Protein AF-A0A7W0ZXK4-F1 (afdb_monomer)

Solvent-accessible surface area (backbone atoms only — not comparable to full-atom values): 32955 Å² total; per-residue (Å²): 135,71,72,69,47,69,53,82,60,32,36,34,62,41,82,73,48,76,55,99,72,28,43,31,26,36,22,38,37,63,50,78,98,76,43,72,44,76,28,26,38,40,32,45,42,81,92,44,60,79,38,68,66,59,49,50,28,50,51,46,20,49,61,52,31,61,73,53,85,52,89,25,39,54,41,44,76,47,75,49,74,47,96,84,34,47,32,41,32,27,62,55,69,66,58,49,30,46,35,58,55,27,38,52,24,38,76,70,71,48,67,64,54,68,65,62,51,51,54,56,51,42,41,49,26,53,37,46,37,49,44,47,63,38,56,43,85,92,74,40,70,48,38,37,33,53,53,44,54,41,40,75,30,31,36,42,24,48,88,47,48,49,26,42,46,75,44,54,70,37,43,39,43,79,56,66,43,57,88,90,57,83,76,54,58,34,68,37,35,45,50,59,51,78,75,45,52,59,59,49,66,43,44,42,44,22,7,47,21,47,41,52,47,27,50,60,52,30,56,47,71,76,79,72,60,83,86,47,69,70,75,33,33,48,53,85,76,80,58,54,71,80,62,36,66,85,59,54,65,54,50,53,52,48,34,51,31,26,53,35,78,53,72,89,63,28,56,79,50,34,65,60,53,38,52,50,46,41,70,48,52,65,86,56,98,54,50,67,60,53,44,17,52,50,44,45,53,52,57,66,34,67,73,46,24,72,72,78,44,74,80,77,53,75,59,80,74,40,90,82,69,70,81,79,86,71,80,81,74,89,78,78,91,71,95,80,83,91,77,98,83,78,82,66,45,28,38,33,36,46,40,91,69,42,70,69,53,37,49,56,44,35,48,52,50,22,56,60,44,28,76,74,69,79,45,60,46,43,57,42,78,35,88,36,60,66,57,40,30,50,32,27,40,73,54,75,16,51,30,33,60,33,50,53,59,49,42,51,63,21,38,79,57,51,30,44,70,38,26,32,27,14,42,65,83,30,55,41,33,26,23,29,35,34,26,35,59,86,47,86,65,74,49,78,71,58,45,55,67,30,32,35,24,27,12,38,88,84,28,55,43,21,28,47,51,52,46,40,47,40,37,73,77,68,33,53,54,84,77,29,33,68,39,82,42,72,52,74,31,42,45,51,11,47,50,33,21,73,71,63,78,25,62,27,18,26,23,41,38,32,46,39,91,87,67,48,82,75,47,33,38,44,64,77,60,42,97,64,32,86,50,45,37,79,58,47,72,49,75,78,38,54,38,40,28,39,33,29,19,49,92,59,60,62,74,58,48,53,50,50,36,46,63,53,44,68,56,49,94,86,35,59,69,50,48,49,44,32,41,76,64,64,68,17,73,44,35,42,81,61,61,73,70,67,48,44,67,54,51,52,42,54,57,53,60,73,76,106

Secondary structure (DSSP, 8-state):
--TT-EETTEEEEEEEEE-SSEEEEEEEEE-GGG-EEEEEEEEE-TTTTT-HHHHHHHHHHHHHHTT---TTBPPEEEEEEETTEEEEEEE---EEEHHHHHHHHHHTT-PPPHHHHHHHHHHHHHHHHHHHH-B-GGG-B--EE-S---GGGEEEETTS-EEE---TT-EETTS---TT---S-GGGS-GGGGGTPPP-HHHHHHHHHHHHHHHHHT--GGG--TT-TTTTTTPPPPPHHHH-TTS-HHHHHHHHHHT-SSGGGS-S-HHHHHHHHHHHS---TTHHHHHHHHHHHHHHSHHHHHHH-----HHHHSTT------PPP-------------PPEEEEE--TT-HHHHHHHHHHHHHHHHHHHSS-EEEEE-SSHHHHHHHHHHTSSSEEEE-HHHHHHHHTTT-EEEEEEEBTTBSEEEEEEEEETT-S--SGGGGTT-EEEES-TT-IIIIIHHHHHHHHHT--HHHH-SEEEE-SSHHHHHHHHHHTSSSEEEEEEEE-TTS-EEEETTTSS-TTGGGEEEEEE-SPEEPPEEEE-TT--HHHHHHHHHHHH---TT-HHHHHHHHHTS--SEEE---GGGGHHHHHHHHHHTT-

Structure (mmCIF, N/CA/C/O backbone):
data_AF-A0A7W0ZXK4-F1
#
_entry.id   AF-A0A7W0ZXK4-F1
#
loop_
_atom_site.group_PDB
_atom_site.id
_atom_site.type_symbol
_atom_site.label_atom_id
_atom_site.label_alt_id
_atom_site.label_comp_id
_atom_site.label_asym_id
_atom_site.label_entity_id
_atom_site.label_seq_id
_atom_site.pdbx_PDB_ins_code
_atom_site.Cartn_x
_atom_site.Cartn_y
_atom_site.Cartn_z
_atom_site.occupancy
_atom_site.B_iso_or_equiv
_atom_site.auth_seq_id
_atom_site.auth_comp_id
_atom_site.auth_asym_id
_atom_site.auth_atom_id
_atom_site.pdbx_PDB_model_num
ATOM 1 N N . MET A 1 1 ? 25.376 8.447 13.706 1.00 52.78 1 MET A N 1
ATOM 2 C CA . MET A 1 1 ? 24.953 7.607 14.850 1.00 52.78 1 MET A CA 1
ATOM 3 C C . MET A 1 1 ? 25.502 6.196 14.643 1.00 52.78 1 MET A C 1
ATOM 5 O O . MET A 1 1 ? 25.618 5.796 13.490 1.00 52.78 1 MET A O 1
ATOM 9 N N . GLU A 1 2 ? 25.900 5.492 15.708 1.00 50.94 2 GLU A N 1
ATOM 10 C CA . GLU A 1 2 ? 26.623 4.204 15.638 1.00 50.94 2 GLU A CA 1
ATOM 11 C C . GLU A 1 2 ? 25.704 3.003 15.326 1.00 50.94 2 GLU A C 1
ATOM 13 O O . GLU A 1 2 ? 24.579 2.910 15.824 1.00 50.94 2 GLU A O 1
ATOM 18 N N . THR A 1 3 ? 26.191 2.086 14.483 1.00 56.41 3 THR A N 1
ATOM 19 C CA . THR A 1 3 ? 25.624 0.750 14.219 1.00 56.41 3 THR A CA 1
ATOM 20 C C . THR A 1 3 ? 25.528 -0.065 15.512 1.00 56.41 3 THR A C 1
ATOM 22 O O . THR A 1 3 ? 26.452 -0.040 16.317 1.00 56.41 3 THR A O 1
ATOM 25 N N . GLY A 1 4 ? 24.413 -0.774 15.726 1.00 60.84 4 GLY A N 1
ATOM 26 C CA . GLY A 1 4 ? 24.116 -1.514 16.961 1.00 60.84 4 GLY A CA 1
ATOM 27 C C . GLY A 1 4 ? 23.118 -0.828 17.905 1.00 60.84 4 GLY A C 1
ATOM 28 O O . GLY A 1 4 ? 22.619 -1.475 18.825 1.00 60.84 4 GLY A O 1
ATOM 29 N N . ARG A 1 5 ? 22.766 0.447 17.670 1.00 77.38 5 ARG A N 1
ATOM 30 C CA . ARG A 1 5 ? 21.722 1.152 18.438 1.00 77.38 5 ARG A CA 1
ATOM 31 C C . ARG A 1 5 ? 20.340 0.535 18.195 1.00 77.38 5 ARG A C 1
ATOM 33 O O . ARG A 1 5 ? 19.988 0.182 17.069 1.00 77.38 5 ARG A O 1
ATOM 40 N N . GLN A 1 6 ? 19.539 0.470 19.252 1.00 81.81 6 GLN A N 1
ATOM 41 C CA . GLN A 1 6 ? 18.159 0.004 19.210 1.00 81.81 6 GLN A CA 1
ATOM 42 C C . GLN A 1 6 ? 17.181 1.187 19.129 1.00 81.81 6 GLN A C 1
ATOM 44 O O . GLN A 1 6 ? 17.334 2.177 19.840 1.00 81.81 6 GLN A O 1
ATOM 49 N N . LEU A 1 7 ? 16.188 1.090 18.244 1.00 83.38 7 LEU A N 1
ATOM 50 C CA . LEU A 1 7 ? 15.051 2.005 18.130 1.00 83.38 7 LEU A CA 1
ATOM 51 C C . LEU A 1 7 ? 13.770 1.206 18.360 1.00 83.38 7 LEU A C 1
ATOM 53 O O . LEU A 1 7 ? 13.289 0.511 17.464 1.00 83.38 7 LEU A O 1
ATOM 57 N N . GLY A 1 8 ? 13.240 1.246 19.584 1.00 83.25 8 GLY A N 1
ATOM 58 C CA . GLY A 1 8 ? 12.137 0.367 19.979 1.00 83.25 8 GLY A CA 1
ATOM 59 C C . GLY A 1 8 ? 12.487 -1.112 19.755 1.00 83.25 8 GLY A C 1
ATOM 60 O O . GLY A 1 8 ? 13.434 -1.631 20.345 1.00 83.25 8 GLY A O 1
ATOM 61 N N . ARG A 1 9 ? 11.750 -1.802 18.875 1.00 83.88 9 ARG A N 1
ATOM 62 C CA . ARG A 1 9 ? 12.006 -3.215 18.516 1.00 83.88 9 ARG A CA 1
ATOM 63 C C . ARG A 1 9 ? 12.995 -3.422 17.360 1.00 83.88 9 ARG A C 1
ATOM 65 O O . ARG A 1 9 ? 13.211 -4.561 16.948 1.00 83.88 9 ARG A O 1
ATOM 72 N N . TYR A 1 10 ? 13.536 -2.344 16.797 1.00 88.12 10 TYR A N 1
ATOM 73 C CA . TYR A 1 10 ? 14.381 -2.387 15.607 1.00 88.12 10 TYR A CA 1
ATOM 74 C C . TYR A 1 10 ? 15.846 -2.188 15.990 1.00 88.12 10 TYR A C 1
ATOM 76 O O . TYR A 1 10 ? 16.220 -1.151 16.537 1.00 88.12 10 TYR A O 1
ATOM 84 N N . GLN A 1 11 ? 16.685 -3.176 15.701 1.00 87.38 11 GLN A N 1
ATOM 85 C CA . GLN A 1 11 ? 18.127 -3.090 15.902 1.00 87.38 11 GLN A CA 1
ATOM 86 C C . GLN A 1 11 ? 18.784 -2.592 14.616 1.00 87.38 11 GLN A C 1
ATOM 88 O O . GLN A 1 11 ? 18.704 -3.264 13.590 1.00 87.38 11 GLN A O 1
ATOM 93 N N . LEU A 1 12 ? 19.428 -1.423 14.656 1.00 87.50 12 LEU A N 1
ATOM 94 C CA . LEU A 1 12 ? 20.098 -0.853 13.487 1.00 87.50 12 LEU A CA 1
ATOM 95 C C . LEU A 1 12 ? 21.381 -1.632 13.190 1.00 87.50 12 LEU A C 1
ATOM 97 O O . LEU A 1 12 ? 22.310 -1.638 13.998 1.00 87.50 12 LEU A O 1
ATOM 101 N N . LEU A 1 13 ? 21.438 -2.262 12.021 1.00 82.00 13 LEU A N 1
ATOM 102 C CA . LEU A 1 13 ? 22.538 -3.135 11.615 1.00 82.00 13 LEU A CA 1
ATOM 103 C C . LEU A 1 13 ? 23.588 -2.379 10.805 1.00 82.00 13 LEU A C 1
ATOM 105 O O . LEU A 1 13 ? 24.777 -2.456 11.099 1.00 82.00 13 LEU A O 1
ATOM 109 N N . ARG A 1 14 ? 23.154 -1.633 9.783 1.00 79.81 14 ARG A N 1
ATOM 110 C CA . ARG A 1 14 ? 24.056 -0.974 8.827 1.00 79.81 14 ARG A CA 1
ATOM 111 C C . ARG A 1 14 ? 23.423 0.288 8.261 1.00 79.81 14 ARG A C 1
ATOM 113 O O . ARG A 1 14 ? 22.251 0.280 7.908 1.00 79.81 14 ARG A O 1
ATOM 120 N N . LEU A 1 15 ? 24.195 1.362 8.130 1.00 81.50 15 LEU A N 1
ATOM 121 C CA . LEU A 1 15 ? 23.765 2.535 7.368 1.00 81.50 15 LEU A CA 1
ATOM 122 C C . LEU A 1 15 ? 23.767 2.190 5.869 1.00 81.50 15 LEU A C 1
ATOM 124 O O . LEU A 1 15 ? 24.796 1.774 5.338 1.00 81.50 15 LEU A O 1
ATOM 128 N N . LEU A 1 16 ? 22.623 2.348 5.206 1.00 76.25 16 LEU A N 1
ATOM 129 C CA . LEU A 1 16 ? 22.460 2.136 3.763 1.00 76.25 16 LEU A CA 1
ATOM 130 C C . LEU A 1 16 ? 22.717 3.420 2.972 1.00 76.25 16 LEU A C 1
ATOM 132 O O . LEU A 1 16 ? 23.235 3.362 1.864 1.00 76.25 16 LEU A O 1
ATOM 136 N N . GLY A 1 17 ? 22.392 4.582 3.540 1.00 71.25 17 GLY A N 1
ATOM 137 C CA . GLY A 1 17 ? 22.647 5.856 2.882 1.00 71.25 17 GLY A CA 1
ATOM 138 C C . GLY A 1 17 ? 22.052 7.057 3.602 1.00 71.25 17 GLY A C 1
ATOM 139 O O . GLY A 1 17 ? 21.478 6.957 4.689 1.00 71.25 17 GLY A O 1
ATOM 140 N N . PHE A 1 18 ? 22.191 8.213 2.962 1.00 68.38 18 PHE A N 1
ATOM 141 C CA . PHE A 1 18 ? 21.632 9.483 3.410 1.00 68.38 18 PHE A CA 1
ATOM 142 C C . PHE A 1 18 ? 20.594 9.959 2.390 1.00 68.38 18 PHE A C 1
ATOM 144 O O . PHE A 1 18 ? 20.914 10.097 1.213 1.00 68.38 18 PHE A O 1
ATOM 151 N N . GLY A 1 19 ? 19.365 10.212 2.840 1.00 61.16 19 GLY A N 1
ATOM 152 C CA . GLY A 1 19 ? 18.312 10.843 2.042 1.00 61.16 19 GLY A CA 1
ATOM 153 C C . GLY A 1 19 ? 18.163 12.332 2.370 1.00 61.16 19 GLY A C 1
ATOM 154 O O . GLY A 1 19 ? 18.746 12.832 3.334 1.00 61.16 19 GLY A O 1
ATOM 155 N N . GLY A 1 20 ? 17.328 13.050 1.609 1.00 56.97 20 GLY A N 1
ATOM 156 C CA . GLY A 1 20 ? 17.096 14.492 1.807 1.00 56.97 20 GLY A CA 1
ATOM 157 C C . GLY A 1 20 ? 16.525 14.864 3.186 1.00 56.97 20 GLY A C 1
ATOM 158 O O . GLY A 1 20 ? 16.762 15.967 3.680 1.00 56.97 20 GLY A O 1
ATOM 159 N N . MET A 1 21 ? 15.815 13.934 3.834 1.00 59.75 21 MET A N 1
ATOM 160 C CA . MET A 1 21 ? 15.169 14.143 5.137 1.00 59.75 21 MET A CA 1
ATOM 161 C C . MET A 1 21 ? 15.902 13.464 6.307 1.00 59.75 21 MET A C 1
ATOM 163 O O . MET A 1 21 ? 15.631 13.791 7.464 1.00 59.75 21 MET A O 1
ATOM 167 N N . GLY A 1 22 ? 16.847 12.550 6.055 1.00 70.81 22 GLY A N 1
ATOM 168 C CA . GLY A 1 22 ? 17.358 11.697 7.127 1.00 70.81 22 GLY A CA 1
ATOM 169 C C . GLY A 1 22 ? 18.364 10.618 6.734 1.00 70.81 22 GLY A C 1
ATOM 170 O O . GLY A 1 22 ? 18.900 10.595 5.630 1.00 70.81 22 GLY A O 1
ATOM 171 N N . GLU A 1 23 ? 18.636 9.727 7.680 1.00 81.69 23 GLU A N 1
ATOM 172 C CA . GLU A 1 23 ? 19.537 8.580 7.526 1.00 81.69 23 GLU A CA 1
ATOM 173 C C . GLU A 1 23 ? 18.716 7.317 7.266 1.00 81.69 23 GLU A C 1
ATOM 175 O O . GLU A 1 23 ? 17.686 7.115 7.905 1.00 81.69 23 GLU A O 1
ATOM 180 N N . VAL A 1 24 ? 19.156 6.466 6.341 1.00 84.31 24 VAL A N 1
ATOM 181 C CA . VAL A 1 24 ? 18.472 5.213 6.005 1.00 84.31 24 VAL A CA 1
ATOM 182 C C . VAL A 1 24 ? 19.340 4.050 6.453 1.00 84.31 24 VAL A C 1
ATOM 184 O O . VAL A 1 24 ? 20.485 3.921 6.025 1.00 84.31 24 VAL A O 1
ATOM 187 N N . TYR A 1 25 ? 18.794 3.197 7.310 1.00 86.25 25 TYR A N 1
ATOM 188 C CA . TYR A 1 25 ? 19.478 2.053 7.897 1.00 86.25 25 TYR A CA 1
ATOM 189 C C . TYR A 1 25 ? 18.819 0.741 7.479 1.00 86.25 25 TYR A C 1
ATOM 191 O O . TYR A 1 25 ? 17.603 0.649 7.374 1.00 86.25 25 TYR A O 1
ATOM 199 N N . LEU A 1 26 ? 19.623 -0.298 7.306 1.00 85.44 26 LEU A N 1
ATOM 200 C CA . LEU A 1 26 ? 19.194 -1.679 7.437 1.00 85.44 26 LEU A CA 1
ATOM 201 C C . LEU A 1 26 ? 19.043 -1.978 8.928 1.00 85.44 26 LEU A C 1
ATOM 203 O O . LEU A 1 26 ? 19.944 -1.673 9.714 1.00 85.44 26 LEU A O 1
ATOM 207 N N . ALA A 1 27 ? 17.936 -2.597 9.309 1.00 88.12 27 ALA A N 1
ATOM 208 C CA . ALA A 1 27 ? 17.664 -3.004 10.676 1.00 88.12 27 ALA A CA 1
ATOM 209 C C . ALA A 1 27 ? 17.078 -4.418 10.729 1.00 88.12 27 ALA A C 1
ATOM 211 O O . ALA A 1 27 ? 16.426 -4.858 9.785 1.00 88.12 27 ALA A O 1
ATOM 212 N N . SER A 1 28 ? 17.271 -5.108 11.851 1.00 83.69 28 SER A N 1
ATOM 213 C CA . SER A 1 28 ? 16.508 -6.313 12.193 1.00 83.69 28 SER A CA 1
ATOM 214 C C . SER A 1 28 ? 15.330 -5.919 13.083 1.00 83.69 28 SER A C 1
ATOM 216 O O . SER A 1 28 ? 15.491 -5.168 14.048 1.00 83.69 28 SER A O 1
ATOM 218 N N . SER A 1 29 ? 14.132 -6.393 12.753 1.00 81.12 29 SER A N 1
ATOM 219 C CA . SER A 1 29 ? 12.952 -6.314 13.611 1.00 81.12 29 SER A CA 1
ATOM 220 C C . SER A 1 29 ? 12.827 -7.606 14.406 1.00 81.12 29 SER A C 1
ATOM 222 O O . SER A 1 29 ? 12.690 -8.671 13.805 1.00 81.12 29 SER A O 1
ATOM 224 N N . LYS A 1 30 ? 12.840 -7.507 15.740 1.00 68.75 30 LYS A N 1
ATOM 225 C CA . LYS A 1 30 ? 12.622 -8.651 16.635 1.00 68.75 30 LYS A CA 1
ATOM 226 C C . LYS A 1 30 ? 11.134 -8.790 16.960 1.00 68.75 30 LYS A C 1
ATOM 228 O O . LYS A 1 30 ? 10.513 -7.860 17.480 1.00 68.75 30 LYS A O 1
ATOM 233 N N . GLY A 1 31 ? 10.563 -9.940 16.615 1.00 57.22 31 GLY A N 1
ATOM 234 C CA . GLY A 1 31 ? 9.177 -10.323 16.874 1.00 57.22 31 GLY A CA 1
ATOM 235 C C . GLY A 1 31 ? 9.033 -11.329 18.020 1.00 57.22 31 GLY A C 1
ATOM 236 O O . GLY A 1 31 ? 10.002 -11.697 18.685 1.00 57.22 31 GLY A O 1
ATOM 237 N N . ALA A 1 32 ? 7.802 -11.789 18.251 1.00 37.56 32 ALA A N 1
ATOM 238 C CA . ALA A 1 32 ? 7.526 -12.860 19.208 1.00 37.56 32 ALA A CA 1
ATOM 239 C C . ALA A 1 32 ? 8.263 -14.161 18.822 1.00 37.56 32 ALA A C 1
ATOM 241 O O . ALA A 1 32 ? 8.526 -14.405 17.645 1.00 37.56 32 ALA A O 1
ATOM 242 N N . ALA A 1 33 ? 8.598 -14.988 19.820 1.00 39.91 33 ALA A N 1
ATOM 243 C CA . ALA A 1 33 ? 9.291 -16.274 19.653 1.00 39.91 33 ALA A CA 1
ATOM 244 C C . ALA A 1 33 ? 10.662 -16.214 18.935 1.00 39.91 33 ALA A C 1
ATOM 246 O O . ALA A 1 33 ? 11.117 -17.217 18.396 1.00 39.91 33 ALA A O 1
ATOM 247 N N . GLY A 1 34 ? 11.336 -15.056 18.934 1.00 50.72 34 GLY A N 1
ATOM 248 C CA . GLY A 1 34 ? 12.671 -14.912 18.339 1.00 50.72 34 GLY A CA 1
ATOM 249 C C . GLY A 1 34 ? 12.679 -14.743 16.817 1.00 50.72 34 GLY A C 1
ATOM 250 O O . GLY A 1 34 ? 13.736 -14.846 16.207 1.00 50.72 34 GLY A O 1
ATOM 251 N N . PHE A 1 35 ? 11.525 -14.472 16.194 1.00 48.59 35 PHE A N 1
ATOM 252 C CA . PHE A 1 35 ? 11.464 -14.169 14.764 1.00 48.59 35 PHE A CA 1
ATOM 253 C C . PHE A 1 35 ? 12.210 -12.867 14.448 1.00 48.59 35 PHE A C 1
ATOM 255 O O . PHE A 1 35 ? 11.905 -11.821 15.026 1.00 48.59 35 PHE A O 1
ATOM 262 N N . GLU A 1 36 ? 13.139 -12.921 13.495 1.00 64.38 36 GLU A N 1
ATOM 263 C CA . GLU A 1 36 ? 13.882 -11.762 13.006 1.00 64.38 36 GLU A CA 1
ATOM 264 C C . GLU A 1 36 ? 13.576 -11.498 11.531 1.00 64.38 36 GLU A C 1
ATOM 266 O O . GLU A 1 36 ? 13.582 -12.406 10.698 1.00 64.38 36 GLU A O 1
ATOM 271 N N . LYS A 1 37 ? 13.305 -10.234 11.194 1.00 76.62 37 LYS A N 1
ATOM 272 C CA . LYS A 1 37 ? 13.082 -9.794 9.812 1.00 76.62 37 LYS A CA 1
ATOM 273 C C . LYS A 1 37 ? 13.917 -8.565 9.502 1.00 76.62 37 LYS A C 1
ATOM 275 O O . LYS A 1 37 ? 13.844 -7.571 10.222 1.00 76.62 37 LYS A O 1
ATOM 280 N N . LEU A 1 38 ? 14.625 -8.599 8.376 1.00 81.75 38 LEU A N 1
ATOM 281 C CA . LEU A 1 38 ? 15.316 -7.428 7.848 1.00 81.75 38 LEU A CA 1
ATOM 282 C C . LEU A 1 38 ? 14.320 -6.400 7.300 1.00 81.75 38 LEU A C 1
ATOM 284 O O . LEU A 1 38 ? 13.420 -6.719 6.517 1.00 81.75 38 LEU A O 1
ATOM 288 N N . VAL A 1 39 ? 14.501 -5.155 7.718 1.00 88.06 39 VAL A N 1
ATOM 289 C CA . VAL A 1 39 ? 13.701 -3.996 7.323 1.00 88.06 39 VAL A CA 1
ATOM 290 C C . VAL A 1 39 ? 14.616 -2.809 7.051 1.00 88.06 39 VAL A C 1
ATOM 292 O O . VAL A 1 39 ? 15.749 -2.753 7.530 1.00 88.06 39 VAL A O 1
ATOM 295 N N . THR A 1 40 ? 14.117 -1.837 6.300 1.00 89.62 40 THR A N 1
ATOM 296 C CA . THR A 1 40 ? 14.777 -0.542 6.151 1.00 89.62 40 THR A CA 1
ATOM 297 C C . THR A 1 40 ? 14.132 0.462 7.102 1.00 89.62 40 THR A C 1
ATOM 299 O O . THR A 1 40 ? 12.913 0.508 7.222 1.00 89.62 40 THR A O 1
ATOM 302 N N . VAL A 1 41 ? 14.940 1.263 7.796 1.00 89.12 41 VAL A N 1
ATOM 303 C CA . VAL A 1 41 ? 14.499 2.283 8.753 1.00 89.12 41 VAL A CA 1
ATOM 304 C C . VAL A 1 41 ? 15.053 3.639 8.326 1.00 89.12 41 VAL A C 1
ATOM 306 O O . VAL A 1 41 ? 16.263 3.857 8.364 1.00 89.12 41 VAL A O 1
ATOM 309 N N . LYS A 1 42 ? 14.174 4.556 7.920 1.00 87.31 42 LYS A N 1
ATOM 310 C CA . LYS A 1 42 ? 14.505 5.953 7.596 1.00 87.31 42 LYS A CA 1
ATOM 311 C C . LYS A 1 42 ? 14.271 6.811 8.833 1.00 87.31 42 LYS A C 1
ATOM 313 O O . LYS A 1 42 ? 13.158 6.869 9.340 1.00 87.31 42 LYS A O 1
ATOM 318 N N . ILE A 1 43 ? 15.317 7.457 9.332 1.00 84.81 43 ILE A N 1
ATOM 319 C CA . ILE A 1 43 ? 15.329 8.201 10.595 1.00 84.81 43 ILE A CA 1
ATOM 320 C C . ILE A 1 43 ? 15.477 9.693 10.301 1.00 84.81 43 ILE A C 1
ATOM 322 O O . ILE A 1 43 ? 16.439 10.096 9.640 1.00 84.81 43 ILE A O 1
ATOM 326 N N . LEU A 1 44 ? 14.591 10.534 10.843 1.00 75.75 44 LEU A N 1
ATOM 327 C CA . LEU A 1 44 ? 14.778 11.989 10.807 1.00 75.75 44 LEU A CA 1
ATOM 328 C C . LEU A 1 44 ? 15.914 12.403 11.754 1.00 75.75 44 LEU A C 1
ATOM 330 O O . LEU A 1 44 ? 15.941 12.024 12.925 1.00 75.75 44 LEU A O 1
ATOM 334 N N . ARG A 1 45 ? 16.862 13.221 11.279 1.00 65.44 45 ARG A N 1
ATOM 335 C CA . ARG A 1 45 ? 17.969 13.699 12.132 1.00 65.44 45 ARG A CA 1
ATOM 336 C C . ARG A 1 45 ? 17.442 14.575 13.280 1.00 65.44 45 ARG A C 1
ATOM 338 O O . ARG A 1 45 ? 16.567 15.408 13.073 1.00 65.44 45 ARG A O 1
ATOM 345 N N . LYS A 1 46 ? 18.060 14.492 14.467 1.00 57.38 46 LYS A N 1
ATOM 346 C CA . LYS A 1 46 ? 17.683 15.286 15.664 1.00 57.38 46 LYS A CA 1
ATOM 347 C C . LYS A 1 46 ? 17.710 16.814 15.466 1.00 57.38 46 LYS A C 1
ATOM 349 O O . LYS A 1 46 ? 16.965 17.541 16.101 1.00 57.38 46 LYS A O 1
ATOM 354 N N . GLN A 1 47 ? 18.546 17.325 14.562 1.00 49.25 47 GLN A N 1
ATOM 355 C CA . GLN A 1 47 ? 18.588 18.761 14.221 1.00 49.25 47 GLN A CA 1
ATOM 356 C C . GLN A 1 47 ? 17.363 19.214 13.401 1.00 49.25 47 GLN A C 1
ATOM 358 O O . GLN A 1 47 ? 17.131 20.405 13.224 1.00 49.25 47 GLN A O 1
ATOM 363 N N . ILE A 1 48 ? 16.600 18.252 12.880 1.00 53.34 48 ILE A N 1
ATOM 364 C CA . ILE A 1 48 ? 15.451 18.419 11.991 1.00 53.34 48 ILE A CA 1
ATOM 365 C C . ILE A 1 48 ? 14.141 18.040 12.702 1.00 53.34 48 ILE A C 1
ATOM 367 O O . ILE A 1 48 ? 13.088 18.527 12.307 1.00 53.34 48 ILE A O 1
ATOM 371 N N . SER A 1 49 ? 14.184 17.236 13.770 1.00 52.19 49 SER A N 1
ATOM 372 C CA . SER A 1 49 ? 12.996 16.798 14.521 1.00 52.19 49 SER A CA 1
ATOM 373 C C . SER A 1 49 ? 12.245 17.937 15.225 1.00 52.19 49 SER A C 1
ATOM 375 O O . SER A 1 49 ? 11.086 17.765 15.585 1.00 52.19 49 SER A O 1
ATOM 377 N N . HIS A 1 50 ? 12.868 19.110 15.384 1.00 51.53 50 HIS A N 1
ATOM 378 C CA . HIS A 1 50 ? 12.213 20.335 15.865 1.00 51.53 50 HIS A CA 1
ATOM 379 C C . HIS A 1 50 ? 11.607 21.194 14.740 1.00 51.53 50 HIS A C 1
ATOM 381 O O . HIS A 1 50 ? 10.917 22.171 15.022 1.00 51.53 50 HIS A O 1
ATOM 387 N N . ASN A 1 51 ? 11.856 20.851 13.471 1.00 57.25 51 ASN A N 1
ATOM 388 C CA . ASN A 1 51 ? 11.229 21.496 12.324 1.00 57.25 51 ASN A CA 1
ATOM 389 C C . ASN A 1 51 ? 9.918 20.765 11.993 1.00 57.25 51 ASN A C 1
ATOM 391 O O . ASN A 1 51 ? 9.920 19.686 11.394 1.00 57.25 51 ASN A O 1
ATOM 395 N N . THR A 1 52 ? 8.802 21.378 12.384 1.00 59.41 52 THR A N 1
ATOM 396 C CA . THR A 1 52 ? 7.438 20.859 12.201 1.00 59.41 52 THR A CA 1
ATOM 397 C C . THR A 1 52 ? 7.105 20.521 10.749 1.00 59.41 52 THR A C 1
ATOM 399 O O . THR A 1 52 ? 6.324 19.604 10.509 1.00 59.41 52 THR A O 1
ATOM 402 N N . GLU A 1 53 ? 7.724 21.188 9.772 1.00 60.25 53 GLU A N 1
ATOM 403 C CA . GLU A 1 53 ? 7.479 20.930 8.349 1.00 60.25 53 GLU A CA 1
ATOM 404 C C . GLU A 1 53 ? 8.043 19.579 7.909 1.00 60.25 53 GLU A C 1
ATOM 406 O O . GLU A 1 53 ? 7.345 18.793 7.280 1.00 60.25 53 GLU A O 1
ATOM 411 N N . ARG A 1 54 ? 9.274 19.254 8.316 1.00 61.22 54 ARG A N 1
ATOM 412 C CA . ARG A 1 54 ? 9.928 17.991 7.933 1.00 61.22 54 ARG A CA 1
ATOM 413 C C . ARG A 1 54 ? 9.360 16.783 8.672 1.00 61.22 54 ARG A C 1
ATOM 415 O O . ARG A 1 54 ? 9.323 15.689 8.117 1.00 61.22 54 ARG A O 1
ATOM 422 N N . VAL A 1 55 ? 8.884 16.983 9.902 1.00 65.94 55 VAL A N 1
ATOM 423 C CA . VAL A 1 55 ? 8.080 15.970 10.600 1.00 65.94 55 VAL A CA 1
ATOM 424 C C . VAL A 1 55 ? 6.765 15.754 9.851 1.00 65.94 55 VAL A C 1
ATOM 426 O O . VAL A 1 55 ? 6.405 14.612 9.593 1.00 65.94 55 VAL A O 1
ATOM 429 N N . SER A 1 56 ? 6.085 16.826 9.427 1.00 65.88 56 SER A N 1
ATOM 430 C CA . SER A 1 56 ? 4.854 16.711 8.638 1.00 65.88 56 SER A CA 1
ATOM 431 C C . SER A 1 56 ? 5.061 15.987 7.305 1.00 65.88 56 SER A C 1
ATOM 433 O O . SER A 1 56 ? 4.159 15.264 6.888 1.00 65.88 56 SER A O 1
ATOM 435 N N . ASP A 1 57 ? 6.205 16.165 6.644 1.00 65.12 57 ASP A N 1
ATOM 436 C CA . ASP A 1 57 ? 6.525 15.466 5.396 1.00 65.12 57 ASP A CA 1
ATOM 437 C C . ASP A 1 57 ? 6.763 13.967 5.628 1.00 65.12 57 ASP A C 1
ATOM 439 O O . ASP A 1 57 ? 6.189 13.149 4.913 1.00 65.12 57 ASP A O 1
ATOM 443 N N . LEU A 1 58 ? 7.495 13.583 6.684 1.00 66.44 58 LEU A N 1
ATOM 444 C CA . LEU A 1 58 ? 7.640 12.168 7.059 1.00 66.44 58 LEU A CA 1
ATOM 445 C C . LEU A 1 58 ? 6.290 11.540 7.442 1.00 66.44 58 LEU A C 1
ATOM 447 O O . LEU A 1 58 ? 5.993 10.417 7.043 1.00 66.44 58 LEU A O 1
ATOM 451 N N . MET A 1 59 ? 5.453 12.258 8.197 1.00 68.94 59 MET A N 1
ATOM 452 C CA . MET A 1 59 ? 4.107 11.785 8.537 1.00 68.94 59 MET A CA 1
ATOM 453 C C . MET A 1 59 ? 3.247 11.600 7.283 1.00 68.94 59 MET A C 1
ATOM 455 O O . MET A 1 59 ? 2.503 10.624 7.187 1.00 68.94 59 MET A O 1
ATOM 459 N N . ARG A 1 60 ? 3.361 12.508 6.304 1.00 67.62 60 ARG A N 1
ATOM 460 C CA . ARG A 1 60 ? 2.671 12.392 5.014 1.00 67.62 60 ARG A CA 1
ATOM 461 C C . ARG A 1 60 ? 3.177 11.186 4.224 1.00 67.62 60 ARG A C 1
ATOM 463 O O . ARG A 1 60 ? 2.355 10.425 3.724 1.00 67.62 60 ARG A O 1
ATOM 470 N N . GLU A 1 61 ? 4.492 10.975 4.171 1.00 73.12 61 GLU A N 1
ATOM 471 C CA . GLU A 1 61 ? 5.119 9.801 3.549 1.00 73.12 61 GLU A CA 1
ATOM 472 C C . GLU A 1 61 ? 4.589 8.503 4.156 1.00 73.12 61 GLU A C 1
ATOM 474 O O . GLU A 1 61 ? 4.182 7.601 3.428 1.00 73.12 61 GLU A O 1
ATOM 479 N N . ALA A 1 62 ? 4.530 8.431 5.488 1.00 69.19 62 ALA A N 1
ATOM 480 C CA . ALA A 1 62 ? 3.991 7.283 6.204 1.00 69.19 62 ALA A CA 1
ATOM 481 C C . ALA A 1 62 ? 2.508 7.059 5.880 1.00 69.19 62 ALA A C 1
ATOM 483 O O . ALA A 1 62 ? 2.095 5.952 5.547 1.00 69.19 62 ALA A O 1
ATOM 484 N N . PHE A 1 63 ? 1.704 8.121 5.933 1.00 68.69 63 PHE A N 1
ATOM 485 C CA . PHE A 1 63 ? 0.266 8.064 5.686 1.00 68.69 63 PHE A CA 1
ATOM 486 C C . PHE A 1 63 ? -0.068 7.637 4.251 1.00 68.69 63 PHE A C 1
ATOM 488 O O . PHE A 1 63 ? -1.006 6.863 4.040 1.00 68.69 63 PHE A O 1
ATOM 495 N N . ILE A 1 64 ? 0.684 8.136 3.269 1.00 68.81 64 ILE A N 1
ATOM 496 C CA . ILE A 1 64 ? 0.555 7.725 1.871 1.00 68.81 64 ILE A CA 1
ATOM 497 C C . ILE A 1 64 ? 1.039 6.282 1.725 1.00 68.81 64 ILE A C 1
ATOM 499 O O . ILE A 1 64 ? 0.274 5.432 1.283 1.00 68.81 64 ILE A O 1
ATOM 503 N N . GLY A 1 65 ? 2.262 5.981 2.160 1.00 66.56 65 GLY A N 1
ATOM 504 C CA . GLY A 1 65 ? 2.901 4.684 1.950 1.00 66.56 65 GLY A CA 1
ATOM 505 C C . GLY A 1 65 ? 2.199 3.503 2.626 1.00 66.56 65 GLY A C 1
ATOM 506 O O . GLY A 1 65 ? 2.234 2.405 2.087 1.00 66.56 65 GLY A O 1
ATOM 507 N N . VAL A 1 66 ? 1.513 3.706 3.758 1.00 67.75 66 VAL A N 1
ATOM 508 C CA . VAL A 1 66 ? 0.701 2.654 4.409 1.00 67.75 66 VAL A CA 1
ATOM 509 C C . VAL A 1 66 ? -0.528 2.267 3.574 1.00 67.75 66 VAL A C 1
ATOM 511 O O . VAL A 1 66 ? -1.021 1.150 3.698 1.00 67.75 66 VAL A O 1
ATOM 514 N N . ARG A 1 67 ? -1.033 3.168 2.722 1.00 68.75 67 ARG A N 1
ATOM 515 C CA . ARG A 1 67 ? -2.211 2.928 1.867 1.00 68.75 67 ARG A CA 1
ATOM 516 C C . ARG A 1 67 ? -1.877 2.370 0.493 1.00 68.75 67 ARG A C 1
ATOM 518 O O . ARG A 1 67 ? -2.792 1.996 -0.235 1.00 68.75 67 ARG A O 1
ATOM 525 N N . LEU A 1 68 ? -0.606 2.391 0.112 1.00 74.25 68 LEU A N 1
ATOM 526 C CA . LEU A 1 68 ? -0.163 1.865 -1.167 1.00 74.25 68 LEU A CA 1
ATOM 527 C C . LEU A 1 68 ? 0.211 0.398 -0.976 1.00 74.25 68 LEU A C 1
ATOM 529 O O . LEU A 1 68 ? 1.025 0.071 -0.116 1.00 74.25 68 LEU A O 1
ATOM 533 N N . ASP A 1 69 ? -0.379 -0.457 -1.800 1.00 77.94 69 ASP A N 1
ATOM 534 C CA . ASP A 1 69 ? -0.032 -1.868 -1.929 1.00 77.94 69 ASP A CA 1
ATOM 535 C C . ASP A 1 69 ? 0.088 -2.184 -3.420 1.00 77.94 69 ASP A C 1
ATOM 537 O O . ASP A 1 69 ? -0.900 -2.264 -4.153 1.00 77.94 69 ASP A O 1
ATOM 541 N N . HIS A 1 70 ? 1.330 -2.252 -3.890 1.00 85.38 70 HIS A N 1
ATOM 542 C CA . HIS A 1 70 ? 1.650 -2.524 -5.282 1.00 85.38 70 HIS A CA 1
ATOM 543 C C . HIS A 1 70 ? 3.015 -3.204 -5.376 1.00 85.38 70 HIS A C 1
ATOM 545 O O . HIS A 1 70 ? 3.965 -2.830 -4.682 1.00 85.38 70 HIS A O 1
ATOM 551 N N . GLU A 1 71 ? 3.155 -4.172 -6.283 1.00 87.81 71 GLU A N 1
ATOM 552 C CA . GLU A 1 71 ? 4.386 -4.959 -6.420 1.00 87.81 71 GLU A CA 1
ATOM 553 C C . GLU A 1 71 ? 5.622 -4.097 -6.728 1.00 87.81 71 GLU A C 1
ATOM 555 O O . GLU A 1 71 ? 6.721 -4.403 -6.263 1.00 87.81 71 GLU A O 1
ATOM 560 N N . ASN A 1 72 ? 5.426 -2.980 -7.440 1.00 94.88 72 ASN A N 1
ATOM 561 C CA . ASN A 1 72 ? 6.473 -2.027 -7.812 1.00 94.88 72 ASN A CA 1
ATOM 562 C C . ASN A 1 72 ? 6.548 -0.777 -6.924 1.00 94.88 72 ASN A C 1
ATOM 564 O O . ASN A 1 72 ? 7.165 0.209 -7.319 1.00 94.88 72 ASN A O 1
ATOM 568 N N . ILE A 1 73 ? 5.950 -0.796 -5.731 1.00 91.81 73 ILE A N 1
ATOM 569 C CA . ILE A 1 73 ? 6.088 0.262 -4.721 1.00 91.81 73 ILE A CA 1
ATOM 570 C C . ILE A 1 73 ? 6.702 -0.342 -3.451 1.00 91.81 73 ILE A C 1
ATOM 572 O O . ILE A 1 73 ? 6.401 -1.479 -3.076 1.00 91.81 73 ILE A O 1
ATOM 576 N N . VAL A 1 74 ? 7.626 0.383 -2.814 1.00 90.06 74 VAL A N 1
ATOM 577 C CA . VAL A 1 74 ? 8.198 -0.015 -1.520 1.00 90.06 74 VAL A CA 1
ATOM 578 C C . VAL A 1 74 ? 7.116 0.047 -0.450 1.00 90.06 74 VAL A C 1
ATOM 580 O O . VAL A 1 74 ? 6.534 1.103 -0.210 1.00 90.06 74 VAL A O 1
ATOM 583 N N . GLN A 1 75 ? 6.883 -1.081 0.222 1.00 83.19 75 GLN A N 1
ATOM 584 C CA . GLN A 1 75 ? 5.881 -1.151 1.277 1.00 83.19 75 GLN A CA 1
ATOM 585 C C . GLN A 1 75 ? 6.365 -0.429 2.536 1.00 83.19 75 GLN A C 1
ATOM 587 O O . GLN A 1 75 ? 7.444 -0.729 3.054 1.00 83.19 75 GLN A O 1
ATOM 592 N N . VAL A 1 76 ? 5.533 0.454 3.084 1.00 80.94 76 VAL A N 1
ATOM 593 C CA . VAL A 1 76 ? 5.711 0.984 4.441 1.00 80.94 76 VAL A CA 1
ATOM 594 C C . VAL A 1 76 ? 5.054 0.025 5.433 1.00 80.94 76 VAL A C 1
ATOM 596 O O . VAL A 1 76 ? 3.906 -0.378 5.249 1.00 80.94 76 VAL A O 1
ATOM 599 N N . PHE A 1 77 ? 5.791 -0.364 6.473 1.00 77.06 77 PHE A N 1
ATOM 600 C CA . PHE A 1 77 ? 5.323 -1.288 7.508 1.00 77.06 77 PHE A CA 1
ATOM 601 C C . PHE A 1 77 ? 4.868 -0.583 8.781 1.00 77.06 7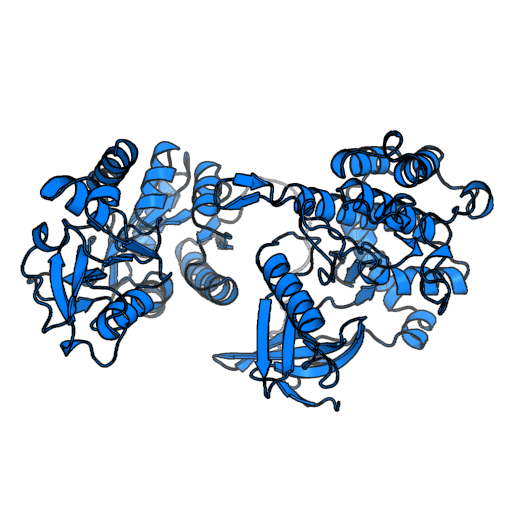7 PHE A C 1
ATOM 603 O O . PHE A 1 77 ? 3.921 -1.042 9.412 1.00 77.06 77 PHE A O 1
ATOM 610 N N . ASP A 1 78 ? 5.584 0.458 9.205 1.00 76.94 78 ASP A N 1
ATOM 611 C CA . ASP A 1 78 ? 5.390 1.067 10.520 1.00 76.94 78 ASP A CA 1
ATOM 612 C C . ASP A 1 78 ? 5.963 2.488 10.557 1.00 76.94 78 ASP A C 1
ATOM 614 O O . ASP A 1 78 ? 6.925 2.801 9.853 1.00 76.94 78 ASP A O 1
ATOM 618 N N . LEU A 1 79 ? 5.399 3.326 11.415 1.00 80.25 79 LEU A N 1
ATOM 619 C CA . LEU A 1 79 ? 5.898 4.653 11.752 1.00 80.25 79 LEU A CA 1
ATOM 620 C C . LEU A 1 79 ? 6.057 4.689 13.268 1.00 80.25 79 LEU A C 1
ATOM 622 O O . LEU A 1 79 ? 5.082 4.562 14.004 1.00 80.25 79 LEU A O 1
ATOM 626 N N . GLY A 1 80 ? 7.287 4.885 13.724 1.00 80.62 80 GLY A N 1
ATOM 627 C CA . GLY A 1 80 ? 7.604 4.886 15.141 1.00 80.62 80 GLY A CA 1
ATOM 628 C C . GLY A 1 80 ? 8.201 6.199 15.618 1.00 80.62 80 GLY A C 1
ATOM 629 O O . GLY A 1 80 ? 8.750 6.993 14.851 1.00 80.62 80 GLY A O 1
ATOM 630 N N . GLU A 1 81 ? 8.136 6.385 16.929 1.00 83.69 81 GLU A N 1
ATOM 631 C CA . GLU A 1 81 ? 8.875 7.405 17.657 1.00 83.69 81 GLU A CA 1
ATOM 632 C C . GLU A 1 81 ? 9.673 6.719 18.769 1.00 83.69 81 GLU A C 1
ATOM 634 O O . GLU A 1 81 ? 9.153 5.878 19.504 1.00 83.69 81 GLU A O 1
ATOM 639 N N . HIS A 1 82 ? 10.953 7.058 18.894 1.00 82.12 82 HIS A N 1
ATOM 640 C CA . HIS A 1 82 ? 11.774 6.615 20.013 1.00 82.12 82 HIS A CA 1
ATOM 641 C C . HIS A 1 82 ? 12.682 7.752 20.476 1.00 82.12 82 HIS A C 1
ATOM 643 O O . HIS A 1 82 ? 13.457 8.292 19.685 1.00 82.12 82 HIS A O 1
ATOM 649 N N . GLU A 1 83 ? 12.572 8.131 21.753 1.00 80.81 83 GLU A N 1
ATOM 650 C CA . GLU A 1 83 ? 13.340 9.232 22.359 1.00 80.81 83 GLU A CA 1
ATOM 651 C C . GLU A 1 83 ? 13.251 10.544 21.547 1.00 80.81 83 GLU A C 1
ATOM 653 O O . GLU A 1 83 ? 14.270 11.175 21.241 1.00 80.81 83 GLU A O 1
ATOM 658 N N . GLY A 1 84 ? 12.041 10.926 21.115 1.00 73.38 84 GLY A N 1
ATOM 659 C CA . GLY A 1 84 ? 11.810 12.133 20.310 1.00 73.38 84 GLY A CA 1
ATOM 660 C C . GLY A 1 84 ? 12.356 12.064 18.879 1.00 73.38 84 GLY A C 1
ATOM 661 O O . GLY A 1 84 ? 12.443 13.085 18.196 1.00 73.38 84 GLY A O 1
ATOM 662 N N . THR A 1 85 ? 12.771 10.880 18.421 1.00 76.44 85 THR A N 1
ATOM 663 C CA . THR A 1 85 ? 13.236 10.642 17.052 1.00 76.44 85 THR A CA 1
ATOM 664 C C . THR A 1 85 ? 12.188 9.832 16.299 1.00 76.44 85 THR A C 1
ATOM 666 O O . THR A 1 85 ? 11.959 8.665 16.616 1.00 76.44 85 THR A O 1
ATOM 669 N N . TYR A 1 86 ? 11.575 10.445 15.288 1.00 80.25 86 TYR A N 1
ATOM 670 C CA . TYR A 1 86 ? 10.650 9.761 14.387 1.00 80.25 86 TYR A CA 1
ATOM 671 C C . TYR A 1 86 ? 11.407 8.943 13.342 1.00 80.25 86 TYR A C 1
ATOM 673 O O . TYR A 1 86 ? 12.429 9.387 12.799 1.00 80.25 86 TYR A O 1
ATOM 681 N N . PHE A 1 87 ? 10.885 7.760 13.042 1.00 85.62 87 PHE A N 1
ATOM 682 C CA . PHE A 1 87 ? 11.435 6.875 12.029 1.00 85.62 87 PHE A CA 1
ATOM 683 C C . PHE A 1 87 ? 10.338 6.129 11.269 1.00 85.62 87 PHE A C 1
ATOM 685 O O . PHE A 1 87 ? 9.298 5.779 11.821 1.00 85.62 87 PHE A O 1
ATOM 692 N N . LEU A 1 88 ? 10.604 5.860 9.995 1.00 85.94 88 LEU A N 1
ATOM 693 C CA . LEU A 1 88 ? 9.734 5.117 9.094 1.00 85.94 88 LEU A CA 1
ATOM 694 C C . LEU A 1 88 ? 10.352 3.754 8.796 1.00 85.94 88 LEU A C 1
ATOM 696 O O . LEU A 1 88 ? 11.511 3.678 8.383 1.00 85.94 88 LEU A O 1
ATOM 700 N N . VAL A 1 89 ? 9.583 2.689 8.988 1.00 87.06 89 VAL A N 1
ATOM 701 C CA . VAL A 1 89 ? 9.996 1.307 8.738 1.00 87.06 89 VAL A CA 1
ATOM 702 C C . VAL A 1 89 ? 9.367 0.834 7.441 1.00 87.06 89 VAL A C 1
ATOM 704 O O . VAL A 1 89 ? 8.155 0.926 7.256 1.00 87.06 89 VAL A O 1
ATOM 707 N N . MET A 1 90 ? 10.186 0.296 6.551 1.00 88.25 90 MET A N 1
ATOM 708 C CA . MET A 1 90 ? 9.784 -0.088 5.206 1.00 88.25 90 MET A CA 1
ATOM 709 C C . MET A 1 90 ? 10.429 -1.406 4.778 1.00 88.25 90 MET A C 1
ATOM 711 O O . MET A 1 90 ? 11.332 -1.941 5.433 1.00 88.25 90 MET A O 1
ATOM 715 N N . GLU A 1 91 ? 9.941 -1.941 3.667 1.00 86.12 91 GLU A N 1
ATOM 716 C CA . GLU A 1 91 ? 10.509 -3.108 3.010 1.00 86.12 91 GLU A CA 1
ATOM 717 C C . GLU A 1 91 ? 11.997 -2.913 2.709 1.00 86.12 91 GLU A C 1
ATOM 719 O O . GLU A 1 91 ? 12.400 -1.922 2.102 1.00 86.12 91 GLU A O 1
ATOM 724 N N . TYR A 1 92 ? 12.814 -3.888 3.113 1.00 87.69 92 TYR A N 1
ATOM 725 C CA . TYR A 1 92 ? 14.212 -3.923 2.711 1.00 87.69 92 TYR A CA 1
ATOM 726 C C . TYR A 1 92 ? 14.340 -4.457 1.282 1.00 87.69 92 TYR A C 1
ATOM 728 O O . TYR A 1 92 ? 13.984 -5.603 0.990 1.00 87.69 92 TYR A O 1
ATOM 736 N N . MET A 1 93 ? 14.895 -3.623 0.405 1.00 86.88 93 MET A N 1
ATOM 737 C CA . MET A 1 93 ? 15.303 -4.011 -0.941 1.00 86.88 93 MET A CA 1
ATOM 738 C C . MET A 1 93 ? 16.783 -4.387 -0.944 1.00 86.88 93 MET A C 1
ATOM 740 O O . MET A 1 93 ? 17.656 -3.531 -0.810 1.00 86.88 93 MET A O 1
ATOM 744 N N . ARG A 1 94 ? 17.064 -5.685 -1.106 1.00 82.88 94 ARG A N 1
ATOM 745 C CA . ARG A 1 94 ? 18.426 -6.214 -1.226 1.00 82.88 94 ARG A CA 1
ATOM 746 C C . ARG A 1 94 ? 18.959 -5.967 -2.636 1.00 82.88 94 ARG A C 1
ATOM 748 O O . ARG A 1 94 ? 18.804 -6.795 -3.528 1.00 82.88 94 ARG A O 1
ATOM 755 N N . GLY A 1 95 ? 19.567 -4.810 -2.841 1.00 87.69 95 GLY A N 1
ATOM 756 C CA . GLY A 1 95 ? 20.088 -4.414 -4.141 1.00 87.69 95 GLY A CA 1
ATOM 757 C C . GLY A 1 95 ? 20.528 -2.959 -4.157 1.00 87.69 95 GLY A C 1
ATOM 758 O O . GLY A 1 95 ? 20.849 -2.400 -3.108 1.00 87.69 95 GLY A O 1
ATOM 759 N N . PHE A 1 96 ? 20.528 -2.362 -5.344 1.00 87.94 96 PHE A N 1
ATOM 760 C CA . PHE A 1 96 ? 21.014 -1.003 -5.576 1.00 87.94 96 PHE A CA 1
ATOM 761 C C . PHE A 1 96 ? 19.965 -0.173 -6.316 1.00 87.94 96 PHE A C 1
ATOM 763 O O . PHE A 1 96 ? 19.035 -0.700 -6.923 1.00 87.94 96 PHE A O 1
ATOM 770 N N . SER A 1 97 ? 20.105 1.142 -6.278 1.00 91.25 97 SER A N 1
ATOM 771 C CA . SER A 1 97 ? 19.281 2.061 -7.056 1.00 91.25 97 SER A CA 1
ATOM 772 C C . SER A 1 97 ? 19.638 2.028 -8.547 1.00 91.25 97 SER A C 1
ATOM 774 O O . SER A 1 97 ? 20.773 1.738 -8.940 1.00 91.25 97 SER A O 1
ATOM 776 N N . LEU A 1 98 ? 18.687 2.406 -9.404 1.00 94.12 98 LEU A N 1
ATOM 777 C CA . LEU A 1 98 ? 18.934 2.590 -10.835 1.00 94.12 98 LEU A CA 1
ATOM 778 C C . LEU A 1 98 ? 20.044 3.625 -11.077 1.00 94.12 98 LEU A C 1
ATOM 780 O O . LEU A 1 98 ? 20.828 3.473 -12.009 1.00 94.12 98 LEU A O 1
ATOM 784 N N . ARG A 1 99 ? 20.172 4.639 -10.212 1.00 91.31 99 ARG A N 1
ATOM 785 C CA . ARG A 1 99 ? 21.272 5.616 -10.260 1.00 91.31 99 ARG A CA 1
ATOM 786 C C . ARG A 1 99 ? 22.644 4.950 -10.188 1.00 91.31 99 ARG A C 1
ATOM 788 O O . ARG A 1 99 ? 23.520 5.286 -10.981 1.00 91.31 99 ARG A O 1
ATOM 795 N N . GLU A 1 100 ? 22.843 4.043 -9.236 1.00 89.38 100 GLU A N 1
ATOM 796 C CA . GLU A 1 100 ? 24.123 3.346 -9.054 1.00 89.38 100 GLU A CA 1
ATOM 797 C C . GLU A 1 100 ? 24.448 2.482 -10.272 1.00 89.38 100 GLU A C 1
ATOM 799 O O . GLU A 1 100 ? 25.576 2.504 -10.762 1.00 89.38 100 GLU A O 1
ATOM 804 N N . VAL A 1 101 ? 23.434 1.817 -10.830 1.00 92.06 101 VAL A N 1
ATOM 805 C CA . VAL A 1 101 ? 23.565 1.017 -12.051 1.00 92.06 101 VAL A CA 1
ATOM 806 C C . VAL A 1 101 ? 23.911 1.874 -13.277 1.00 92.06 101 VAL A C 1
ATOM 808 O O . VAL A 1 101 ? 24.823 1.511 -14.022 1.00 92.06 101 VAL A O 1
ATOM 811 N N . ILE A 1 102 ? 23.254 3.023 -13.485 1.00 92.50 102 ILE A N 1
ATOM 812 C CA . ILE A 1 102 ? 23.584 3.956 -14.583 1.00 92.50 102 ILE A CA 1
ATOM 813 C C . ILE A 1 102 ? 24.997 4.525 -14.389 1.00 92.50 102 ILE A C 1
ATOM 815 O O . ILE A 1 102 ? 25.775 4.577 -15.335 1.00 92.50 102 ILE A O 1
ATOM 819 N N . SER A 1 103 ? 25.361 4.914 -13.162 1.00 90.12 103 SER A N 1
ATOM 820 C CA . SER A 1 103 ? 26.697 5.440 -12.849 1.00 90.12 103 SER A CA 1
ATOM 821 C C . SER A 1 103 ? 27.789 4.423 -13.155 1.00 90.12 103 SER A C 1
ATOM 823 O O . SER A 1 103 ? 28.773 4.761 -13.807 1.00 90.12 103 SER A O 1
ATOM 825 N N . PHE A 1 104 ? 27.596 3.176 -12.731 1.00 90.06 104 PHE A N 1
ATOM 826 C CA . PHE A 1 104 ? 28.545 2.103 -12.981 1.00 90.06 104 PHE A CA 1
ATOM 827 C C . PHE A 1 104 ? 28.755 1.854 -14.475 1.00 90.06 104 PHE A C 1
ATOM 829 O O . PHE A 1 104 ? 29.886 1.828 -14.958 1.00 90.06 104 PHE A O 1
ATOM 836 N N . THR A 1 105 ? 27.655 1.687 -15.207 1.00 89.38 105 THR A N 1
ATOM 837 C CA . THR A 1 105 ? 27.672 1.368 -16.638 1.00 89.38 105 THR A CA 1
ATOM 838 C C . THR A 1 105 ? 28.270 2.497 -17.475 1.00 89.38 105 THR A C 1
ATOM 840 O O . THR A 1 105 ? 29.053 2.237 -18.389 1.00 89.38 105 THR A O 1
ATOM 843 N N . ALA A 1 106 ? 27.985 3.752 -17.122 1.00 87.81 106 ALA A N 1
ATOM 844 C CA . ALA A 1 106 ? 28.559 4.925 -17.774 1.00 87.81 106 ALA A CA 1
ATOM 845 C C . ALA A 1 106 ? 30.087 5.001 -17.625 1.00 87.81 106 ALA A C 1
ATOM 847 O O . ALA A 1 106 ? 30.799 5.196 -18.612 1.00 87.81 106 ALA A O 1
ATOM 848 N N . GLU A 1 107 ? 30.609 4.799 -16.414 1.00 87.81 107 GLU A N 1
ATOM 849 C CA . GLU A 1 107 ? 32.053 4.846 -16.143 1.00 87.81 107 GLU A CA 1
ATOM 850 C C . GLU A 1 107 ? 32.833 3.750 -16.867 1.00 87.81 107 GLU A C 1
ATOM 852 O O . GLU A 1 107 ? 33.950 3.982 -17.331 1.00 87.81 107 GLU A O 1
ATOM 857 N N . HIS A 1 108 ? 32.223 2.574 -17.007 1.00 87.56 108 HIS A N 1
ATOM 858 C CA . HIS A 1 108 ? 32.817 1.436 -17.705 1.00 87.56 108 HIS A CA 1
ATOM 859 C C . HIS A 1 108 ? 32.558 1.469 -19.217 1.00 87.56 108 HIS A C 1
ATOM 861 O O . HIS A 1 108 ? 33.058 0.608 -19.936 1.00 87.56 108 HIS A O 1
ATOM 867 N N . ARG A 1 109 ? 31.836 2.483 -19.722 1.00 86.62 109 ARG A N 1
ATOM 868 C CA . ARG A 1 109 ? 31.443 2.625 -21.136 1.00 86.62 109 ARG A CA 1
ATOM 869 C C . ARG A 1 109 ? 30.668 1.413 -21.664 1.00 86.62 109 ARG A C 1
ATOM 871 O O . ARG A 1 109 ? 30.775 1.058 -22.835 1.00 86.62 109 ARG A O 1
ATOM 878 N N . GLU A 1 110 ? 29.866 0.807 -20.797 1.00 89.06 110 GLU A N 1
ATOM 879 C CA . GLU A 1 110 ? 29.025 -0.350 -21.089 1.00 89.06 110 GLU A CA 1
ATOM 880 C C . GLU A 1 110 ? 27.551 0.062 -20.976 1.00 89.06 110 GLU A C 1
ATOM 882 O O . GLU A 1 110 ? 26.926 -0.171 -19.942 1.00 89.06 110 GLU A O 1
ATOM 887 N N . PRO A 1 111 ? 26.973 0.727 -21.993 1.00 87.31 111 PRO A N 1
ATOM 888 C CA . PRO A 1 111 ? 25.618 1.254 -21.897 1.00 87.31 111 PRO A CA 1
ATOM 889 C C . PRO A 1 111 ? 24.598 0.141 -21.635 1.00 87.31 111 PRO A C 1
ATOM 891 O O . PRO A 1 111 ? 24.643 -0.931 -22.240 1.00 87.31 111 PRO A O 1
ATOM 894 N N . LEU A 1 112 ? 23.624 0.427 -20.768 1.00 91.19 112 LEU A N 1
ATOM 895 C CA . LEU A 1 112 ? 22.543 -0.500 -20.437 1.00 91.19 112 LEU A CA 1
ATOM 896 C C . LEU A 1 112 ? 21.790 -0.956 -21.690 1.00 91.19 112 LEU A C 1
ATOM 898 O O . LEU A 1 112 ? 21.425 -0.135 -22.531 1.00 91.19 112 LEU A O 1
ATOM 902 N N . GLY A 1 113 ? 21.507 -2.253 -21.806 1.00 92.50 113 GLY A N 1
ATOM 903 C CA . GLY A 1 113 ? 20.689 -2.778 -22.900 1.00 92.50 113 GLY A CA 1
ATOM 904 C C . GLY A 1 113 ? 19.255 -2.231 -22.873 1.00 92.50 113 GLY A C 1
ATOM 905 O O . GLY A 1 113 ? 18.704 -1.950 -21.809 1.00 92.50 113 GLY A O 1
ATOM 906 N N . PHE A 1 114 ? 18.612 -2.135 -24.040 1.00 94.19 114 PHE A N 1
ATOM 907 C CA . PHE A 1 114 ? 17.239 -1.617 -24.141 1.00 94.19 114 PHE A CA 1
ATOM 908 C C . PHE A 1 114 ? 16.213 -2.466 -23.382 1.00 94.19 114 PHE A C 1
ATOM 910 O O . PHE A 1 114 ? 15.315 -1.911 -22.760 1.00 94.19 114 PHE A O 1
ATOM 917 N N . ARG A 1 115 ? 16.362 -3.800 -23.395 1.00 92.56 115 ARG A N 1
ATOM 918 C CA . ARG A 1 115 ? 15.493 -4.731 -22.648 1.00 92.56 115 ARG A CA 1
ATOM 919 C C . ARG A 1 115 ? 15.516 -4.463 -21.131 1.00 92.56 115 ARG A C 1
ATOM 921 O O . ARG A 1 115 ? 14.443 -4.213 -20.585 1.00 92.56 115 ARG A O 1
ATOM 928 N N . PRO A 1 116 ? 16.688 -4.444 -20.457 1.00 91.31 116 PRO A N 1
ATOM 929 C CA . PRO A 1 116 ? 16.762 -4.128 -19.032 1.00 91.31 116 PRO A CA 1
ATOM 930 C C . PRO A 1 116 ? 16.167 -2.752 -18.681 1.00 91.31 116 PRO A C 1
ATOM 932 O O . PRO A 1 116 ? 15.385 -2.639 -17.738 1.00 91.31 116 PRO A O 1
ATOM 935 N N . ILE A 1 117 ? 16.466 -1.715 -19.478 1.00 94.19 117 ILE A N 1
ATOM 936 C CA . ILE A 1 117 ? 15.891 -0.371 -19.285 1.00 94.19 117 ILE A CA 1
ATOM 937 C C . ILE A 1 117 ? 14.365 -0.419 -19.405 1.00 94.19 117 ILE A C 1
ATOM 939 O O . ILE A 1 117 ? 13.659 0.056 -18.519 1.00 94.19 117 ILE A O 1
ATOM 943 N N . ALA A 1 118 ? 13.843 -1.003 -20.485 1.00 94.88 118 ALA A N 1
ATOM 944 C CA . ALA A 1 118 ? 12.408 -1.066 -20.729 1.00 94.88 118 ALA A CA 1
ATOM 945 C C . ALA A 1 118 ? 11.675 -1.816 -19.611 1.00 94.88 118 ALA A C 1
ATOM 947 O O . ALA A 1 118 ? 10.610 -1.375 -19.193 1.00 94.88 118 ALA A O 1
ATOM 948 N N . HIS A 1 119 ? 12.249 -2.899 -19.080 1.00 94.19 119 HIS A N 1
ATOM 949 C CA . HIS A 1 119 ? 11.654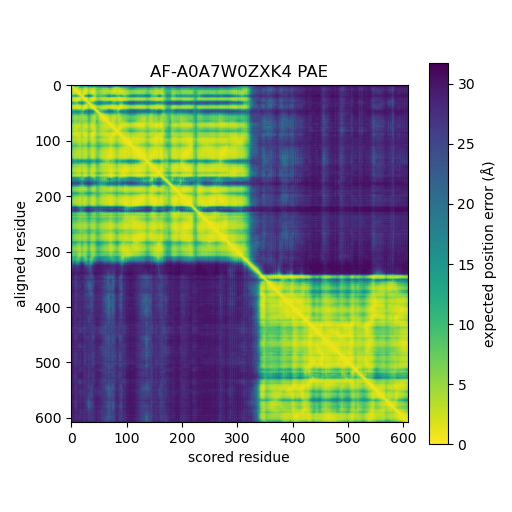 -3.625 -17.960 1.00 94.19 119 HIS A CA 1
ATOM 950 C C . HIS A 1 119 ? 11.518 -2.740 -16.711 1.00 94.19 119 HIS A C 1
ATOM 952 O O . HIS A 1 119 ? 10.419 -2.615 -16.172 1.00 94.19 119 HIS A O 1
ATOM 958 N N . ALA A 1 120 ? 12.585 -2.035 -16.315 1.00 94.50 120 ALA A N 1
ATOM 959 C CA . ALA A 1 120 ? 12.534 -1.115 -15.179 1.00 94.50 120 ALA A CA 1
ATOM 960 C C . ALA A 1 120 ? 11.521 0.021 -15.378 1.00 94.50 120 ALA A C 1
ATOM 962 O O . ALA A 1 120 ? 10.735 0.319 -14.479 1.00 94.50 120 ALA A O 1
ATOM 963 N N . ILE A 1 121 ? 11.489 0.625 -16.568 1.00 97.06 121 ILE A N 1
ATOM 964 C CA . ILE A 1 121 ? 10.579 1.735 -16.869 1.00 97.06 121 ILE A CA 1
ATOM 965 C C . ILE A 1 121 ? 9.119 1.266 -16.954 1.00 97.06 121 ILE A C 1
ATOM 967 O O . ILE A 1 121 ? 8.238 2.001 -16.513 1.00 97.06 121 ILE A O 1
ATOM 971 N N . ARG A 1 122 ? 8.840 0.041 -17.426 1.00 95.38 122 ARG A N 1
ATOM 972 C CA . ARG A 1 122 ? 7.488 -0.552 -17.359 1.00 95.38 122 ARG A CA 1
ATOM 973 C C . ARG A 1 122 ? 7.008 -0.677 -15.920 1.00 95.38 122 ARG A C 1
ATOM 975 O O . ARG A 1 122 ? 5.918 -0.208 -15.628 1.00 95.38 122 ARG A O 1
ATOM 982 N N . CYS A 1 123 ? 7.829 -1.237 -15.029 1.00 95.31 123 CYS A N 1
ATOM 983 C CA . CYS A 1 123 ? 7.488 -1.357 -13.610 1.00 95.31 123 CYS A CA 1
ATOM 984 C C . CYS A 1 123 ? 7.184 0.007 -12.974 1.00 95.31 123 CYS A C 1
ATOM 986 O O . CYS A 1 123 ? 6.287 0.121 -12.143 1.00 95.31 123 CYS A O 1
ATOM 988 N N . MET A 1 124 ? 7.902 1.060 -13.377 1.00 97.62 124 MET A N 1
ATOM 989 C CA . MET A 1 124 ? 7.619 2.421 -12.910 1.00 97.62 124 MET A CA 1
ATOM 990 C C . MET A 1 124 ? 6.342 2.999 -13.515 1.00 97.62 124 MET A C 1
ATOM 992 O O . MET A 1 124 ? 5.589 3.652 -12.803 1.00 97.62 124 MET A O 1
ATOM 996 N N . ALA A 1 125 ? 6.057 2.742 -14.792 1.00 97.12 125 ALA A N 1
ATOM 997 C CA . ALA A 1 125 ? 4.788 3.134 -15.397 1.00 97.12 125 ALA A CA 1
ATOM 998 C C . ALA A 1 125 ? 3.600 2.434 -14.712 1.00 97.12 125 ALA A C 1
ATOM 1000 O O . ALA A 1 125 ? 2.606 3.092 -14.423 1.00 97.12 125 ALA A O 1
ATOM 1001 N N . ASP A 1 126 ? 3.723 1.145 -14.381 1.00 95.38 126 ASP A N 1
ATOM 1002 C CA . ASP A 1 126 ? 2.700 0.390 -13.647 1.00 95.38 126 ASP A CA 1
ATOM 1003 C C . ASP A 1 126 ? 2.519 0.942 -12.213 1.00 95.38 126 ASP A C 1
ATOM 1005 O O . ASP A 1 126 ? 1.394 1.211 -11.790 1.00 95.38 126 ASP A O 1
ATOM 1009 N N . ALA A 1 127 ? 3.616 1.236 -11.499 1.00 95.25 127 ALA A N 1
ATOM 1010 C CA . ALA A 1 127 ? 3.566 1.881 -10.180 1.00 95.25 127 ALA A CA 1
ATOM 1011 C C . ALA A 1 127 ? 2.893 3.265 -10.210 1.00 95.25 127 ALA A C 1
ATOM 1013 O O . ALA A 1 127 ? 2.104 3.591 -9.322 1.00 95.25 127 ALA A O 1
ATOM 1014 N N . LEU A 1 128 ? 3.204 4.086 -11.218 1.00 96.31 128 LEU A N 1
ATOM 1015 C CA . LEU A 1 128 ? 2.620 5.418 -11.372 1.00 96.31 128 LEU A CA 1
ATOM 1016 C C . LEU A 1 128 ? 1.147 5.350 -11.782 1.00 96.31 128 LEU A C 1
ATOM 1018 O O . LEU A 1 128 ? 0.350 6.101 -11.233 1.00 96.31 128 LEU A O 1
ATOM 1022 N N . ASP A 1 129 ? 0.759 4.432 -12.674 1.00 95.12 129 ASP A N 1
ATOM 1023 C CA . ASP A 1 129 ? -0.651 4.237 -13.040 1.00 95.12 129 ASP A CA 1
ATOM 1024 C C . ASP A 1 129 ? -1.484 3.848 -11.812 1.00 95.12 129 ASP A C 1
ATOM 1026 O O . ASP A 1 129 ? -2.540 4.437 -11.570 1.00 95.12 129 ASP A O 1
ATOM 1030 N N . TYR A 1 130 ? -0.972 2.926 -10.988 1.00 92.50 130 TYR A N 1
ATOM 1031 C CA . TYR A 1 130 ? -1.579 2.578 -9.705 1.00 92.50 130 TYR A CA 1
ATOM 1032 C C . TYR A 1 130 ? -1.700 3.802 -8.787 1.00 92.50 130 TYR A C 1
ATOM 1034 O O . TYR A 1 130 ? -2.795 4.116 -8.311 1.00 92.50 130 TYR A O 1
ATOM 1042 N N . LEU A 1 131 ? -0.599 4.533 -8.580 1.00 91.38 131 LEU A N 1
ATOM 1043 C CA . LEU A 1 131 ? -0.556 5.706 -7.705 1.00 91.38 131 LEU A CA 1
ATOM 1044 C C . LEU A 1 131 ? -1.542 6.798 -8.144 1.00 91.38 131 LEU A C 1
ATOM 1046 O O . LEU A 1 131 ? -2.230 7.376 -7.308 1.00 91.38 131 LEU A O 1
ATOM 1050 N N . HIS A 1 132 ? -1.642 7.076 -9.443 1.00 92.31 132 HIS A N 1
ATOM 1051 C CA . HIS A 1 132 ? -2.519 8.122 -9.982 1.00 92.31 132 HIS A CA 1
ATOM 1052 C C . HIS A 1 132 ? -4.000 7.736 -9.903 1.00 92.31 132 HIS A C 1
ATOM 1054 O O . HIS A 1 132 ? -4.870 8.604 -9.797 1.00 92.31 132 HIS A O 1
ATOM 1060 N N . ARG A 1 133 ? -4.304 6.432 -9.930 1.00 89.62 133 ARG A N 1
ATOM 1061 C CA . ARG A 1 133 ? -5.675 5.898 -9.901 1.00 89.62 133 ARG A CA 1
ATOM 1062 C C . ARG A 1 133 ? -6.172 5.535 -8.513 1.00 89.62 133 ARG A C 1
ATOM 1064 O O . ARG A 1 133 ? -7.374 5.294 -8.374 1.00 89.62 133 ARG A O 1
ATOM 1071 N N . VAL A 1 134 ? -5.291 5.481 -7.515 1.00 81.94 134 VAL A N 1
ATOM 1072 C CA . VAL A 1 134 ? -5.650 5.071 -6.158 1.00 81.94 134 VAL A CA 1
ATOM 1073 C C . VAL A 1 134 ? -6.790 5.932 -5.614 1.00 81.94 134 VAL A C 1
ATOM 1075 O O . VAL A 1 134 ? -6.829 7.164 -5.739 1.00 81.94 134 VAL A O 1
ATOM 1078 N N . ARG A 1 135 ? -7.783 5.249 -5.046 1.00 77.12 135 ARG A N 1
ATOM 1079 C CA . ARG A 1 135 ? -9.002 5.861 -4.524 1.00 77.12 135 ARG A CA 1
ATOM 1080 C C . ARG A 1 135 ? -8.990 5.795 -3.010 1.00 77.12 135 ARG A C 1
ATOM 1082 O O . ARG A 1 135 ? -8.526 4.830 -2.420 1.00 77.12 135 ARG A O 1
ATOM 1089 N N . GLY A 1 136 ? -9.499 6.852 -2.401 1.00 63.09 136 GLY A N 1
ATOM 1090 C CA . GLY A 1 136 ? -9.683 6.940 -0.969 1.00 63.09 136 GLY A CA 1
ATOM 1091 C C . GLY A 1 136 ? -11.027 6.359 -0.550 1.00 63.09 136 GLY A C 1
ATOM 1092 O O . GLY A 1 136 ? -11.761 5.799 -1.378 1.00 63.09 136 GLY A O 1
ATOM 1093 N N . PRO A 1 137 ? -11.398 6.576 0.720 1.00 48.72 137 PRO A N 1
ATOM 1094 C CA . PRO A 1 137 ? -12.739 6.291 1.209 1.00 48.72 137 PRO A CA 1
ATOM 1095 C C . PRO A 1 137 ? -13.810 6.853 0.259 1.00 48.72 137 PRO A C 1
ATOM 1097 O O . PRO A 1 137 ? -13.659 7.944 -0.301 1.00 48.72 137 PRO A O 1
ATOM 1100 N N . HIS A 1 138 ? -14.891 6.098 0.053 1.00 46.47 138 HIS A N 1
ATOM 1101 C CA . HIS A 1 138 ? -16.005 6.454 -0.842 1.00 46.47 138 HIS A CA 1
ATOM 1102 C C . HIS A 1 138 ? -15.657 6.525 -2.342 1.00 46.47 138 HIS A C 1
ATOM 1104 O O . HIS A 1 138 ? -16.304 7.249 -3.100 1.00 46.47 138 HIS A O 1
ATOM 1110 N N . ARG A 1 139 ? -14.638 5.781 -2.799 1.00 61.59 139 ARG A N 1
ATOM 1111 C CA . ARG A 1 139 ? -14.222 5.689 -4.217 1.00 61.59 139 ARG A CA 1
ATOM 1112 C C . ARG A 1 139 ? -13.799 7.026 -4.841 1.00 61.59 139 ARG A C 1
ATOM 1114 O O . ARG A 1 139 ? -13.731 7.125 -6.070 1.00 61.59 139 ARG A O 1
ATOM 1121 N N . LYS A 1 140 ? -13.488 8.054 -4.046 1.00 63.69 140 LYS A N 1
ATOM 1122 C CA . LYS A 1 140 ? -12.982 9.330 -4.572 1.00 63.69 140 LYS A CA 1
ATOM 1123 C C . LYS A 1 140 ? -11.515 9.179 -4.985 1.00 63.69 140 LYS A C 1
ATOM 1125 O O . LYS A 1 140 ? -10.748 8.617 -4.205 1.00 63.69 140 LYS A O 1
ATOM 1130 N N . PRO A 1 141 ? -11.102 9.647 -6.177 1.00 75.75 141 PRO A N 1
ATOM 1131 C CA . PRO A 1 141 ? -9.687 9.685 -6.537 1.00 75.75 141 PRO A CA 1
ATOM 1132 C C . PRO A 1 141 ? -8.905 10.474 -5.486 1.00 75.75 141 PRO A C 1
ATOM 1134 O O . PRO A 1 141 ? -9.294 11.596 -5.164 1.00 75.75 141 PRO A O 1
ATOM 1137 N N . LEU A 1 142 ? -7.820 9.902 -4.958 1.00 76.94 142 LEU A N 1
ATOM 1138 C CA . LEU A 1 142 ? -6.929 10.652 -4.067 1.00 76.94 142 LEU A CA 1
ATOM 1139 C C . LEU A 1 142 ? -6.095 11.672 -4.849 1.00 76.94 142 LEU A C 1
ATOM 1141 O O . LEU A 1 142 ? -5.616 12.639 -4.267 1.00 76.94 142 LEU A O 1
ATOM 1145 N N . GLY A 1 143 ? -5.928 11.465 -6.162 1.00 80.19 143 GLY A N 1
ATOM 1146 C CA . GLY A 1 143 ? -5.132 12.342 -7.018 1.00 80.19 143 GLY A CA 1
ATOM 1147 C C . GLY A 1 143 ? -3.685 12.441 -6.542 1.00 80.19 143 GLY A C 1
ATOM 1148 O O . GLY A 1 143 ? -3.121 13.534 -6.571 1.00 80.19 143 GLY A O 1
ATOM 1149 N N . LEU A 1 144 ? -3.128 11.332 -6.036 1.00 87.44 144 LEU A N 1
ATOM 1150 C CA . LEU A 1 144 ? -1.758 11.282 -5.541 1.00 87.44 144 LEU A CA 1
ATOM 1151 C C . LEU A 1 144 ? -0.779 11.412 -6.701 1.00 87.44 144 LEU A C 1
ATOM 1153 O O . LEU A 1 144 ? -0.946 10.785 -7.742 1.00 87.44 144 LEU A O 1
ATOM 1157 N N . ILE A 1 145 ? 0.252 12.220 -6.489 1.00 89.44 145 ILE A N 1
ATOM 1158 C CA . ILE A 1 145 ? 1.347 12.450 -7.429 1.00 89.44 145 ILE A CA 1
ATOM 1159 C C . ILE A 1 145 ? 2.637 12.241 -6.654 1.00 89.44 145 ILE A C 1
ATOM 1161 O O . ILE A 1 145 ? 2.770 12.757 -5.540 1.00 89.44 145 ILE A O 1
ATOM 1165 N N . HIS A 1 146 ? 3.578 11.495 -7.225 1.00 90.94 146 HIS A N 1
ATOM 1166 C CA . HIS A 1 146 ? 4.821 11.146 -6.549 1.00 90.94 146 HIS A CA 1
ATOM 1167 C C . HIS A 1 146 ? 5.735 12.362 -6.366 1.00 90.94 146 HIS A C 1
ATOM 1169 O O . HIS A 1 146 ? 6.340 12.516 -5.307 1.00 90.94 146 HIS A O 1
ATOM 1175 N N . ARG A 1 147 ? 5.851 13.221 -7.389 1.00 87.81 147 ARG A N 1
ATOM 1176 C CA . ARG A 1 147 ? 6.631 14.478 -7.402 1.00 87.81 147 ARG A CA 1
ATOM 1177 C C . ARG A 1 147 ? 8.159 14.336 -7.255 1.00 87.81 147 ARG A C 1
ATOM 1179 O O . ARG A 1 147 ? 8.855 15.348 -7.275 1.00 87.81 147 ARG A O 1
ATOM 1186 N N . ASP A 1 148 ? 8.697 13.118 -7.157 1.00 87.81 148 ASP A N 1
ATOM 1187 C CA . ASP A 1 148 ? 10.151 12.860 -7.068 1.00 87.81 148 ASP A CA 1
ATOM 1188 C C . ASP A 1 148 ? 10.576 11.547 -7.745 1.00 87.81 148 ASP A C 1
ATOM 1190 O O . ASP A 1 148 ? 11.414 10.791 -7.249 1.00 87.81 148 ASP A O 1
ATOM 1194 N N . VAL A 1 149 ? 9.988 11.251 -8.904 1.00 94.12 149 VAL A N 1
ATOM 1195 C CA . VAL A 1 149 ? 10.428 10.119 -9.729 1.00 94.12 149 VAL A CA 1
ATOM 1196 C C . VAL A 1 149 ? 11.852 10.396 -10.221 1.00 94.12 149 VAL A C 1
ATOM 1198 O O . VAL A 1 149 ? 12.095 11.328 -10.984 1.00 94.12 149 VAL A O 1
ATOM 1201 N N . SER A 1 150 ? 12.815 9.597 -9.762 1.00 92.31 150 SER A N 1
ATOM 1202 C CA . SER A 1 150 ? 14.233 9.748 -10.100 1.00 92.31 150 SER A CA 1
ATOM 1203 C C . SER A 1 150 ? 14.979 8.412 -9.971 1.00 92.31 150 SER A C 1
ATOM 1205 O O . SER A 1 150 ? 14.519 7.531 -9.247 1.00 92.31 150 SER A O 1
ATOM 1207 N N . PRO A 1 151 ? 16.152 8.225 -10.606 1.00 93.25 151 PRO A N 1
ATOM 1208 C CA . PRO A 1 151 ? 16.889 6.966 -10.585 1.00 93.25 151 PRO A CA 1
ATOM 1209 C C . PRO A 1 151 ? 17.351 6.538 -9.188 1.00 93.25 151 PRO A C 1
ATOM 1211 O O . PRO A 1 151 ? 17.541 5.347 -8.969 1.00 93.25 151 PRO A O 1
ATOM 1214 N N . SER A 1 152 ? 17.531 7.458 -8.230 1.00 88.50 152 SER A N 1
ATOM 1215 C CA . SER A 1 152 ? 17.859 7.070 -6.847 1.00 88.50 152 SER A CA 1
ATOM 1216 C C . SER A 1 152 ? 16.671 6.446 -6.112 1.00 88.50 152 SER A C 1
ATOM 1218 O O . SER A 1 152 ? 16.873 5.718 -5.149 1.00 88.50 152 SER A O 1
ATOM 1220 N N . ASN A 1 153 ? 15.449 6.762 -6.548 1.00 92.06 153 ASN A N 1
ATOM 1221 C CA . ASN A 1 153 ? 14.202 6.323 -5.927 1.00 92.06 153 ASN A CA 1
ATOM 1222 C C . ASN A 1 153 ? 13.648 5.056 -6.599 1.00 92.06 153 ASN A C 1
ATOM 1224 O O . ASN A 1 153 ? 12.592 4.565 -6.218 1.00 92.06 153 ASN A O 1
ATOM 1228 N N . ILE A 1 154 ? 14.352 4.520 -7.600 1.00 95.44 154 ILE A N 1
ATOM 1229 C CA . ILE A 1 154 ? 14.019 3.268 -8.280 1.00 95.44 154 ILE A CA 1
ATOM 1230 C C . ILE A 1 154 ? 14.997 2.209 -7.782 1.00 95.44 154 ILE A C 1
ATOM 1232 O O . ILE A 1 154 ? 16.167 2.213 -8.160 1.00 95.44 154 ILE A O 1
ATOM 1236 N N . LEU A 1 155 ? 14.523 1.321 -6.915 1.00 94.25 155 LEU A N 1
ATOM 1237 C CA . LEU A 1 155 ? 15.321 0.283 -6.271 1.00 94.25 155 LEU A CA 1
ATOM 1238 C C . LEU A 1 155 ? 15.252 -1.018 -7.069 1.00 94.25 155 LEU A C 1
ATOM 1240 O O . LEU A 1 155 ? 14.166 -1.500 -7.394 1.00 94.25 155 LEU A O 1
ATOM 1244 N N . LEU A 1 156 ? 16.417 -1.595 -7.353 1.00 94.44 156 LEU A N 1
ATOM 1245 C CA . LEU A 1 156 ? 16.594 -2.812 -8.136 1.00 94.44 156 LEU A CA 1
ATOM 1246 C C . LEU A 1 156 ? 17.106 -3.915 -7.204 1.00 94.44 156 LEU A C 1
ATOM 1248 O O . LEU A 1 156 ? 18.257 -3.898 -6.780 1.00 94.44 156 LEU A O 1
ATOM 1252 N N . GLY A 1 157 ? 16.236 -4.852 -6.834 1.00 89.50 157 GLY A N 1
ATOM 1253 C CA . GLY A 1 157 ? 16.568 -5.980 -5.967 1.00 89.50 157 GLY A CA 1
ATOM 1254 C C . GLY A 1 157 ? 17.209 -7.129 -6.743 1.00 89.50 157 GLY A C 1
ATOM 1255 O O . GLY A 1 157 ? 16.751 -7.471 -7.833 1.00 89.50 157 GLY A O 1
ATOM 1256 N N . ALA A 1 158 ? 18.216 -7.779 -6.158 1.00 80.94 158 ALA A N 1
ATOM 1257 C CA . ALA A 1 158 ? 18.947 -8.897 -6.764 1.00 80.94 158 ALA A CA 1
ATOM 1258 C C . ALA A 1 158 ? 18.058 -10.116 -7.092 1.00 80.94 158 ALA A C 1
ATOM 1260 O O . ALA A 1 158 ? 18.423 -10.973 -7.893 1.00 80.94 158 ALA A O 1
ATOM 1261 N N . GLU A 1 159 ? 16.870 -10.198 -6.491 1.00 78.50 159 GLU A N 1
ATOM 1262 C CA . GLU A 1 159 ? 15.866 -11.229 -6.764 1.00 78.50 159 GLU A CA 1
ATOM 1263 C C . GLU A 1 159 ? 14.991 -10.906 -7.998 1.00 78.50 159 GLU A C 1
ATOM 1265 O O . GLU A 1 159 ? 14.076 -11.663 -8.330 1.00 78.50 159 GLU A O 1
ATOM 1270 N N . GLY A 1 160 ? 15.273 -9.799 -8.695 1.00 83.62 160 GLY A N 1
ATOM 1271 C CA . GLY A 1 160 ? 14.554 -9.336 -9.887 1.00 83.62 160 GLY A CA 1
ATOM 1272 C C . GLY A 1 160 ? 13.394 -8.383 -9.587 1.00 83.62 160 GLY A C 1
ATOM 1273 O O . GLY A 1 160 ? 12.646 -8.025 -10.489 1.00 83.62 160 GLY A O 1
ATOM 1274 N N . ARG A 1 161 ? 13.229 -7.960 -8.328 1.00 88.31 161 ARG A N 1
ATOM 1275 C CA . ARG A 1 161 ? 12.165 -7.032 -7.910 1.00 88.31 161 ARG A CA 1
ATOM 1276 C C . ARG A 1 161 ? 12.564 -5.588 -8.208 1.00 88.31 161 ARG A C 1
ATOM 1278 O O . ARG A 1 161 ? 13.688 -5.198 -7.910 1.00 88.31 161 ARG A O 1
ATOM 1285 N N . ILE A 1 162 ? 11.638 -4.783 -8.722 1.00 94.62 162 ILE A N 1
ATOM 1286 C CA . ILE A 1 162 ? 11.850 -3.353 -8.994 1.00 94.62 162 ILE A CA 1
ATOM 1287 C C . ILE A 1 162 ? 10.796 -2.562 -8.243 1.00 94.62 162 ILE A C 1
ATOM 1289 O O . ILE A 1 162 ? 9.608 -2.834 -8.417 1.00 94.62 162 ILE A O 1
ATOM 1293 N N . LYS A 1 163 ? 11.213 -1.601 -7.415 1.00 94.94 163 LYS A N 1
ATOM 1294 C CA . LYS A 1 163 ? 10.291 -0.832 -6.576 1.00 94.94 163 LYS A CA 1
ATOM 1295 C C . LYS A 1 163 ? 10.610 0.655 -6.551 1.00 94.94 163 LYS A C 1
ATOM 1297 O O . LYS A 1 163 ? 11.769 1.041 -6.449 1.00 94.94 163 LYS A O 1
ATOM 1302 N N . LEU A 1 164 ? 9.563 1.468 -6.604 1.00 95.12 164 LEU A N 1
ATOM 1303 C CA . LEU A 1 164 ? 9.598 2.910 -6.414 1.00 95.12 164 LEU A CA 1
ATOM 1304 C C . LEU A 1 164 ? 9.541 3.240 -4.914 1.00 95.12 164 LEU A C 1
ATOM 1306 O O . LEU A 1 164 ? 8.721 2.677 -4.185 1.00 95.12 164 LEU A O 1
ATOM 1310 N N . SER A 1 165 ? 10.418 4.129 -4.456 1.00 89.56 165 SER A N 1
ATOM 1311 C CA . SER A 1 165 ? 10.563 4.535 -3.053 1.00 89.56 165 SER A CA 1
ATOM 1312 C C . SER A 1 165 ? 10.487 6.055 -2.868 1.00 89.56 165 SER A C 1
ATOM 1314 O O . SER A 1 165 ? 10.605 6.801 -3.831 1.00 89.56 165 SER A O 1
ATOM 1316 N N . ASP A 1 166 ? 10.436 6.499 -1.608 1.00 79.12 166 ASP A N 1
ATOM 1317 C CA . ASP A 1 166 ? 10.527 7.906 -1.173 1.00 79.12 166 ASP A CA 1
ATOM 1318 C C . ASP A 1 166 ? 9.333 8.787 -1.591 1.00 79.12 166 ASP A C 1
ATOM 1320 O O . ASP A 1 166 ? 9.410 9.645 -2.469 1.00 79.12 166 ASP A O 1
ATOM 1324 N N . PHE A 1 167 ? 8.212 8.608 -0.885 1.00 70.56 167 PHE A N 1
ATOM 1325 C CA . PHE A 1 167 ? 6.993 9.418 -1.037 1.00 70.56 167 PHE A CA 1
ATOM 1326 C C . PHE A 1 167 ? 7.026 10.693 -0.178 1.00 70.56 167 PHE A C 1
ATOM 1328 O O . PHE A 1 167 ? 5.985 11.311 0.043 1.00 70.56 167 PHE A O 1
ATOM 1335 N N . GLY A 1 168 ? 8.204 11.099 0.319 1.00 58.00 168 GLY A N 1
ATOM 1336 C CA . GLY A 1 168 ? 8.392 12.238 1.230 1.00 58.00 168 GLY A CA 1
ATOM 1337 C C . GLY A 1 168 ? 7.790 13.549 0.735 1.00 58.00 168 GLY A C 1
ATOM 1338 O O . GLY A 1 168 ? 7.387 14.403 1.522 1.00 58.00 168 GLY A O 1
ATOM 1339 N N . VAL A 1 169 ? 7.692 13.700 -0.582 1.00 57.41 169 VAL A N 1
ATOM 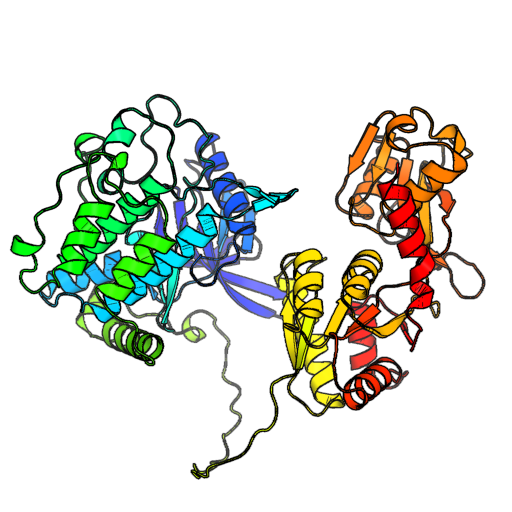1340 C CA . VAL A 1 169 ? 7.119 14.879 -1.228 1.00 57.41 169 VAL A CA 1
ATOM 1341 C C . VAL A 1 169 ? 5.847 14.587 -2.017 1.00 57.41 169 VAL A C 1
ATOM 1343 O O . VAL A 1 169 ? 5.324 15.488 -2.674 1.00 57.41 169 VAL A O 1
ATOM 1346 N N . ALA A 1 170 ? 5.337 13.357 -1.951 1.00 56.44 170 ALA A N 1
ATOM 1347 C CA . ALA A 1 170 ? 4.104 12.985 -2.620 1.00 56.44 170 ALA A CA 1
ATOM 1348 C C . ALA A 1 170 ? 2.917 13.736 -2.002 1.00 56.44 170 ALA A C 1
ATOM 1350 O O . ALA A 1 170 ? 2.862 13.979 -0.793 1.00 56.44 170 ALA A O 1
ATOM 1351 N N . GLY A 1 171 ? 1.957 14.118 -2.838 1.00 57.59 171 GLY A N 1
ATOM 1352 C CA . GLY A 1 171 ? 0.814 14.921 -2.407 1.00 57.59 171 GLY A CA 1
ATOM 1353 C C . GLY A 1 171 ? -0.348 14.853 -3.381 1.00 57.59 171 GLY A C 1
ATOM 1354 O O . GLY A 1 171 ? -0.201 14.363 -4.503 1.00 57.59 171 GLY A O 1
ATOM 1355 N N . MET A 1 172 ? -1.505 15.351 -2.949 1.00 55.25 172 MET A N 1
ATOM 1356 C CA . MET A 1 172 ? -2.683 15.451 -3.806 1.00 55.25 172 MET A CA 1
ATOM 1357 C C . MET A 1 172 ? -2.465 16.528 -4.875 1.00 55.25 172 MET A C 1
ATOM 1359 O O . MET A 1 172 ? -1.792 17.529 -4.636 1.00 55.25 172 MET A O 1
ATOM 1363 N N . ALA A 1 173 ? -3.073 16.380 -6.052 1.00 54.62 173 ALA A N 1
ATOM 1364 C CA . ALA A 1 173 ? -3.019 17.392 -7.115 1.00 54.62 173 ALA A CA 1
ATOM 1365 C C . ALA A 1 173 ? -3.501 18.790 -6.660 1.00 54.62 173 ALA A C 1
ATOM 1367 O O . ALA A 1 173 ? -3.063 19.805 -7.192 1.00 54.62 173 ALA A O 1
ATOM 1368 N N . GLN A 1 174 ? -4.389 18.842 -5.659 1.00 47.41 174 GLN A N 1
ATOM 1369 C CA . GLN A 1 174 ? -4.936 20.079 -5.086 1.00 47.41 174 GLN A CA 1
ATOM 1370 C C . GLN A 1 174 ? -4.073 20.684 -3.972 1.00 47.41 174 GLN A C 1
ATOM 1372 O O . GLN A 1 174 ? -4.306 21.832 -3.590 1.00 47.41 174 GLN A O 1
ATOM 1377 N N . ASP A 1 175 ? -3.080 19.948 -3.460 1.00 53.72 175 ASP A N 1
ATOM 1378 C CA . ASP A 1 175 ? -2.137 20.486 -2.485 1.00 53.72 175 ASP A CA 1
ATOM 1379 C C . ASP A 1 175 ? -1.274 21.523 -3.200 1.00 53.72 175 ASP A C 1
ATOM 1381 O O . ASP A 1 175 ? -0.334 21.170 -3.925 1.00 53.72 175 ASP A O 1
ATOM 1385 N N . ALA A 1 176 ? -1.626 22.799 -3.017 1.00 42.91 176 ALA A N 1
ATOM 1386 C CA . ALA A 1 176 ? -0.885 23.915 -3.573 1.00 42.91 176 ALA A CA 1
ATOM 1387 C C . ALA A 1 176 ? 0.595 23.772 -3.200 1.00 42.91 176 ALA A C 1
ATOM 1389 O O . ALA A 1 176 ? 0.955 23.635 -2.026 1.00 42.91 176 ALA A O 1
ATOM 1390 N N . THR A 1 177 ? 1.466 23.829 -4.203 1.00 51.06 177 THR A N 1
ATOM 1391 C CA . THR A 1 177 ? 2.881 24.131 -4.005 1.00 51.06 177 THR A CA 1
ATOM 1392 C C . THR A 1 177 ? 2.939 25.412 -3.184 1.00 51.06 177 THR A C 1
ATOM 1394 O O . THR A 1 177 ? 2.446 26.452 -3.624 1.00 51.06 177 THR A O 1
ATOM 1397 N N . ARG A 1 178 ? 3.467 25.342 -1.953 1.00 47.88 178 ARG A N 1
ATOM 1398 C CA . ARG A 1 178 ? 3.650 26.533 -1.113 1.00 47.88 178 ARG A CA 1
ATOM 1399 C C . ARG A 1 178 ? 4.363 27.580 -1.962 1.00 47.88 178 ARG A C 1
ATOM 1401 O O . ARG A 1 178 ? 5.438 27.295 -2.493 1.00 47.88 178 ARG A O 1
ATOM 1408 N N . ALA A 1 179 ? 3.739 28.743 -2.139 1.00 38.69 179 ALA A N 1
ATOM 1409 C CA . ALA A 1 179 ? 4.231 29.766 -3.051 1.00 38.69 179 ALA A CA 1
ATOM 1410 C C . ALA A 1 179 ? 5.714 30.059 -2.755 1.00 38.69 179 ALA A C 1
ATOM 1412 O O . ALA A 1 179 ? 6.059 30.489 -1.657 1.00 38.69 179 ALA A O 1
ATOM 1413 N N . GLY A 1 180 ? 6.591 29.760 -3.720 1.00 47.66 180 GLY A N 1
ATOM 1414 C CA . GLY A 1 180 ? 8.036 29.984 -3.618 1.00 47.66 180 GLY A CA 1
ATOM 1415 C C . GLY A 1 180 ? 8.907 28.789 -3.200 1.00 47.66 180 GLY A C 1
ATOM 1416 O O . GLY A 1 180 ? 10.120 28.962 -3.134 1.00 47.66 180 GLY A O 1
ATOM 1417 N N . THR A 1 181 ? 8.362 27.588 -2.950 1.00 58.97 181 THR A N 1
ATOM 1418 C CA . THR A 1 181 ? 9.179 26.388 -2.655 1.00 58.97 181 THR A CA 1
ATOM 1419 C C . THR A 1 181 ? 9.103 25.360 -3.783 1.00 58.97 181 THR A C 1
ATOM 1421 O O . THR A 1 181 ? 8.043 24.802 -4.057 1.00 58.97 181 THR A O 1
ATOM 1424 N N . VAL A 1 182 ? 10.242 25.092 -4.427 1.00 66.75 182 VAL A N 1
ATOM 1425 C CA . VAL A 1 182 ? 10.395 23.995 -5.394 1.00 66.75 182 VAL A CA 1
ATOM 1426 C C . VAL A 1 182 ? 10.483 22.679 -4.622 1.00 66.75 182 VAL A C 1
ATOM 1428 O O . VAL A 1 182 ? 11.385 22.500 -3.806 1.00 66.75 182 VAL A O 1
ATOM 1431 N N . ILE A 1 183 ? 9.539 21.776 -4.877 1.00 68.88 183 ILE A N 1
ATOM 1432 C CA . ILE A 1 183 ? 9.452 20.455 -4.249 1.00 68.88 183 ILE A CA 1
ATOM 1433 C C . ILE A 1 183 ? 9.851 19.397 -5.286 1.00 68.88 183 ILE A C 1
ATOM 1435 O O . ILE A 1 183 ? 9.323 19.410 -6.395 1.00 68.88 183 ILE A O 1
ATOM 1439 N N . GLY A 1 184 ? 10.763 18.494 -4.915 1.00 75.62 184 GLY A N 1
ATOM 1440 C CA . GLY A 1 184 ? 11.338 17.473 -5.799 1.00 75.62 184 GLY A CA 1
ATOM 1441 C C . GLY A 1 184 ? 12.704 17.869 -6.367 1.00 75.62 184 GLY A C 1
ATOM 1442 O O . GLY A 1 184 ? 13.186 18.991 -6.179 1.00 75.62 184 GLY A O 1
ATOM 1443 N N . LYS A 1 185 ? 13.368 16.935 -7.052 1.00 83.69 185 LYS A N 1
ATOM 1444 C CA . LYS A 1 185 ? 14.689 17.181 -7.649 1.00 83.69 185 LYS A CA 1
ATOM 1445 C C . LYS A 1 185 ? 14.590 18.039 -8.918 1.00 83.69 185 LYS A C 1
ATOM 1447 O O . LYS A 1 185 ? 14.041 17.569 -9.916 1.00 83.69 185 LYS A O 1
ATOM 1452 N N . PRO A 1 186 ? 15.209 19.238 -8.961 1.00 85.56 186 PRO A N 1
ATOM 1453 C CA . PRO A 1 186 ? 15.015 20.215 -10.035 1.00 85.56 186 PRO A CA 1
ATOM 1454 C C . PRO A 1 186 ? 15.135 19.688 -11.466 1.00 85.56 186 PRO A C 1
ATOM 1456 O O . PRO A 1 186 ? 14.368 20.097 -12.325 1.00 85.56 186 PRO A O 1
ATOM 1459 N N . ARG A 1 187 ? 16.062 18.768 -11.750 1.00 86.31 187 ARG A N 1
ATOM 1460 C CA . ARG A 1 187 ? 16.268 18.253 -13.115 1.00 86.31 187 ARG A CA 1
ATOM 1461 C C . ARG A 1 187 ? 15.129 17.363 -13.624 1.00 86.31 187 ARG A C 1
ATOM 1463 O O . ARG A 1 187 ? 14.934 17.269 -14.831 1.00 86.31 187 ARG A O 1
ATOM 1470 N N . TYR A 1 188 ? 14.393 16.730 -12.717 1.00 91.12 188 TYR A N 1
ATOM 1471 C CA . TYR A 1 188 ? 13.251 15.874 -13.043 1.00 91.12 188 TYR A CA 1
ATOM 1472 C C . TYR A 1 188 ? 11.934 16.653 -13.052 1.00 91.12 188 TYR A C 1
ATOM 1474 O O . TYR A 1 188 ? 10.900 16.097 -13.403 1.00 91.12 188 TYR A O 1
ATOM 1482 N N . LEU A 1 189 ? 11.963 17.944 -12.701 1.00 91.19 189 LEU A N 1
ATOM 1483 C CA . LEU A 1 189 ? 10.780 18.792 -12.705 1.00 91.19 189 LEU A CA 1
ATOM 1484 C C . LEU A 1 189 ? 10.516 19.387 -14.096 1.00 91.19 189 LEU A C 1
ATOM 1486 O O . LEU A 1 189 ? 11.457 19.837 -14.770 1.00 91.19 189 LEU A O 1
ATOM 1490 N N . PRO A 1 190 ? 9.242 19.439 -14.521 1.00 92.88 190 PRO A N 1
ATOM 1491 C CA . PRO A 1 190 ? 8.871 20.025 -15.798 1.00 92.88 190 PRO A CA 1
ATOM 1492 C C . PRO A 1 190 ? 8.956 21.565 -15.762 1.00 92.88 190 PRO A C 1
ATOM 1494 O O . PRO A 1 190 ? 8.973 22.158 -14.681 1.00 92.88 190 PRO A O 1
ATOM 1497 N N . PRO A 1 191 ? 9.022 22.251 -16.921 1.00 91.31 191 PRO A N 1
ATOM 1498 C CA . PRO A 1 191 ? 9.222 23.703 -16.987 1.00 91.31 191 PRO A CA 1
ATOM 1499 C C . PRO A 1 191 ? 8.241 24.543 -16.152 1.00 91.31 191 PRO A C 1
ATOM 1501 O O . PRO A 1 191 ? 8.651 25.542 -15.561 1.00 91.31 191 PRO A O 1
ATOM 1504 N N . GLU A 1 192 ? 6.972 24.144 -16.093 1.00 89.38 192 GLU A N 1
ATOM 1505 C CA . GLU A 1 192 ? 5.903 24.809 -15.344 1.00 89.38 192 GLU A CA 1
ATOM 1506 C C . GLU A 1 192 ? 6.102 24.773 -13.825 1.00 89.38 192 GLU A C 1
ATOM 1508 O O . GLU A 1 192 ? 5.629 25.666 -13.121 1.00 89.38 192 GLU A O 1
ATOM 1513 N N . ALA A 1 193 ? 6.898 23.830 -13.309 1.00 87.25 193 ALA A N 1
ATOM 1514 C CA . ALA A 1 193 ? 7.207 23.755 -11.884 1.00 87.25 193 ALA A CA 1
ATOM 1515 C C . ALA A 1 193 ? 7.945 25.002 -11.372 1.00 87.25 193 ALA A C 1
ATOM 1517 O O . ALA A 1 193 ? 7.857 25.336 -10.191 1.00 87.25 193 ALA A O 1
ATOM 1518 N N . ARG A 1 194 ? 8.624 25.747 -12.260 1.00 84.19 194 ARG A N 1
ATOM 1519 C CA . ARG A 1 194 ? 9.245 27.043 -11.926 1.00 84.19 194 ARG A CA 1
ATOM 1520 C C . ARG A 1 194 ? 8.236 28.100 -11.497 1.00 84.19 194 ARG A C 1
ATOM 1522 O O . ARG A 1 194 ? 8.595 28.990 -10.733 1.00 84.19 194 ARG A O 1
ATOM 1529 N N . HIS A 1 195 ? 7.011 28.023 -12.009 1.00 80.50 195 HIS A N 1
ATOM 1530 C CA . HIS A 1 195 ? 5.959 29.001 -11.742 1.00 80.50 195 HIS A CA 1
ATOM 1531 C C . HIS A 1 195 ? 5.087 28.601 -10.545 1.00 80.50 195 HIS A C 1
ATOM 1533 O O . HIS A 1 195 ? 4.139 29.308 -10.221 1.00 80.50 195 HIS A O 1
ATOM 1539 N N . GLY A 1 196 ? 5.414 27.490 -9.871 1.00 73.69 196 GLY A N 1
ATOM 1540 C CA . GLY A 1 196 ? 4.648 26.988 -8.733 1.00 73.69 196 GLY A CA 1
ATOM 1541 C C . GLY A 1 196 ? 3.261 26.471 -9.114 1.00 73.69 196 GLY A C 1
ATOM 1542 O O . GLY A 1 196 ? 2.392 26.422 -8.244 1.00 73.69 196 GLY A O 1
ATOM 1543 N N . GLU A 1 197 ? 3.050 26.106 -10.384 1.00 80.88 197 GLU A N 1
ATOM 1544 C CA . GLU A 1 197 ? 1.800 25.501 -10.845 1.00 80.88 197 GLU A CA 1
ATOM 1545 C C . GLU A 1 197 ? 1.504 24.198 -10.079 1.00 80.88 197 GLU A C 1
ATOM 1547 O O . GLU A 1 197 ? 2.445 23.475 -9.731 1.00 80.88 197 GLU A O 1
ATOM 1552 N N . PRO A 1 198 ? 0.224 23.878 -9.804 1.00 81.00 198 PRO A N 1
ATOM 1553 C CA . PRO A 1 198 ? -0.133 22.638 -9.129 1.00 81.00 198 PRO A CA 1
ATOM 1554 C C . PRO A 1 198 ? 0.376 21.426 -9.907 1.00 81.00 198 PRO A C 1
ATOM 1556 O O . PRO A 1 198 ? 0.139 21.301 -11.112 1.00 81.00 198 PRO A O 1
ATOM 1559 N N . ALA A 1 199 ? 1.058 20.517 -9.211 1.00 84.81 199 ALA A N 1
ATOM 1560 C CA . ALA A 1 199 ? 1.518 19.286 -9.828 1.00 84.81 199 ALA A CA 1
ATOM 1561 C C . ALA A 1 199 ? 0.319 18.481 -10.353 1.00 84.81 199 ALA A C 1
ATOM 1563 O O . ALA A 1 199 ? -0.712 18.368 -9.687 1.00 84.81 199 ALA A O 1
ATOM 1564 N N . THR A 1 200 ? 0.479 17.879 -11.530 1.00 89.38 200 THR A N 1
ATOM 1565 C CA . THR A 1 200 ? -0.475 16.914 -12.101 1.00 89.38 200 THR A CA 1
ATOM 1566 C C . THR A 1 200 ? 0.244 15.602 -12.413 1.00 89.38 200 THR A C 1
ATOM 1568 O O . THR A 1 200 ? 1.473 15.547 -12.390 1.00 89.38 200 THR A O 1
ATOM 1571 N N . GLN A 1 201 ? -0.492 14.536 -12.733 1.00 92.38 201 GLN A N 1
ATOM 1572 C CA . GLN A 1 201 ? 0.109 13.243 -13.087 1.00 92.38 201 GLN A CA 1
ATOM 1573 C C . GLN A 1 201 ? 1.122 13.325 -14.247 1.00 92.38 201 GLN A C 1
ATOM 1575 O O . GLN A 1 201 ? 2.056 12.530 -14.312 1.00 92.38 201 GLN A O 1
ATOM 1580 N N . THR A 1 202 ? 1.009 14.331 -15.123 1.00 94.00 202 THR A N 1
ATOM 1581 C CA . THR A 1 202 ? 1.957 14.556 -16.227 1.00 94.00 202 THR A CA 1
ATOM 1582 C C . THR A 1 202 ? 3.349 14.988 -15.752 1.00 94.00 202 THR A C 1
ATOM 1584 O O . THR A 1 202 ? 4.311 14.860 -16.509 1.00 94.00 202 THR A O 1
ATOM 1587 N N . TRP A 1 203 ? 3.490 15.459 -14.506 1.00 93.94 203 TRP A N 1
ATOM 1588 C CA . TRP A 1 203 ? 4.791 15.760 -13.901 1.00 93.94 203 TRP A CA 1
ATOM 1589 C C . TRP A 1 203 ? 5.579 14.482 -13.626 1.00 93.94 203 TRP A C 1
ATOM 1591 O O . TRP A 1 203 ? 6.759 14.413 -13.961 1.00 93.94 203 TRP A O 1
ATOM 1601 N N . ASP A 1 204 ? 4.921 13.450 -13.091 1.00 95.38 204 ASP A N 1
ATOM 1602 C CA . ASP A 1 204 ? 5.554 12.147 -12.870 1.00 95.38 204 ASP A CA 1
ATOM 1603 C C . ASP A 1 204 ? 5.931 11.486 -14.206 1.00 95.38 204 ASP A C 1
ATOM 1605 O O . ASP A 1 204 ? 6.983 10.860 -14.311 1.00 95.38 204 ASP A O 1
ATOM 1609 N N . LEU A 1 205 ? 5.120 11.674 -15.257 1.00 97.06 205 LEU A N 1
ATOM 1610 C CA . LEU A 1 205 ? 5.425 11.176 -16.607 1.00 97.06 205 LEU A CA 1
ATOM 1611 C C . LEU A 1 205 ? 6.593 11.920 -17.259 1.00 97.06 205 LEU A C 1
ATOM 1613 O O . LEU A 1 205 ? 7.427 11.292 -17.912 1.00 97.06 205 LEU A O 1
ATOM 1617 N N . TYR A 1 206 ? 6.681 13.239 -17.061 1.00 96.88 206 TYR A N 1
ATOM 1618 C CA . TYR A 1 206 ? 7.846 14.019 -17.474 1.00 96.88 206 TYR A CA 1
ATOM 1619 C C . TYR A 1 206 ? 9.106 13.498 -16.781 1.00 96.88 206 TYR A C 1
ATOM 1621 O O . TYR A 1 206 ? 10.097 13.192 -17.443 1.00 96.88 206 TYR A O 1
ATOM 1629 N N . ALA A 1 207 ? 9.046 13.326 -15.459 1.00 95.88 207 ALA A N 1
ATOM 1630 C CA . ALA A 1 207 ? 10.150 12.809 -14.666 1.00 95.88 207 ALA A CA 1
ATOM 1631 C C . ALA A 1 207 ? 10.560 11.392 -15.108 1.00 95.88 207 ALA A C 1
ATOM 1633 O O . ALA A 1 207 ? 11.748 11.138 -15.307 1.00 95.88 207 ALA A O 1
ATOM 1634 N N . LEU A 1 208 ? 9.600 10.496 -15.371 1.00 97.62 208 LEU A N 1
ATOM 1635 C CA . LEU A 1 208 ? 9.868 9.163 -15.918 1.00 97.62 208 LEU A CA 1
ATOM 1636 C C . LEU A 1 208 ? 10.518 9.223 -17.311 1.00 97.62 208 LEU A C 1
ATOM 1638 O O . LEU A 1 208 ? 11.415 8.434 -17.605 1.00 97.62 208 LEU A O 1
ATOM 1642 N N . GLY A 1 209 ? 10.124 10.182 -18.154 1.00 97.25 209 GLY A N 1
ATOM 1643 C CA . GLY A 1 209 ? 10.775 10.453 -19.438 1.00 97.25 209 GLY A CA 1
ATOM 1644 C C . GLY A 1 209 ? 12.236 10.892 -19.286 1.00 97.25 209 GLY A C 1
ATOM 1645 O O . GLY A 1 209 ? 13.102 10.408 -20.016 1.00 97.25 209 GLY A O 1
ATOM 1646 N N . VAL A 1 210 ? 12.531 11.748 -18.301 1.00 96.38 210 VAL A N 1
ATOM 1647 C CA . VAL A 1 210 ? 13.909 12.142 -17.954 1.00 96.38 210 VAL A CA 1
ATOM 1648 C C . VAL A 1 210 ? 14.706 10.940 -17.429 1.00 96.38 210 VAL A C 1
ATOM 1650 O O . VAL A 1 210 ? 15.848 10.752 -17.836 1.00 96.38 210 VAL A O 1
ATOM 1653 N N . VAL A 1 211 ? 14.113 10.084 -16.587 1.00 96.62 211 VAL A N 1
ATOM 1654 C CA . VAL A 1 211 ? 14.745 8.836 -16.116 1.00 96.62 211 VAL A CA 1
ATOM 1655 C C . VAL A 1 211 ? 15.074 7.903 -17.284 1.00 96.62 211 VAL A C 1
ATOM 1657 O O . VAL A 1 211 ? 16.191 7.389 -17.358 1.00 96.62 211 VAL A O 1
ATOM 1660 N N . LEU A 1 212 ? 14.126 7.696 -18.204 1.00 97.19 212 LEU A N 1
ATOM 1661 C CA . LEU A 1 212 ? 14.326 6.877 -19.400 1.00 97.19 212 LEU A CA 1
ATOM 1662 C C . LEU A 1 212 ? 15.466 7.438 -20.261 1.00 97.19 212 LEU A C 1
ATOM 1664 O O . LEU A 1 212 ? 16.336 6.679 -20.683 1.00 97.19 212 LEU A O 1
ATOM 1668 N N . HIS A 1 213 ? 15.507 8.757 -20.473 1.00 96.12 213 HIS A N 1
ATOM 1669 C CA . HIS A 1 213 ? 16.613 9.418 -21.171 1.00 96.12 213 HIS A CA 1
ATOM 1670 C C . HIS A 1 213 ? 17.960 9.157 -20.489 1.00 96.12 213 HIS A C 1
ATOM 1672 O O . HIS A 1 213 ? 18.878 8.680 -21.152 1.00 96.12 213 HIS A O 1
ATOM 1678 N N . SER A 1 214 ? 18.060 9.385 -19.176 1.00 94.00 214 SER A N 1
ATOM 1679 C CA . SER A 1 214 ? 19.292 9.169 -18.407 1.00 94.00 214 SER A CA 1
ATOM 1680 C C . SER A 1 214 ? 19.780 7.723 -18.469 1.00 94.00 214 SER A C 1
ATOM 1682 O O . SER A 1 214 ? 20.977 7.488 -18.638 1.00 94.00 214 SER A O 1
ATOM 1684 N N . ALA A 1 215 ? 18.868 6.752 -18.370 1.00 94.81 215 ALA A N 1
ATOM 1685 C CA . ALA A 1 215 ? 19.198 5.333 -18.479 1.00 94.81 215 ALA A CA 1
ATOM 1686 C C . ALA A 1 215 ? 19.691 4.960 -19.885 1.00 94.81 215 ALA A C 1
ATOM 1688 O O . ALA A 1 215 ? 20.599 4.140 -20.027 1.00 94.81 215 ALA A O 1
ATOM 1689 N N . LEU A 1 216 ? 19.123 5.579 -20.925 1.00 94.94 216 LEU A N 1
ATOM 1690 C CA . LEU A 1 216 ? 19.553 5.371 -22.303 1.00 94.94 216 LEU A CA 1
ATOM 1691 C C . LEU A 1 216 ? 20.912 6.011 -22.568 1.00 94.94 216 LEU A C 1
ATOM 1693 O O . LEU A 1 216 ? 21.779 5.337 -23.113 1.00 94.94 216 LEU A O 1
ATOM 1697 N N . SER A 1 217 ? 21.115 7.268 -22.176 1.00 92.25 217 SER A N 1
ATOM 1698 C CA . SER A 1 217 ? 22.331 8.025 -22.484 1.00 92.25 217 SER A CA 1
ATOM 1699 C C . SER A 1 217 ? 23.506 7.741 -21.546 1.00 92.25 217 SER A C 1
ATOM 1701 O O . SER A 1 217 ? 24.600 8.239 -21.800 1.00 92.25 217 SER A O 1
ATOM 1703 N N . GLY A 1 218 ? 23.285 7.023 -20.439 1.00 88.50 218 GLY A N 1
ATOM 1704 C CA . GLY A 1 218 ? 24.293 6.832 -19.393 1.00 88.50 218 GLY A CA 1
ATOM 1705 C C . GLY A 1 218 ? 24.611 8.111 -18.606 1.00 88.50 218 GLY A C 1
ATOM 1706 O O . GLY A 1 218 ? 25.690 8.226 -18.036 1.00 88.50 218 GLY A O 1
ATOM 1707 N N . ASP A 1 219 ? 23.711 9.101 -18.582 1.00 82.56 219 ASP A N 1
ATOM 1708 C CA . ASP A 1 219 ? 23.934 10.358 -17.845 1.00 82.56 219 ASP A CA 1
ATOM 1709 C C . ASP A 1 219 ? 23.547 10.164 -16.369 1.00 82.56 219 ASP A C 1
ATOM 1711 O O . ASP A 1 219 ? 22.398 10.388 -15.982 1.00 82.56 219 ASP A O 1
ATOM 1715 N N . ALA A 1 220 ? 24.502 9.690 -15.559 1.00 62.16 220 ALA A N 1
ATOM 1716 C CA . ALA A 1 220 ? 24.335 9.481 -14.116 1.00 62.16 220 ALA A CA 1
ATOM 1717 C C . ALA A 1 220 ? 24.577 10.744 -13.265 1.00 62.16 220 ALA A C 1
ATOM 1719 O O . ALA A 1 220 ? 24.170 10.786 -12.099 1.00 62.16 220 ALA A O 1
ATOM 1720 N N . ASP A 1 221 ? 25.208 11.782 -13.830 1.00 56.97 221 ASP A N 1
ATOM 1721 C CA . ASP A 1 221 ? 25.665 13.002 -13.132 1.00 56.97 221 ASP A CA 1
ATOM 1722 C C . ASP A 1 221 ? 24.531 13.972 -12.750 1.00 56.97 221 ASP A C 1
ATOM 1724 O O . ASP A 1 221 ? 24.742 15.084 -12.258 1.00 56.97 221 ASP A O 1
ATOM 1728 N N . VAL A 1 222 ? 23.290 13.531 -12.915 1.00 51.09 222 VAL A N 1
ATOM 1729 C CA . VAL A 1 222 ? 22.065 14.315 -12.766 1.00 51.09 222 VAL A CA 1
ATOM 1730 C C . VAL A 1 222 ? 21.843 14.881 -11.353 1.00 51.09 222 VAL A C 1
ATOM 1732 O O . VAL A 1 222 ? 21.156 15.892 -11.204 1.00 51.09 222 VAL A O 1
ATOM 1735 N N . GLU A 1 223 ? 22.445 14.300 -10.314 1.00 48.09 223 GLU A N 1
ATOM 1736 C CA . GLU A 1 223 ? 22.255 14.751 -8.924 1.00 48.09 223 GLU A CA 1
ATOM 1737 C C . GLU A 1 223 ? 23.399 15.607 -8.353 1.00 48.09 223 GLU A C 1
ATOM 1739 O O . GLU A 1 223 ? 23.200 16.264 -7.335 1.00 48.09 223 GLU A O 1
ATOM 1744 N N . GLN A 1 224 ? 24.580 15.658 -8.987 1.00 43.16 224 GLN A N 1
ATOM 1745 C CA . GLN A 1 224 ? 25.765 16.332 -8.417 1.00 43.16 224 GLN A CA 1
ATOM 1746 C C . GLN A 1 224 ? 25.888 17.829 -8.749 1.00 43.16 224 GLN A C 1
ATOM 1748 O O . GLN A 1 224 ? 26.881 18.464 -8.401 1.00 43.16 224 GLN A O 1
ATOM 1753 N N . SER A 1 225 ? 24.876 18.449 -9.361 1.00 43.00 225 SER A N 1
ATOM 1754 C CA . SER A 1 225 ? 24.872 19.905 -9.574 1.00 43.00 225 SER A CA 1
ATOM 1755 C C . SER A 1 225 ? 24.429 20.655 -8.310 1.00 43.00 225 SER A C 1
ATOM 1757 O O . SER A 1 225 ? 23.402 21.339 -8.290 1.00 43.00 225 SER A O 1
ATOM 1759 N N . GLY A 1 226 ? 25.209 20.520 -7.233 1.00 41.34 226 GLY A N 1
ATOM 1760 C CA . GLY A 1 226 ? 25.114 21.392 -6.066 1.00 41.34 226 GLY A CA 1
ATOM 1761 C C . GLY A 1 226 ? 25.257 22.851 -6.512 1.00 41.34 226 GLY A C 1
ATOM 1762 O O . GLY A 1 226 ? 26.271 23.211 -7.098 1.00 41.34 226 GLY A O 1
ATOM 1763 N N . ASN A 1 227 ? 24.217 23.655 -6.253 1.00 43.09 227 ASN A N 1
ATOM 1764 C CA . ASN A 1 227 ? 23.990 25.069 -6.624 1.00 43.09 227 ASN A CA 1
ATOM 1765 C C . ASN A 1 227 ? 23.128 25.378 -7.867 1.00 43.09 227 ASN A C 1
ATOM 1767 O O . ASN A 1 227 ? 22.837 26.550 -8.097 1.00 43.09 227 ASN A O 1
ATOM 1771 N N . ALA A 1 228 ? 22.610 24.404 -8.622 1.00 50.62 228 ALA A N 1
ATOM 1772 C CA . ALA A 1 228 ? 21.795 24.689 -9.821 1.00 50.62 228 ALA A CA 1
ATOM 1773 C C . ALA A 1 228 ? 20.259 24.749 -9.570 1.00 50.62 228 ALA A C 1
ATOM 1775 O O . ALA A 1 228 ? 19.452 24.421 -10.441 1.00 50.62 228 ALA A O 1
ATOM 1776 N N . GLY A 1 229 ? 19.849 25.171 -8.365 1.00 67.38 229 GLY A N 1
ATOM 1777 C CA . GLY A 1 229 ? 18.529 24.922 -7.753 1.00 67.38 229 GLY A CA 1
ATOM 1778 C C . GLY A 1 229 ? 17.284 25.101 -8.639 1.00 67.38 229 GLY A C 1
ATOM 1779 O O . GLY A 1 229 ? 16.475 24.192 -8.719 1.00 67.38 229 GLY A O 1
ATOM 1780 N N . VAL A 1 230 ? 17.111 26.231 -9.332 1.00 70.12 230 VAL A N 1
ATOM 1781 C CA . VAL A 1 230 ? 15.914 26.502 -10.175 1.00 70.12 230 VAL A CA 1
ATOM 1782 C C . VAL A 1 230 ? 16.243 26.498 -11.676 1.00 70.12 230 VAL A C 1
ATOM 1784 O O . VAL A 1 230 ? 15.379 26.262 -12.530 1.00 70.12 230 VAL A O 1
ATOM 1787 N N . SER A 1 231 ? 17.511 26.728 -12.030 1.00 79.94 231 SER A N 1
ATOM 1788 C CA . SER A 1 231 ? 17.959 26.800 -13.424 1.00 79.94 231 SER A CA 1
ATOM 1789 C C . SER A 1 231 ? 17.873 25.451 -14.140 1.00 79.94 231 SER A C 1
ATOM 1791 O O . SER A 1 231 ? 17.664 25.433 -15.351 1.00 79.94 231 SER A O 1
ATOM 1793 N N . MET A 1 232 ? 17.929 24.334 -13.408 1.00 83.38 232 MET A N 1
ATOM 1794 C CA . MET A 1 232 ? 17.831 22.984 -13.981 1.00 83.38 232 MET A CA 1
ATOM 1795 C C . MET A 1 232 ? 16.407 22.531 -14.319 1.00 83.38 232 MET A C 1
ATOM 1797 O O . MET A 1 232 ? 16.251 21.584 -15.087 1.00 83.38 232 MET A O 1
ATOM 1801 N N . ILE A 1 233 ? 15.377 23.199 -13.792 1.00 87.19 233 ILE A N 1
ATOM 1802 C CA . ILE A 1 233 ? 13.976 22.820 -14.032 1.00 87.19 233 ILE A CA 1
ATOM 1803 C C . ILE A 1 233 ? 13.643 22.946 -15.519 1.00 87.19 233 ILE A C 1
ATOM 1805 O O . ILE A 1 233 ? 13.862 23.992 -16.117 1.00 87.19 233 ILE A O 1
ATOM 1809 N N . GLY A 1 234 ? 13.139 21.899 -16.169 1.00 86.38 234 GLY A N 1
ATOM 1810 C CA . GLY A 1 234 ? 12.866 21.965 -17.610 1.00 86.38 234 GLY A CA 1
ATOM 1811 C C . GLY A 1 234 ? 14.099 22.262 -18.484 1.00 86.38 234 GLY A C 1
ATOM 1812 O O . GLY A 1 234 ? 13.962 22.895 -19.544 1.00 86.38 234 GLY A O 1
ATOM 1813 N N . ALA A 1 235 ? 15.302 21.893 -18.019 1.00 86.12 235 ALA A N 1
ATOM 1814 C CA . ALA A 1 235 ? 16.525 21.939 -18.816 1.00 86.12 235 ALA A CA 1
ATOM 1815 C C . ALA A 1 235 ? 16.396 21.027 -20.046 1.00 86.12 235 ALA A C 1
ATOM 1817 O O . ALA A 1 235 ? 15.786 19.962 -19.984 1.00 86.12 235 ALA A O 1
ATOM 1818 N N . ARG A 1 236 ? 16.966 21.449 -21.181 1.00 86.19 236 ARG A N 1
ATOM 1819 C CA . ARG A 1 236 ? 16.922 20.644 -22.408 1.00 86.19 236 ARG A CA 1
ATOM 1820 C C . ARG A 1 236 ? 17.804 19.408 -22.253 1.00 86.19 236 ARG A C 1
ATOM 1822 O O . ARG A 1 236 ? 18.981 19.528 -21.918 1.00 86.19 236 ARG A O 1
ATOM 1829 N N . LEU A 1 237 ? 17.229 18.247 -22.545 1.00 89.62 237 LEU A N 1
ATOM 1830 C CA . LEU A 1 237 ? 17.962 16.994 -22.655 1.00 89.62 237 LEU A CA 1
ATOM 1831 C C . LEU A 1 237 ? 18.783 16.992 -23.948 1.00 89.62 237 LEU A C 1
ATOM 1833 O O . LEU A 1 237 ? 18.355 17.544 -24.964 1.00 89.62 237 LEU A O 1
ATOM 1837 N N . LYS A 1 238 ? 19.968 16.375 -23.913 1.00 90.94 238 LYS A N 1
ATOM 1838 C CA . LYS A 1 238 ? 20.754 16.154 -25.134 1.00 90.94 238 LYS A CA 1
ATOM 1839 C C . LYS A 1 238 ? 19.999 15.185 -26.049 1.00 90.94 238 LYS A C 1
ATOM 1841 O O . LYS A 1 238 ? 19.490 14.187 -25.532 1.00 90.94 238 LYS A O 1
ATOM 1846 N N . PRO A 1 239 ? 19.937 15.420 -27.368 1.00 90.62 239 PRO A N 1
ATOM 1847 C CA . PRO A 1 239 ? 19.281 14.492 -28.281 1.00 90.62 239 PRO A CA 1
ATOM 1848 C C . PRO A 1 239 ? 19.860 13.079 -28.157 1.00 90.62 239 PRO A C 1
ATOM 1850 O O . PRO A 1 239 ? 21.078 12.902 -28.157 1.00 90.62 239 PRO A O 1
ATOM 1853 N N . LEU A 1 240 ? 18.996 12.061 -28.091 1.00 91.88 240 LEU A N 1
ATOM 1854 C CA . LEU A 1 240 ? 19.449 10.664 -28.046 1.00 91.88 240 LEU A CA 1
ATOM 1855 C C . LEU A 1 240 ? 20.217 10.272 -29.312 1.00 91.88 240 LEU A C 1
ATOM 1857 O O . LEU A 1 240 ? 21.104 9.439 -29.238 1.00 91.88 240 LEU A O 1
ATOM 1861 N N . ALA A 1 241 ? 19.963 10.924 -30.448 1.00 88.25 241 ALA A N 1
ATOM 1862 C CA . ALA A 1 241 ? 20.758 10.735 -31.661 1.00 88.25 241 ALA A CA 1
ATOM 1863 C C . ALA A 1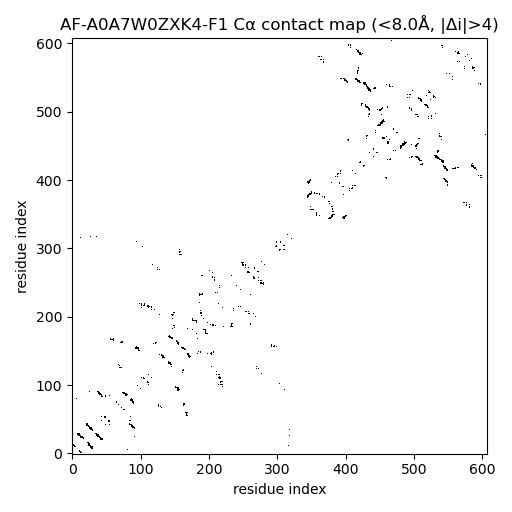 241 ? 22.244 11.119 -31.489 1.00 88.25 241 ALA A C 1
ATOM 1865 O O . ALA A 1 241 ? 23.085 10.607 -32.221 1.00 88.25 241 ALA A O 1
ATOM 1866 N N . GLU A 1 242 ? 22.576 12.001 -30.538 1.00 89.44 242 GLU A N 1
ATOM 1867 C CA . GLU A 1 242 ? 23.958 12.406 -30.243 1.00 89.44 242 GLU A CA 1
ATOM 1868 C C . GLU A 1 242 ? 24.607 11.526 -29.169 1.00 89.44 242 GLU A C 1
ATOM 1870 O O . GLU A 1 242 ? 25.811 11.286 -29.212 1.00 89.44 242 GLU A O 1
ATOM 1875 N N . THR A 1 243 ? 23.829 11.060 -28.187 1.00 88.50 243 THR A N 1
ATOM 1876 C CA . THR A 1 243 ? 24.349 10.303 -27.035 1.00 88.50 243 THR A CA 1
ATOM 1877 C C . THR A 1 243 ? 24.224 8.791 -27.188 1.00 88.50 243 THR A C 1
ATOM 1879 O O . THR A 1 243 ? 24.992 8.057 -26.571 1.00 88.50 243 THR A O 1
ATOM 1882 N N . ARG A 1 244 ? 23.270 8.324 -27.998 1.00 92.25 244 ARG A N 1
ATOM 1883 C CA . ARG A 1 244 ? 22.981 6.914 -28.268 1.00 92.25 244 ARG A CA 1
ATOM 1884 C C . ARG A 1 244 ? 22.324 6.709 -29.649 1.00 92.25 244 ARG A C 1
ATOM 1886 O O . ARG A 1 244 ? 21.114 6.466 -29.728 1.00 92.25 244 ARG A O 1
ATOM 1893 N N . PRO A 1 245 ? 23.092 6.831 -30.749 1.00 91.69 245 PRO A N 1
ATOM 1894 C CA . PRO A 1 245 ? 22.562 6.833 -32.117 1.00 91.69 245 PRO A CA 1
ATOM 1895 C C . PRO A 1 245 ? 21.780 5.571 -32.513 1.00 91.69 245 PRO A C 1
ATOM 1897 O O . PRO A 1 245 ? 20.935 5.624 -33.402 1.00 91.69 245 PRO A O 1
ATOM 1900 N N . GLU A 1 246 ? 22.052 4.436 -31.870 1.00 93.62 246 GLU A N 1
ATOM 1901 C CA . GLU A 1 246 ? 21.412 3.144 -32.128 1.00 93.62 246 GLU A CA 1
ATOM 1902 C C . GLU A 1 246 ? 20.056 2.964 -31.420 1.00 93.62 246 GLU A C 1
ATOM 1904 O O . GLU A 1 246 ? 19.427 1.910 -31.530 1.00 93.62 246 GLU A O 1
ATOM 1909 N N . CYS A 1 247 ? 19.592 3.982 -30.689 1.00 94.75 247 CYS A N 1
ATOM 1910 C CA . CYS A 1 247 ? 18.304 3.969 -30.006 1.00 94.75 247 CYS A CA 1
ATOM 1911 C C . CYS A 1 247 ? 17.134 3.807 -31.003 1.00 94.75 247 CYS A C 1
ATOM 1913 O O . CYS A 1 247 ? 17.062 4.551 -31.987 1.00 94.75 247 CYS A O 1
ATOM 1915 N N . PRO A 1 248 ? 16.176 2.885 -30.764 1.00 94.56 248 PRO A N 1
ATOM 1916 C CA . PRO A 1 248 ? 15.004 2.738 -31.620 1.00 94.56 248 PRO A CA 1
ATOM 1917 C C . PRO A 1 248 ? 14.225 4.049 -31.752 1.00 94.56 248 PRO A C 1
ATOM 1919 O O . PRO A 1 248 ? 13.939 4.714 -30.757 1.00 94.56 248 PRO A O 1
ATOM 1922 N N . ARG A 1 249 ? 13.802 4.391 -32.974 1.00 94.62 249 ARG A N 1
ATOM 1923 C CA . ARG A 1 249 ? 13.080 5.644 -33.255 1.00 94.62 249 ARG A CA 1
ATOM 1924 C C . ARG A 1 249 ? 11.854 5.846 -32.356 1.00 94.62 249 ARG A C 1
ATOM 1926 O O . ARG A 1 249 ? 11.662 6.937 -31.837 1.00 94.62 249 ARG A O 1
ATOM 1933 N N . LEU A 1 250 ? 11.064 4.796 -32.130 1.00 95.38 250 LEU A N 1
ATOM 1934 C CA . LEU A 1 250 ? 9.887 4.861 -31.255 1.00 95.38 250 LEU A CA 1
ATOM 1935 C C . LEU A 1 250 ? 10.250 5.185 -29.796 1.00 95.38 250 LEU A C 1
ATOM 1937 O O . LEU A 1 250 ? 9.473 5.829 -29.097 1.00 95.38 250 LEU A O 1
ATOM 1941 N N . LEU A 1 251 ? 11.436 4.774 -29.340 1.00 95.62 251 LEU A N 1
ATOM 1942 C CA . LEU A 1 251 ? 11.921 5.073 -27.995 1.00 95.62 251 LEU A CA 1
ATOM 1943 C C . LEU A 1 251 ? 12.376 6.534 -27.879 1.00 95.62 251 LEU A C 1
ATOM 1945 O O . LEU A 1 251 ? 12.123 7.175 -26.860 1.00 95.62 251 LEU A O 1
ATOM 1949 N N . VAL A 1 252 ? 12.979 7.078 -28.942 1.00 96.62 252 VAL A N 1
ATOM 1950 C CA . VAL A 1 252 ? 13.292 8.512 -29.051 1.00 96.62 252 VAL A CA 1
ATOM 1951 C C . VAL A 1 252 ? 12.008 9.344 -29.021 1.00 96.62 252 VAL A C 1
ATOM 1953 O O . VAL A 1 252 ? 11.893 10.245 -28.195 1.00 96.62 252 VAL A O 1
ATOM 1956 N N . GLU A 1 253 ? 11.015 8.991 -29.842 1.00 95.94 253 GLU A N 1
ATOM 1957 C CA . GLU A 1 253 ? 9.715 9.677 -29.888 1.00 95.94 253 GLU A CA 1
ATOM 1958 C C . GLU A 1 253 ? 8.983 9.620 -28.535 1.00 95.94 253 GLU A C 1
ATOM 1960 O O . GLU A 1 253 ? 8.375 10.607 -28.115 1.00 95.94 253 GLU A O 1
ATOM 1965 N N . LEU A 1 254 ? 9.064 8.494 -27.815 1.00 96.94 254 LEU A N 1
ATOM 1966 C CA . LEU A 1 254 ? 8.521 8.369 -26.461 1.00 96.94 254 LEU A CA 1
ATOM 1967 C C . LEU A 1 254 ? 9.175 9.366 -25.493 1.00 96.94 254 LEU A C 1
ATOM 1969 O O . LEU A 1 254 ? 8.463 10.085 -24.791 1.00 96.94 254 LEU A O 1
ATOM 1973 N N . VAL A 1 255 ? 10.510 9.440 -25.469 1.00 96.81 255 VAL A N 1
ATOM 1974 C CA . VAL A 1 255 ? 11.247 10.380 -24.606 1.00 96.81 255 VAL A CA 1
ATOM 1975 C C . VAL A 1 255 ? 10.900 11.827 -24.953 1.00 96.81 255 VAL A C 1
ATOM 1977 O O . VAL A 1 255 ? 10.611 12.616 -24.052 1.00 96.81 255 VAL A O 1
ATOM 1980 N N . GLU A 1 256 ? 10.875 12.180 -26.238 1.00 95.31 256 GLU A N 1
ATOM 1981 C CA . GLU A 1 256 ? 10.539 13.533 -26.697 1.00 95.31 256 GLU A CA 1
ATOM 1982 C C . GLU A 1 256 ? 9.116 13.938 -26.305 1.00 95.31 256 GLU A C 1
ATOM 1984 O O . GLU A 1 256 ? 8.905 15.047 -25.815 1.00 95.31 256 GLU A O 1
ATOM 1989 N N . ARG A 1 257 ? 8.141 13.033 -26.453 1.00 96.19 257 ARG A N 1
ATOM 1990 C CA . ARG A 1 257 ? 6.754 13.288 -26.040 1.00 96.19 257 ARG A CA 1
ATOM 1991 C C . ARG A 1 257 ? 6.617 13.387 -24.526 1.00 96.19 257 ARG A C 1
ATOM 1993 O O . ARG A 1 257 ? 5.976 14.311 -24.041 1.00 96.19 257 ARG A O 1
ATOM 2000 N N . ALA A 1 258 ? 7.217 12.472 -23.765 1.00 96.69 258 ALA A N 1
ATOM 2001 C CA . ALA A 1 258 ? 7.160 12.503 -22.304 1.00 96.69 258 ALA A CA 1
ATOM 2002 C C . ALA A 1 258 ? 7.790 13.788 -21.731 1.00 96.69 258 ALA A C 1
ATOM 2004 O O . ALA A 1 258 ? 7.268 14.363 -20.780 1.00 96.69 258 ALA A O 1
ATOM 2005 N N . THR A 1 259 ? 8.869 14.275 -22.352 1.00 96.25 259 THR A N 1
ATOM 2006 C CA . THR A 1 259 ? 9.643 15.448 -21.905 1.00 96.25 259 THR A CA 1
ATOM 2007 C C . THR A 1 259 ? 9.347 16.729 -22.691 1.00 96.25 259 THR A C 1
ATOM 2009 O O . THR A 1 259 ? 10.090 17.713 -22.599 1.00 96.25 259 THR A O 1
ATOM 2012 N N . ALA A 1 260 ? 8.241 16.758 -23.445 1.00 95.62 260 ALA A N 1
ATOM 2013 C CA . ALA A 1 260 ? 7.827 17.931 -24.203 1.00 95.62 260 ALA A CA 1
ATOM 2014 C C . ALA A 1 260 ? 7.663 19.143 -23.274 1.00 95.62 260 ALA A C 1
ATOM 2016 O O . ALA A 1 260 ? 7.140 19.036 -22.166 1.00 95.62 260 ALA A O 1
ATOM 2017 N N . ARG A 1 2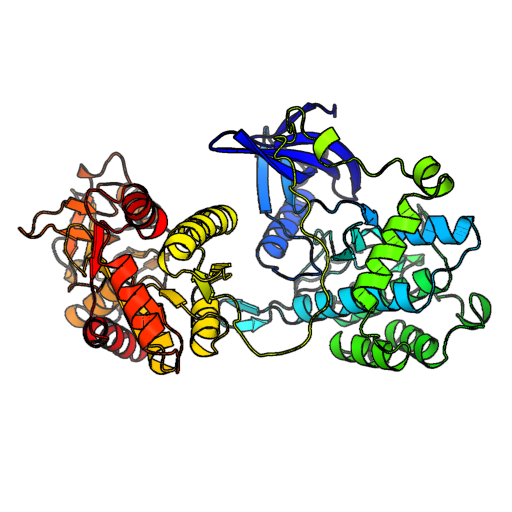61 ? 8.111 20.327 -23.707 1.00 92.12 261 ARG A N 1
ATOM 2018 C CA . ARG A 1 261 ? 8.040 21.521 -22.844 1.00 92.12 261 ARG A CA 1
ATOM 2019 C C . ARG A 1 261 ? 6.601 21.962 -22.606 1.00 92.12 261 ARG A C 1
ATOM 2021 O O . ARG A 1 261 ? 6.270 22.301 -21.477 1.00 92.12 261 ARG A O 1
ATOM 2028 N N . ASP A 1 262 ? 5.782 21.933 -23.652 1.00 91.00 262 ASP A N 1
ATOM 2029 C CA . ASP A 1 262 ? 4.347 22.195 -23.567 1.00 91.00 262 ASP A CA 1
ATOM 2030 C C . ASP A 1 262 ? 3.640 21.006 -22.886 1.00 91.00 262 ASP A C 1
ATOM 2032 O O . ASP A 1 262 ? 3.694 19.898 -23.431 1.00 91.00 262 ASP A O 1
ATOM 2036 N N . PRO A 1 263 ? 2.984 21.199 -21.723 1.00 89.31 263 PRO A N 1
ATOM 2037 C CA . PRO A 1 263 ? 2.220 20.144 -21.062 1.00 89.31 263 PRO A CA 1
ATOM 2038 C C . PRO A 1 263 ? 1.147 19.513 -21.958 1.00 89.31 263 PRO A C 1
ATOM 2040 O O . PRO A 1 263 ? 0.906 18.314 -21.846 1.00 89.31 263 PRO A O 1
ATOM 2043 N N . ALA A 1 264 ? 0.539 20.275 -22.878 1.00 89.88 264 ALA A N 1
ATOM 2044 C CA . ALA A 1 264 ? -0.497 19.764 -23.779 1.00 89.88 264 ALA A CA 1
ATOM 2045 C C . ALA A 1 264 ? 0.048 18.787 -24.837 1.00 89.88 264 ALA A C 1
ATOM 2047 O O . ALA A 1 264 ? -0.702 17.977 -25.378 1.00 89.88 264 ALA A O 1
ATOM 2048 N N . ALA A 1 265 ? 1.353 18.840 -25.118 1.00 92.75 265 ALA A N 1
ATOM 2049 C CA . ALA A 1 265 ? 2.030 17.918 -26.026 1.00 92.75 265 ALA A CA 1
ATOM 2050 C C . ALA A 1 265 ? 2.527 16.635 -25.328 1.00 92.75 265 ALA A C 1
ATOM 2052 O O . ALA A 1 265 ? 3.004 15.717 -26.005 1.00 92.75 265 ALA A O 1
ATOM 2053 N N . ARG A 1 266 ? 2.438 16.561 -23.990 1.00 94.25 266 ARG A N 1
ATOM 2054 C CA . ARG A 1 266 ? 2.895 15.403 -23.213 1.00 94.25 266 ARG A CA 1
ATOM 2055 C C . ARG A 1 266 ? 1.883 14.272 -23.194 1.00 94.25 266 ARG A C 1
ATOM 2057 O O . ARG A 1 266 ? 0.714 14.410 -23.540 1.00 94.25 266 ARG A O 1
ATOM 2064 N N . LEU A 1 267 ? 2.374 13.122 -22.748 1.00 94.00 267 LEU A N 1
ATOM 2065 C CA . LEU A 1 267 ? 1.535 11.989 -22.396 1.00 94.00 267 LEU A CA 1
ATOM 2066 C C . LEU A 1 267 ? 0.639 12.350 -21.210 1.00 94.00 267 LEU A C 1
ATOM 2068 O O . LEU A 1 267 ? 1.081 12.991 -20.257 1.00 94.00 267 LEU A O 1
ATOM 2072 N N . THR A 1 268 ? -0.619 11.930 -21.289 1.00 90.75 268 THR A N 1
ATOM 2073 C CA . THR A 1 268 ? -1.650 12.261 -20.304 1.00 90.75 268 THR A CA 1
ATOM 2074 C C . THR A 1 268 ? -1.695 11.285 -19.144 1.00 90.75 268 THR A C 1
ATOM 2076 O O . THR A 1 268 ? -2.072 11.693 -18.054 1.00 90.75 268 THR A O 1
ATOM 2079 N N . ASP A 1 269 ? -1.310 10.025 -19.349 1.00 94.12 269 ASP A N 1
ATOM 2080 C CA . ASP A 1 269 ? -1.411 8.947 -18.362 1.00 94.12 269 ASP A CA 1
ATOM 2081 C C . ASP A 1 269 ? -0.303 7.892 -18.534 1.00 94.12 269 ASP A C 1
ATOM 2083 O O . ASP A 1 269 ? 0.293 7.731 -19.606 1.00 94.12 269 ASP A O 1
ATOM 2087 N N . ALA A 1 270 ? -0.021 7.175 -17.444 1.00 95.69 270 ALA A N 1
ATOM 2088 C CA . ALA A 1 270 ? 1.037 6.172 -17.378 1.00 95.69 270 ALA A CA 1
ATOM 2089 C C . ALA A 1 270 ? 0.732 4.915 -18.213 1.00 95.69 270 ALA A C 1
ATOM 2091 O O . ALA A 1 270 ? 1.650 4.312 -18.772 1.00 95.69 270 ALA A O 1
ATOM 2092 N N . ALA A 1 271 ? -0.546 4.560 -18.387 1.00 93.44 271 ALA A N 1
ATOM 2093 C CA . ALA A 1 271 ? -0.952 3.461 -19.261 1.00 93.44 271 ALA A CA 1
ATOM 2094 C C . ALA A 1 271 ? -0.546 3.714 -20.727 1.00 93.44 271 ALA A C 1
ATOM 2096 O O . ALA A 1 271 ? 0.014 2.829 -21.377 1.00 93.44 271 ALA A O 1
ATOM 2097 N N . THR A 1 272 ? -0.745 4.934 -21.231 1.00 95.25 272 THR A N 1
ATOM 2098 C CA . THR A 1 272 ? -0.307 5.344 -22.574 1.00 95.25 272 THR A CA 1
ATOM 2099 C C . THR A 1 272 ? 1.218 5.343 -22.687 1.00 95.25 272 THR A C 1
ATOM 2101 O O . THR A 1 272 ? 1.757 4.869 -23.689 1.00 95.25 272 THR A O 1
ATOM 2104 N N . PHE A 1 273 ? 1.933 5.812 -21.654 1.00 97.56 273 PHE A N 1
ATOM 2105 C CA . PHE A 1 273 ? 3.399 5.712 -21.598 1.00 97.56 273 PHE A CA 1
ATOM 2106 C C . PHE A 1 273 ? 3.849 4.258 -21.770 1.00 97.56 273 PHE A C 1
ATOM 2108 O O . PHE A 1 273 ? 4.686 3.960 -22.625 1.00 97.56 273 PHE A O 1
ATOM 2115 N N . ARG A 1 274 ? 3.262 3.342 -20.993 1.00 95.62 274 ARG A N 1
ATOM 2116 C CA . ARG A 1 274 ? 3.572 1.912 -21.052 1.00 95.62 274 ARG A CA 1
ATOM 2117 C C . ARG A 1 274 ? 3.294 1.318 -22.432 1.00 95.62 274 ARG A C 1
ATOM 2119 O O . ARG A 1 274 ? 4.136 0.586 -22.938 1.00 95.62 274 ARG A O 1
ATOM 2126 N N . GLN A 1 275 ? 2.159 1.634 -23.054 1.00 94.69 275 GLN A N 1
ATOM 2127 C CA . GLN A 1 275 ? 1.827 1.127 -24.393 1.00 94.69 275 GLN A CA 1
ATOM 2128 C C . GLN A 1 275 ? 2.860 1.546 -25.445 1.00 94.69 275 GLN A C 1
ATOM 2130 O O . GLN A 1 275 ? 3.279 0.726 -26.261 1.00 94.69 275 GLN A O 1
ATOM 2135 N N . LEU A 1 276 ? 3.303 2.805 -25.413 1.00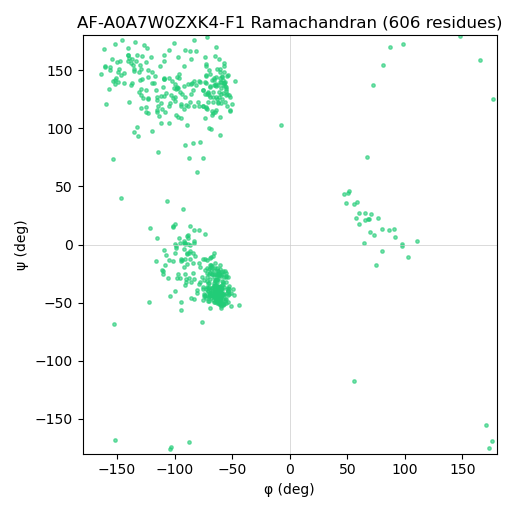 96.44 276 LEU A N 1
ATOM 2136 C CA . LEU A 1 276 ? 4.336 3.302 -26.324 1.00 96.44 276 LEU A CA 1
ATOM 2137 C C . LEU A 1 276 ? 5.698 2.653 -26.060 1.00 96.44 276 LEU A C 1
ATOM 2139 O O . LEU A 1 276 ? 6.418 2.337 -27.006 1.00 96.44 276 LEU A O 1
ATOM 2143 N N . LEU A 1 277 ? 6.034 2.408 -24.792 1.00 96.94 277 LEU A N 1
ATOM 2144 C CA . LEU A 1 277 ? 7.247 1.685 -24.424 1.00 96.94 277 LEU A CA 1
ATOM 2145 C C . LEU A 1 277 ? 7.211 0.234 -24.913 1.00 96.94 277 LEU A C 1
ATOM 2147 O O . LEU A 1 277 ? 8.190 -0.229 -25.489 1.00 96.94 277 LEU A O 1
ATOM 2151 N N . ASP A 1 278 ? 6.087 -0.461 -24.729 1.00 94.88 278 ASP A N 1
ATOM 2152 C CA . ASP A 1 278 ? 5.889 -1.838 -25.191 1.00 94.88 278 ASP A CA 1
ATOM 2153 C C . ASP A 1 278 ? 5.917 -1.927 -26.731 1.00 94.88 278 ASP A C 1
ATOM 2155 O O . ASP A 1 278 ? 6.396 -2.915 -27.282 1.00 94.88 278 ASP A O 1
ATOM 2159 N N . ALA A 1 279 ? 5.475 -0.885 -27.443 1.00 94.50 279 ALA A N 1
ATOM 2160 C CA . ALA A 1 279 ? 5.614 -0.800 -28.897 1.00 94.50 279 ALA A CA 1
ATOM 2161 C C . ALA A 1 279 ? 7.071 -0.566 -29.344 1.00 94.50 279 ALA A C 1
ATOM 2163 O O . ALA A 1 279 ? 7.501 -1.113 -30.359 1.00 94.50 279 ALA A O 1
ATOM 2164 N N . ALA A 1 280 ? 7.836 0.239 -28.599 1.00 94.81 280 ALA A N 1
ATOM 2165 C CA . ALA A 1 280 ? 9.236 0.534 -28.902 1.00 94.81 280 ALA A CA 1
ATOM 2166 C C . ALA A 1 280 ? 10.181 -0.628 -28.554 1.00 94.81 280 ALA A C 1
ATOM 2168 O O . ALA A 1 280 ? 11.140 -0.895 -29.278 1.00 94.81 280 ALA A O 1
ATOM 2169 N N . VAL A 1 281 ? 9.912 -1.307 -27.440 1.00 95.25 281 VAL A N 1
ATOM 2170 C CA . VAL A 1 281 ? 10.649 -2.468 -26.945 1.00 95.25 281 VAL A CA 1
ATOM 2171 C C . VAL A 1 281 ? 9.613 -3.504 -26.503 1.00 95.25 281 VAL A C 1
ATOM 2173 O O . VAL A 1 281 ? 9.100 -3.404 -25.387 1.00 95.25 281 VAL A O 1
ATOM 2176 N N . PRO A 1 282 ? 9.281 -4.494 -27.348 1.00 91.88 282 PRO A N 1
ATOM 2177 C CA . PRO A 1 282 ? 8.302 -5.524 -27.009 1.00 91.88 282 PRO A CA 1
ATOM 2178 C C . PRO A 1 282 ? 8.692 -6.348 -25.781 1.00 91.88 282 PRO A C 1
ATOM 2180 O O . PRO A 1 282 ? 9.875 -6.581 -25.514 1.00 91.88 282 PRO A O 1
ATOM 2183 N N . ARG A 1 283 ? 7.683 -6.803 -25.030 1.00 86.75 283 ARG A N 1
ATOM 2184 C CA . ARG A 1 283 ? 7.868 -7.758 -23.929 1.00 86.75 283 ARG A CA 1
ATOM 2185 C C . ARG A 1 283 ? 8.290 -9.116 -24.479 1.00 86.75 283 ARG A C 1
ATOM 2187 O O . ARG A 1 283 ? 7.757 -9.563 -25.494 1.00 86.75 283 ARG A O 1
ATOM 2194 N N . GLN A 1 284 ? 9.194 -9.781 -23.776 1.00 83.69 284 GLN A N 1
ATOM 2195 C CA . GLN A 1 284 ? 9.528 -11.182 -24.029 1.00 83.69 284 GLN A CA 1
ATOM 2196 C C . GLN A 1 284 ? 9.079 -12.050 -22.853 1.00 83.69 284 GLN A C 1
ATOM 2198 O O . GLN A 1 284 ? 8.960 -11.569 -21.725 1.00 83.69 284 GLN A O 1
ATOM 2203 N N . ALA A 1 285 ? 8.798 -13.327 -23.121 1.00 77.44 285 ALA A N 1
ATOM 2204 C CA . ALA A 1 285 ? 8.291 -14.259 -22.112 1.00 77.44 285 ALA A CA 1
ATOM 2205 C C . ALA A 1 285 ? 9.289 -14.495 -20.962 1.00 77.44 285 ALA A C 1
ATOM 2207 O O . ALA A 1 285 ? 8.874 -14.782 -19.845 1.00 77.44 285 ALA A O 1
ATOM 2208 N N . ASP A 1 286 ? 10.584 -14.332 -21.233 1.00 81.44 286 ASP A N 1
ATOM 2209 C CA . ASP A 1 286 ? 11.694 -14.522 -20.300 1.00 81.44 286 ASP A CA 1
ATOM 2210 C C . ASP A 1 286 ? 12.176 -13.214 -19.644 1.00 81.44 286 ASP A C 1
ATOM 2212 O O . ASP A 1 286 ? 13.165 -13.241 -18.918 1.00 81.44 286 ASP A O 1
ATOM 2216 N N . ASP A 1 287 ? 11.516 -12.065 -19.868 1.00 77.12 287 ASP A N 1
ATOM 2217 C CA . ASP A 1 287 ? 12.014 -10.748 -19.423 1.00 77.12 287 ASP A CA 1
ATOM 2218 C C . ASP A 1 287 ? 12.329 -10.702 -17.914 1.00 77.12 287 ASP A C 1
ATOM 2220 O O . ASP A 1 287 ? 13.324 -10.096 -17.517 1.00 77.12 287 ASP A O 1
ATOM 2224 N N . ALA A 1 288 ? 11.514 -11.349 -17.073 1.00 72.81 288 ALA A N 1
ATOM 2225 C CA . ALA A 1 288 ? 11.710 -11.359 -15.621 1.00 72.81 288 ALA A CA 1
ATOM 2226 C C . ALA A 1 288 ? 12.930 -12.197 -15.193 1.00 72.81 288 ALA A C 1
ATOM 2228 O O . ALA A 1 288 ? 13.684 -11.791 -14.305 1.00 72.81 288 ALA A O 1
ATOM 2229 N N . ASP A 1 289 ? 13.142 -13.348 -15.834 1.00 78.62 289 ASP A N 1
ATOM 2230 C CA . ASP A 1 289 ? 14.283 -14.225 -15.556 1.00 78.62 289 ASP A CA 1
ATOM 2231 C C . ASP A 1 289 ? 15.573 -13.630 -16.119 1.00 78.62 289 ASP A C 1
ATOM 2233 O O . ASP A 1 289 ? 16.572 -13.550 -15.404 1.00 78.62 289 ASP A O 1
ATOM 2237 N N . PHE A 1 290 ? 15.522 -13.107 -17.348 1.00 86.00 290 PHE A N 1
ATOM 2238 C CA . PHE A 1 290 ? 16.613 -12.359 -17.963 1.00 86.00 290 PHE A CA 1
ATOM 2239 C C . PHE A 1 290 ? 17.064 -11.204 -17.065 1.00 86.00 290 PHE A C 1
ATOM 2241 O O . PHE A 1 290 ? 18.254 -11.058 -16.788 1.00 86.00 290 PHE A O 1
ATOM 2248 N N . TRP A 1 291 ? 16.119 -10.395 -16.576 1.00 85.75 291 TRP A N 1
ATOM 2249 C CA . TRP A 1 291 ? 16.423 -9.257 -15.714 1.00 85.75 291 TRP A CA 1
ATOM 2250 C C . TRP A 1 291 ? 17.061 -9.683 -14.388 1.00 85.75 291 TRP A C 1
ATOM 2252 O O . TRP A 1 291 ? 18.062 -9.096 -13.971 1.00 85.75 291 TRP A O 1
ATOM 2262 N N . ARG A 1 292 ? 16.524 -10.726 -13.741 1.00 84.06 292 ARG A N 1
ATOM 2263 C CA . ARG A 1 292 ? 17.094 -11.275 -12.503 1.00 84.06 292 ARG A CA 1
ATOM 2264 C C . ARG A 1 292 ? 18.530 -11.748 -12.718 1.00 84.06 292 ARG A C 1
ATOM 2266 O O . ARG A 1 292 ? 19.410 -11.354 -11.956 1.00 84.06 292 ARG A O 1
ATOM 2273 N N . SER A 1 293 ? 18.770 -12.558 -13.748 1.00 86.56 293 SER A N 1
ATOM 2274 C CA . SER A 1 293 ? 20.108 -13.058 -14.076 1.00 86.56 293 SER A CA 1
ATOM 2275 C C . SER A 1 293 ? 21.072 -11.916 -14.386 1.00 86.56 293 SER A C 1
ATOM 2277 O O . SER A 1 293 ? 22.183 -11.900 -13.864 1.00 86.56 293 SER A O 1
ATOM 2279 N N . TRP A 1 294 ? 20.624 -10.921 -15.154 1.00 90.31 294 TRP A N 1
ATOM 2280 C CA . TRP A 1 294 ? 21.427 -9.753 -15.499 1.00 90.31 294 TRP A CA 1
ATOM 2281 C C . TRP A 1 294 ? 21.841 -8.933 -14.265 1.00 90.31 294 TRP A C 1
ATOM 2283 O O . TRP A 1 294 ? 23.002 -8.540 -14.154 1.00 90.31 294 TRP A O 1
ATOM 2293 N N . LEU A 1 295 ? 20.935 -8.712 -13.303 1.00 87.50 295 LEU A N 1
ATOM 2294 C CA . LEU A 1 295 ? 21.273 -8.028 -12.047 1.00 87.50 295 LEU A CA 1
ATOM 2295 C C . LEU A 1 295 ? 22.248 -8.837 -11.187 1.00 87.50 295 LEU A C 1
ATOM 2297 O O . LEU A 1 295 ? 23.186 -8.271 -10.630 1.00 87.50 295 LEU A O 1
ATOM 2301 N N . GLN A 1 296 ? 22.036 -10.149 -11.066 1.00 84.75 296 GLN A N 1
ATOM 2302 C CA . GLN A 1 296 ? 22.917 -11.023 -10.285 1.00 84.75 296 GLN A CA 1
ATOM 2303 C C . GLN A 1 296 ? 24.330 -11.062 -10.867 1.00 84.75 296 GLN A C 1
ATOM 2305 O O . GLN A 1 296 ? 25.306 -10.966 -10.121 1.00 84.75 296 GLN A O 1
ATOM 2310 N N . GLU A 1 297 ? 24.444 -11.138 -12.192 1.00 88.38 297 GLU A N 1
ATOM 2311 C CA . GLU A 1 297 ? 25.724 -11.029 -12.881 1.00 88.38 297 GLU A CA 1
ATOM 2312 C C . GLU A 1 297 ? 26.356 -9.659 -12.618 1.00 88.38 297 GLU A C 1
ATOM 2314 O O . GLU A 1 297 ? 27.479 -9.593 -12.133 1.00 88.38 297 GLU A O 1
ATOM 2319 N N . LEU A 1 298 ? 25.625 -8.559 -12.827 1.00 87.00 298 LEU A N 1
ATOM 2320 C CA . LEU A 1 298 ? 26.139 -7.207 -12.600 1.00 87.00 298 LEU A CA 1
ATOM 2321 C C . LEU A 1 298 ? 26.681 -7.008 -11.175 1.00 87.00 298 LEU A C 1
ATOM 2323 O O . LEU A 1 298 ? 27.780 -6.481 -11.006 1.00 87.00 298 LEU A O 1
ATOM 2327 N N . TYR A 1 299 ? 25.931 -7.443 -10.161 1.00 84.62 299 TYR A N 1
ATOM 2328 C CA . TYR A 1 299 ? 26.269 -7.243 -8.749 1.00 84.62 299 TYR A CA 1
ATOM 2329 C C . TYR A 1 299 ? 27.410 -8.127 -8.248 1.00 84.62 299 TYR A C 1
ATOM 2331 O O . TYR A 1 299 ? 27.933 -7.877 -7.164 1.00 84.62 299 TYR A O 1
ATOM 2339 N N . THR A 1 300 ? 27.804 -9.140 -9.020 1.00 80.75 300 THR A N 1
ATOM 2340 C CA . THR A 1 300 ? 28.926 -10.029 -8.691 1.00 80.75 300 THR A CA 1
ATOM 2341 C C . THR A 1 300 ? 30.216 -9.659 -9.424 1.00 80.75 300 THR A C 1
ATOM 2343 O O . THR A 1 300 ? 31.265 -10.207 -9.099 1.00 80.75 300 THR A O 1
ATOM 2346 N N . ARG A 1 301 ? 30.191 -8.702 -10.365 1.00 84.81 301 ARG A N 1
ATOM 2347 C CA . ARG A 1 301 ? 31.405 -8.241 -11.062 1.00 84.81 301 ARG A CA 1
ATOM 2348 C C . ARG A 1 301 ? 32.345 -7.530 -10.086 1.00 84.81 301 ARG A C 1
ATOM 2350 O O . ARG A 1 301 ? 31.931 -6.585 -9.411 1.00 84.81 301 ARG A O 1
ATOM 2357 N N . ASP A 1 302 ? 33.626 -7.906 -10.092 1.00 77.00 302 ASP A N 1
ATOM 2358 C CA . ASP A 1 302 ? 34.655 -7.326 -9.211 1.00 77.00 302 ASP A CA 1
ATOM 2359 C C . ASP A 1 302 ? 34.662 -5.786 -9.193 1.00 77.00 302 ASP A C 1
ATOM 2361 O O . ASP A 1 302 ? 34.712 -5.214 -8.100 1.00 77.00 302 ASP A O 1
ATOM 2365 N N . PRO A 1 303 ? 34.546 -5.069 -10.335 1.00 75.19 303 PRO A N 1
ATOM 2366 C CA . PRO A 1 303 ? 34.510 -3.608 -10.319 1.00 75.19 303 PRO A CA 1
ATOM 2367 C C . PRO A 1 303 ? 33.262 -3.045 -9.625 1.00 75.19 303 PRO A C 1
ATOM 2369 O O . PRO A 1 303 ? 33.336 -1.999 -8.980 1.00 75.19 303 PRO A O 1
ATOM 2372 N N . PHE A 1 304 ? 32.118 -3.731 -9.728 1.00 74.75 304 PHE A N 1
ATOM 2373 C CA . PHE A 1 304 ? 30.869 -3.313 -9.089 1.00 74.75 304 PHE A CA 1
ATOM 2374 C C . PHE A 1 304 ? 30.968 -3.487 -7.572 1.00 74.75 304 PHE A C 1
ATOM 2376 O O . PHE A 1 304 ? 30.719 -2.547 -6.815 1.00 74.75 304 PHE A O 1
ATOM 2383 N N . VAL A 1 305 ? 31.419 -4.665 -7.134 1.00 69.75 305 VAL A N 1
ATOM 2384 C CA . VAL A 1 305 ? 31.639 -4.998 -5.721 1.00 69.75 305 VAL A CA 1
ATOM 2385 C C . VAL A 1 305 ? 32.686 -4.083 -5.093 1.00 69.75 305 VAL A C 1
ATOM 2387 O O . VAL A 1 305 ? 32.498 -3.600 -3.981 1.00 69.75 305 VAL A O 1
ATOM 2390 N N . THR A 1 306 ? 33.772 -3.790 -5.808 1.00 68.12 306 THR A N 1
ATOM 2391 C CA . THR A 1 306 ? 34.819 -2.877 -5.327 1.00 68.12 306 THR A CA 1
ATOM 2392 C C . THR A 1 306 ? 34.266 -1.473 -5.079 1.00 68.12 306 THR A C 1
ATOM 2394 O O . THR A 1 306 ? 34.670 -0.805 -4.129 1.00 68.12 306 THR A O 1
ATOM 2397 N N . ARG A 1 307 ? 33.326 -1.021 -5.915 1.00 70.50 307 ARG A N 1
ATOM 2398 C CA . ARG A 1 307 ? 32.771 0.332 -5.850 1.00 70.50 307 ARG A CA 1
ATOM 2399 C C . ARG A 1 307 ? 31.653 0.486 -4.820 1.00 70.50 307 ARG A C 1
ATOM 2401 O O . ARG A 1 307 ? 31.657 1.461 -4.074 1.00 70.50 307 ARG A O 1
ATOM 2408 N N . PHE A 1 308 ? 30.689 -0.431 -4.802 1.00 72.44 308 PHE A N 1
ATOM 2409 C CA . PHE A 1 308 ? 29.477 -0.308 -3.977 1.00 72.44 308 PHE A CA 1
ATOM 2410 C C . PHE A 1 308 ? 29.430 -1.294 -2.800 1.00 72.44 308 PHE A C 1
ATOM 2412 O O . PHE A 1 308 ? 28.543 -1.218 -1.948 1.00 72.44 308 PHE A O 1
ATOM 2419 N N . GLY A 1 309 ? 30.415 -2.186 -2.710 1.00 64.88 309 GLY A N 1
ATOM 2420 C CA . GLY A 1 309 ? 30.490 -3.247 -1.716 1.00 64.88 309 GLY A CA 1
ATOM 2421 C C . GLY A 1 309 ? 29.755 -4.519 -2.138 1.00 64.88 309 GLY A C 1
ATOM 2422 O O . GLY A 1 309 ? 29.010 -4.559 -3.115 1.00 64.88 309 GLY A O 1
ATOM 2423 N N . VAL A 1 310 ? 29.965 -5.579 -1.359 1.00 61.72 310 VAL A N 1
ATOM 2424 C CA . VAL A 1 310 ? 29.262 -6.857 -1.526 1.00 61.72 310 VAL A CA 1
ATOM 2425 C C . VAL A 1 310 ? 27.813 -6.703 -1.059 1.00 61.72 310 VAL A C 1
ATOM 2427 O O . VAL A 1 310 ? 27.555 -6.091 -0.013 1.00 61.72 310 VAL A O 1
ATOM 2430 N N . LEU A 1 311 ? 26.871 -7.299 -1.798 1.00 64.38 311 LEU A N 1
ATOM 2431 C CA . LEU A 1 311 ? 25.515 -7.503 -1.296 1.00 64.38 311 LEU A CA 1
ATOM 2432 C C . LEU A 1 311 ? 25.555 -8.526 -0.160 1.00 64.38 311 LEU A C 1
ATOM 2434 O O . LEU A 1 311 ? 25.801 -9.702 -0.431 1.00 64.38 311 LEU A O 1
ATOM 2438 N N . PRO A 1 312 ? 25.291 -8.124 1.090 1.00 53.94 312 PRO A N 1
ATOM 2439 C CA . PRO A 1 312 ? 25.386 -9.041 2.217 1.00 53.94 312 PRO A CA 1
ATOM 2440 C C . PRO A 1 312 ? 24.459 -10.249 2.024 1.00 53.94 312 PRO A C 1
ATOM 2442 O O . PRO A 1 312 ? 23.343 -10.104 1.497 1.00 53.94 312 PRO A O 1
ATOM 2445 N N . HIS A 1 313 ? 24.905 -11.442 2.425 1.00 53.28 313 HIS A N 1
ATOM 2446 C CA . HIS A 1 313 ? 23.991 -12.571 2.555 1.00 53.28 313 HIS A CA 1
ATOM 2447 C C . HIS A 1 313 ? 23.059 -12.309 3.740 1.00 53.28 313 HIS A C 1
ATOM 2449 O O . HIS A 1 313 ? 23.436 -11.661 4.714 1.00 53.28 313 HIS A O 1
ATOM 2455 N N . VAL A 1 314 ? 21.812 -12.777 3.649 1.00 52.84 314 VAL A N 1
ATOM 2456 C CA . VAL A 1 314 ? 20.831 -12.601 4.737 1.00 52.84 314 VAL A CA 1
ATOM 2457 C C . VAL A 1 314 ? 21.351 -13.228 6.038 1.00 52.84 314 VAL A C 1
ATOM 2459 O O . VAL A 1 314 ? 21.143 -12.668 7.110 1.00 52.84 314 VAL A O 1
ATOM 2462 N N . GLU A 1 315 ? 22.091 -14.331 5.917 1.00 51.81 315 GLU A N 1
ATOM 2463 C CA . GLU A 1 315 ? 22.745 -15.071 7.004 1.00 51.81 315 GLU A CA 1
ATOM 2464 C C . GLU A 1 315 ? 23.844 -14.252 7.707 1.00 51.81 315 GLU A C 1
ATOM 2466 O O . GLU A 1 315 ? 23.948 -14.291 8.930 1.00 51.81 315 GLU A O 1
ATOM 2471 N N . ASP A 1 316 ? 24.596 -13.424 6.973 1.00 52.72 316 ASP A N 1
ATOM 2472 C CA . ASP A 1 316 ? 25.649 -12.562 7.542 1.00 52.72 316 ASP A CA 1
ATOM 2473 C C . ASP A 1 316 ? 25.079 -11.386 8.355 1.00 52.72 316 ASP A C 1
ATOM 2475 O O . ASP A 1 316 ? 25.776 -10.758 9.153 1.00 52.72 316 ASP A O 1
ATOM 2479 N N . LEU A 1 317 ? 23.811 -11.040 8.115 1.00 52.94 317 LEU A N 1
ATOM 2480 C CA . LEU A 1 317 ? 23.141 -9.882 8.710 1.00 52.94 317 LEU A CA 1
ATOM 2481 C C . LEU A 1 317 ? 22.363 -10.225 9.982 1.00 52.94 317 LEU A C 1
ATOM 2483 O O . LEU A 1 317 ? 21.963 -9.311 10.705 1.00 52.94 317 LEU A O 1
ATOM 2487 N N . VAL A 1 318 ? 22.145 -11.514 10.252 1.00 52.78 318 VAL A N 1
ATOM 2488 C CA . VAL A 1 318 ? 21.393 -12.014 11.407 1.00 52.78 318 VAL A CA 1
ATOM 2489 C C . VAL A 1 318 ? 22.203 -13.131 12.085 1.00 52.78 318 VAL A C 1
ATOM 2491 O O . VAL A 1 318 ? 22.112 -14.293 11.685 1.00 52.78 318 VAL A O 1
ATOM 2494 N N . PRO A 1 319 ? 23.017 -12.813 13.111 1.00 42.41 319 PRO A N 1
ATOM 2495 C CA . PRO A 1 319 ? 23.832 -13.808 13.805 1.00 42.41 319 PRO A CA 1
ATOM 2496 C C . PRO A 1 319 ? 22.957 -14.877 14.481 1.00 42.41 319 PRO A C 1
ATOM 2498 O O . PRO A 1 319 ? 22.136 -14.543 15.334 1.00 42.41 319 PRO A O 1
ATOM 2501 N N . GLY A 1 320 ? 23.149 -16.156 14.135 1.00 45.34 320 GLY A N 1
ATOM 2502 C CA . GLY A 1 320 ? 22.432 -17.293 14.740 1.00 45.34 320 GLY A CA 1
ATOM 2503 C C . GLY A 1 320 ? 21.420 -18.011 13.835 1.00 45.34 320 GLY A C 1
ATOM 2504 O O . GLY A 1 320 ? 20.782 -18.962 14.283 1.00 45.34 320 GLY A O 1
ATOM 2505 N N . LEU A 1 321 ? 21.291 -17.613 12.566 1.00 39.91 321 LEU A N 1
ATOM 2506 C CA . LEU A 1 321 ? 20.623 -18.408 11.527 1.00 39.91 321 LEU A CA 1
ATOM 2507 C C . LEU A 1 321 ? 21.548 -19.561 11.090 1.00 39.91 321 LEU A C 1
ATOM 2509 O O . LEU A 1 321 ? 22.165 -19.512 10.032 1.00 39.91 321 LEU A O 1
ATOM 2513 N N . GLU A 1 322 ? 21.693 -20.598 11.919 1.00 32.84 322 GLU A N 1
ATOM 2514 C CA . GLU A 1 322 ? 22.295 -21.847 11.442 1.00 32.84 322 GLU A CA 1
ATOM 2515 C C . GLU A 1 322 ? 21.305 -22.560 10.504 1.00 32.84 322 GLU A C 1
ATOM 2517 O O . GLU A 1 322 ? 20.142 -22.763 10.877 1.00 32.84 322 GLU A O 1
ATOM 2522 N N . PRO A 1 323 ? 21.729 -22.984 9.300 1.00 32.59 323 PRO A N 1
ATOM 2523 C CA . PRO A 1 323 ? 20.929 -23.892 8.503 1.00 32.59 323 PRO A CA 1
ATOM 2524 C C . PRO A 1 323 ? 20.808 -25.208 9.272 1.00 32.59 323 PRO A C 1
ATOM 2526 O O . PRO A 1 323 ? 21.799 -25.911 9.473 1.00 32.59 323 PRO A O 1
ATOM 2529 N N . GLN A 1 324 ? 19.594 -25.579 9.688 1.00 33.09 324 GLN A N 1
ATOM 2530 C CA . GLN A 1 324 ? 19.354 -26.958 10.099 1.00 33.09 324 GLN A CA 1
ATOM 2531 C C . GLN A 1 324 ? 19.639 -27.853 8.895 1.00 33.09 324 GLN A C 1
ATOM 2533 O O . GLN A 1 324 ? 18.909 -27.840 7.901 1.00 33.09 324 GLN A O 1
ATOM 2538 N N . ALA A 1 325 ? 20.726 -28.615 8.987 1.00 30.97 325 ALA A N 1
ATOM 2539 C CA . ALA A 1 325 ? 21.078 -29.644 8.031 1.00 30.97 325 ALA A CA 1
ATOM 2540 C C . ALA A 1 325 ? 19.957 -30.694 7.988 1.00 30.97 325 ALA A C 1
ATOM 2542 O O . ALA A 1 325 ? 19.935 -31.643 8.767 1.00 30.97 325 ALA A O 1
ATOM 2543 N N . SER A 1 326 ? 19.022 -30.529 7.058 1.00 32.47 326 SER A N 1
ATOM 2544 C CA . SER A 1 326 ? 18.243 -31.639 6.529 1.00 32.47 326 SER A CA 1
ATOM 2545 C C . SER A 1 326 ? 18.918 -32.050 5.228 1.00 32.47 326 SER A C 1
ATOM 2547 O O . SER A 1 326 ? 18.975 -31.300 4.257 1.00 32.47 326 SER A O 1
ATOM 2549 N N . SER A 1 327 ? 19.548 -33.221 5.248 1.00 26.38 327 SER A N 1
ATOM 2550 C CA . SER A 1 327 ? 20.188 -33.807 4.077 1.00 26.38 327 SER A CA 1
ATOM 2551 C C . SER A 1 327 ? 19.157 -33.944 2.948 1.00 26.38 327 SER A C 1
ATOM 2553 O O . SER A 1 327 ? 18.152 -34.631 3.148 1.00 26.38 327 SER A O 1
ATOM 2555 N N . PRO A 1 328 ? 19.365 -33.355 1.758 1.00 30.48 328 PRO A N 1
ATOM 2556 C CA . PRO A 1 328 ? 18.528 -33.685 0.621 1.00 30.48 328 PRO A CA 1
ATOM 2557 C C . PRO A 1 328 ? 18.902 -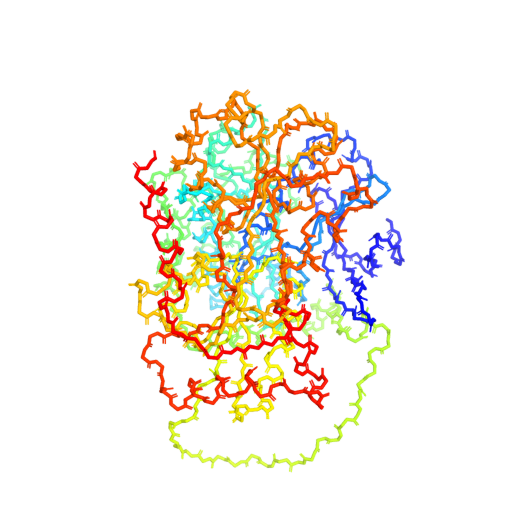35.097 0.160 1.00 30.48 328 PRO A C 1
ATOM 2559 O O . PRO A 1 328 ? 20.033 -35.358 -0.249 1.00 30.48 328 PRO A O 1
ATOM 2562 N N . SER A 1 329 ? 17.950 -36.028 0.241 1.00 26.56 329 SER A N 1
ATOM 2563 C CA . SER A 1 329 ? 18.049 -37.265 -0.535 1.00 26.56 329 SER A CA 1
ATOM 2564 C C . SER A 1 329 ? 17.968 -36.910 -2.025 1.00 26.56 329 SER A C 1
ATOM 2566 O O . SER A 1 329 ? 17.144 -36.071 -2.400 1.00 26.56 329 SER A O 1
ATOM 2568 N N . PRO A 1 330 ? 18.803 -37.511 -2.887 1.00 26.69 330 PRO A N 1
ATOM 2569 C CA . PRO A 1 330 ? 18.841 -37.168 -4.298 1.00 26.69 330 PRO A CA 1
ATOM 2570 C C . PRO A 1 330 ? 17.594 -37.732 -4.977 1.00 26.69 330 PRO A C 1
ATOM 2572 O O . PRO A 1 330 ? 17.474 -38.943 -5.154 1.00 26.69 330 PRO A O 1
ATOM 2575 N N . VAL A 1 331 ? 16.663 -36.865 -5.370 1.00 26.27 331 VAL A N 1
ATOM 2576 C CA . VAL A 1 331 ? 15.608 -37.251 -6.310 1.00 26.27 331 VAL A CA 1
ATOM 2577 C C . VAL A 1 331 ? 16.029 -36.763 -7.686 1.00 26.27 331 VAL A C 1
ATOM 2579 O O . VAL A 1 331 ? 16.158 -35.568 -7.941 1.00 26.27 331 VAL A O 1
ATOM 2582 N N . ALA A 1 332 ? 16.329 -37.741 -8.534 1.00 23.80 332 ALA A N 1
ATOM 2583 C CA . ALA A 1 332 ? 16.722 -37.570 -9.915 1.00 23.80 332 ALA A CA 1
ATOM 2584 C C . ALA A 1 332 ? 15.655 -36.804 -10.710 1.00 23.80 332 ALA A C 1
ATOM 2586 O O . ALA A 1 332 ? 14.459 -37.067 -10.587 1.00 23.80 332 ALA A O 1
ATOM 2587 N N . TYR A 1 333 ? 16.119 -35.896 -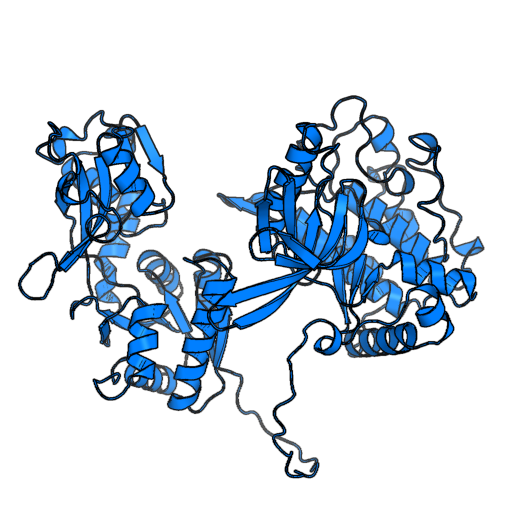11.568 1.00 23.05 333 TYR A N 1
ATOM 2588 C CA . TYR A 1 333 ? 15.323 -35.345 -12.654 1.00 23.05 333 TYR A CA 1
ATOM 2589 C C . TYR A 1 333 ? 14.876 -36.483 -13.575 1.00 23.05 333 TYR A C 1
ATOM 2591 O O . TYR A 1 333 ? 15.706 -37.193 -14.143 1.00 23.05 333 TYR A O 1
ATOM 2599 N N . VAL A 1 334 ? 13.564 -36.623 -13.743 1.00 24.00 334 VAL A N 1
ATOM 2600 C CA . VAL A 1 334 ? 12.964 -37.352 -14.858 1.00 24.00 334 VAL A CA 1
ATOM 2601 C C . VAL A 1 334 ? 12.002 -36.388 -15.537 1.00 24.00 334 VAL A C 1
ATOM 2603 O O . VAL A 1 334 ? 11.009 -35.967 -14.946 1.00 24.00 334 VAL A O 1
ATOM 2606 N N . GLU A 1 335 ? 12.318 -36.016 -16.775 1.00 30.47 335 GLU A N 1
ATOM 2607 C CA . GLU A 1 335 ? 11.344 -35.434 -17.692 1.00 30.47 335 GLU A CA 1
ATOM 2608 C C . GLU A 1 335 ? 10.240 -36.460 -17.960 1.00 30.47 335 GLU A C 1
ATOM 2610 O O . GLU A 1 335 ? 10.501 -37.562 -18.450 1.00 30.47 335 GLU A O 1
ATOM 2615 N N . THR A 1 336 ? 8.985 -36.107 -17.685 1.00 24.42 336 THR A N 1
ATOM 2616 C CA . THR A 1 336 ? 7.843 -36.700 -18.388 1.00 24.42 336 THR A CA 1
ATOM 2617 C C . THR A 1 336 ? 6.675 -35.718 -18.453 1.00 24.42 336 THR A C 1
ATOM 2619 O O . THR A 1 336 ? 6.436 -34.920 -17.552 1.00 24.42 336 THR A O 1
ATOM 2622 N N . VAL A 1 337 ? 5.995 -35.770 -19.591 1.00 24.95 337 VAL A N 1
ATOM 2623 C CA . VAL A 1 337 ? 4.979 -34.855 -20.120 1.00 24.95 337 VAL A CA 1
ATOM 2624 C C . VAL A 1 337 ? 3.561 -35.315 -19.703 1.00 24.95 337 VAL A C 1
ATOM 2626 O O . VAL A 1 337 ? 3.337 -36.518 -19.590 1.00 24.95 337 VAL A O 1
ATOM 2629 N N . VAL A 1 338 ? 2.612 -34.355 -19.618 1.00 25.72 338 VAL A N 1
ATOM 2630 C CA . VAL A 1 338 ? 1.117 -34.445 -19.505 1.00 25.72 338 VAL A CA 1
ATOM 2631 C C . VAL A 1 338 ? 0.597 -34.932 -18.123 1.00 25.72 338 VAL A C 1
ATOM 2633 O O . VAL A 1 338 ? 1.170 -35.848 -17.561 1.00 25.72 338 VAL A O 1
ATOM 2636 N N . VAL A 1 339 ? -0.448 -34.422 -17.441 1.00 27.14 339 VAL A N 1
ATOM 2637 C CA . VAL A 1 339 ? -1.782 -33.880 -17.793 1.00 27.14 339 VAL A CA 1
ATOM 2638 C C . VAL A 1 339 ? -2.339 -33.078 -16.581 1.00 27.14 339 VAL A C 1
ATOM 2640 O O . VAL A 1 339 ? -2.084 -33.454 -15.443 1.00 27.14 339 VAL A O 1
ATOM 2643 N N . ASP A 1 340 ? -3.103 -32.006 -16.823 1.00 32.69 340 ASP A N 1
ATOM 2644 C CA . ASP A 1 340 ? -4.018 -31.261 -15.916 1.00 32.69 340 ASP A CA 1
ATOM 2645 C C . ASP A 1 340 ? -4.298 -31.846 -14.496 1.00 32.69 340 ASP A C 1
ATOM 2647 O O . ASP A 1 340 ? -5.103 -32.765 -14.348 1.00 32.69 340 ASP A O 1
ATOM 2651 N N . ALA A 1 341 ? -3.682 -31.290 -13.436 1.00 34.22 341 ALA A N 1
ATOM 2652 C CA . ALA A 1 341 ? -4.011 -31.500 -12.006 1.00 34.22 341 ALA A CA 1
ATOM 2653 C C . ALA A 1 341 ? -2.998 -30.734 -11.115 1.00 34.22 341 ALA A C 1
ATOM 2655 O O . ALA A 1 341 ? -1.807 -30.963 -11.236 1.00 34.22 341 ALA A O 1
ATOM 2656 N N . VAL A 1 342 ? -3.283 -29.839 -10.163 1.00 49.09 342 VAL A N 1
ATOM 2657 C CA . VAL A 1 342 ? -4.487 -29.254 -9.571 1.00 49.09 342 VAL A CA 1
ATOM 2658 C C . VAL A 1 342 ? -4.007 -27.944 -8.904 1.00 49.09 342 VAL A C 1
ATOM 2660 O O . VAL A 1 342 ? -3.159 -27.987 -8.017 1.00 49.09 342 VAL A O 1
ATOM 2663 N N . ARG A 1 343 ? -4.536 -26.773 -9.288 1.00 62.72 343 ARG A N 1
ATOM 2664 C CA . ARG A 1 343 ? -4.130 -25.475 -8.697 1.00 62.72 343 ARG A CA 1
ATOM 2665 C C . ARG A 1 343 ? -4.238 -25.459 -7.151 1.00 62.72 343 ARG A C 1
ATOM 2667 O O . ARG A 1 343 ? -5.191 -26.060 -6.630 1.00 62.72 343 ARG A O 1
ATOM 2674 N N . PRO A 1 344 ? -3.352 -24.757 -6.418 1.00 76.88 344 PRO A N 1
ATOM 2675 C CA . PRO A 1 344 ? -3.460 -24.594 -4.965 1.00 76.88 344 PRO A CA 1
ATOM 2676 C C . PRO A 1 344 ? -4.821 -24.017 -4.551 1.00 76.88 344 PRO A C 1
ATOM 2678 O O . PRO A 1 344 ? -5.384 -23.190 -5.269 1.00 76.88 344 PRO A O 1
ATOM 2681 N N . ILE A 1 345 ? -5.351 -24.450 -3.405 1.00 82.56 345 ILE A N 1
ATOM 2682 C CA . ILE A 1 345 ? -6.525 -23.839 -2.769 1.00 82.56 345 ILE A CA 1
ATOM 2683 C C . ILE A 1 345 ? -6.118 -22.461 -2.257 1.00 82.56 345 ILE A C 1
ATOM 2685 O O . ILE A 1 345 ? -5.156 -22.351 -1.503 1.00 82.56 345 ILE A O 1
ATOM 2689 N N . ARG A 1 346 ? -6.853 -21.413 -2.619 1.00 87.25 346 ARG A N 1
ATOM 2690 C CA . ARG A 1 346 ? -6.594 -20.055 -2.117 1.00 87.25 346 ARG A CA 1
ATOM 2691 C C . ARG A 1 346 ? -7.559 -19.707 -0.982 1.00 87.25 346 ARG A C 1
ATOM 2693 O O . ARG A 1 346 ? -8.769 -19.839 -1.159 1.00 87.25 346 ARG A O 1
ATOM 2700 N N . PHE A 1 347 ? -7.032 -19.281 0.164 1.00 88.62 347 PHE A N 1
ATOM 2701 C CA . PHE A 1 347 ? -7.801 -18.936 1.366 1.00 88.62 347 PHE A CA 1
ATOM 2702 C C . PHE A 1 347 ? -7.660 -17.447 1.695 1.00 88.62 347 PHE A C 1
ATOM 2704 O O . PHE A 1 347 ? -6.573 -16.990 2.030 1.00 88.62 347 PHE A O 1
ATOM 2711 N N . GLY A 1 348 ? -8.752 -16.697 1.589 1.00 84.06 348 GLY A N 1
ATOM 2712 C CA . GLY A 1 348 ? -8.806 -15.263 1.829 1.00 84.06 348 GLY A CA 1
ATOM 2713 C C . GLY A 1 348 ? -9.074 -14.888 3.285 1.00 84.06 348 GLY A C 1
ATOM 2714 O O . GLY A 1 348 ? -9.966 -15.454 3.919 1.00 84.06 348 GLY A O 1
ATOM 2715 N N . LEU A 1 349 ? -8.364 -13.882 3.795 1.00 78.12 349 LEU A N 1
ATOM 2716 C CA . LEU A 1 349 ? -8.745 -13.164 5.017 1.00 78.12 349 LEU A CA 1
ATOM 2717 C C . LEU A 1 349 ? -8.596 -11.653 4.825 1.00 78.12 349 LEU A C 1
ATOM 2719 O O . LEU A 1 349 ? -7.731 -11.193 4.083 1.00 78.12 349 LEU A O 1
ATOM 2723 N N . SER A 1 350 ? -9.414 -10.886 5.539 1.00 67.19 350 SER A N 1
ATOM 2724 C CA . SER A 1 350 ? -9.279 -9.431 5.668 1.00 67.19 350 SER A CA 1
ATOM 2725 C C . SER A 1 350 ? -8.517 -9.096 6.964 1.00 67.19 350 SER A C 1
ATOM 2727 O O . SER A 1 350 ? -8.642 -9.840 7.945 1.00 67.19 350 SER A O 1
ATOM 2729 N N . PRO A 1 351 ? -7.702 -8.027 7.024 1.00 53.50 351 PRO A N 1
ATOM 2730 C CA . PRO A 1 351 ? -6.795 -7.785 8.127 1.00 53.50 351 PRO A CA 1
ATOM 2731 C C . PRO A 1 351 ? -7.491 -6.927 9.188 1.00 53.50 351 PRO A C 1
ATOM 2733 O O . PRO A 1 351 ? -7.305 -5.717 9.244 1.00 53.50 351 PRO A O 1
ATOM 2736 N N . ALA A 1 352 ? -8.238 -7.554 10.098 1.00 50.72 352 ALA A N 1
ATOM 2737 C CA . ALA A 1 352 ? -8.738 -6.861 11.293 1.00 50.72 352 ALA A CA 1
ATOM 2738 C C . ALA A 1 352 ? -7.606 -6.460 12.272 1.00 50.72 352 ALA A C 1
ATOM 2740 O O . ALA A 1 352 ? -7.793 -5.599 13.124 1.00 50.72 352 ALA A O 1
ATOM 2741 N N . LEU A 1 353 ? -6.425 -7.085 12.154 1.00 44.69 353 LEU A N 1
ATOM 2742 C CA . LEU A 1 353 ? -5.312 -6.998 13.115 1.00 44.69 353 LEU A CA 1
ATOM 2743 C C . LEU A 1 353 ? -3.996 -6.461 12.503 1.00 44.69 353 LEU A C 1
ATOM 2745 O O . LEU A 1 353 ? -2.931 -6.572 13.110 1.00 44.69 353 LEU A O 1
ATOM 2749 N N . GLY A 1 354 ? -4.047 -5.875 11.300 1.00 44.88 354 GLY A N 1
ATOM 2750 C CA . GLY A 1 354 ? -2.865 -5.429 10.548 1.00 44.88 354 GLY A CA 1
ATOM 2751 C C . GLY A 1 354 ? -2.145 -6.558 9.787 1.00 44.88 354 GLY A C 1
ATOM 2752 O O . GLY A 1 354 ? -2.219 -7.734 10.144 1.00 44.88 354 GLY A O 1
ATOM 2753 N N . VAL A 1 355 ? -1.431 -6.207 8.709 1.00 51.31 355 VAL A N 1
ATOM 2754 C CA . VAL A 1 355 ? -0.960 -7.150 7.665 1.00 51.31 355 VAL A CA 1
ATOM 2755 C C . VAL A 1 355 ? -0.015 -8.243 8.189 1.00 51.31 355 VAL A C 1
ATOM 2757 O O . VAL A 1 355 ? -0.095 -9.390 7.756 1.00 51.31 355 VAL A O 1
ATOM 2760 N N . THR A 1 356 ? 0.865 -7.936 9.147 1.00 54.12 356 THR A N 1
ATOM 2761 C CA . THR A 1 356 ? 1.816 -8.923 9.700 1.00 54.12 356 THR A CA 1
ATOM 2762 C C . THR A 1 356 ? 1.118 -9.979 10.557 1.00 54.12 356 THR A C 1
ATOM 2764 O O . THR A 1 356 ? 1.397 -11.169 10.407 1.00 54.12 356 THR A O 1
ATOM 2767 N N . ALA A 1 357 ? 0.193 -9.558 11.427 1.00 58.00 357 ALA A N 1
ATOM 2768 C CA . ALA A 1 357 ? -0.597 -10.474 12.246 1.00 58.00 357 ALA A CA 1
ATOM 2769 C C . ALA A 1 357 ? -1.527 -11.308 11.360 1.00 58.00 357 ALA A C 1
ATOM 2771 O O . ALA A 1 357 ? -1.544 -12.531 11.480 1.00 58.00 357 ALA A O 1
ATOM 2772 N N . ALA A 1 358 ? -2.182 -10.666 10.388 1.00 60.19 358 ALA A N 1
ATOM 2773 C CA . ALA A 1 358 ? -3.026 -11.338 9.409 1.00 60.19 358 ALA A CA 1
ATOM 2774 C C . ALA A 1 358 ? -2.242 -12.378 8.591 1.00 60.19 358 ALA A C 1
ATOM 2776 O O . ALA A 1 358 ? -2.713 -13.498 8.409 1.00 60.19 358 ALA A O 1
ATOM 2777 N N . ARG A 1 359 ? -1.007 -12.080 8.160 1.00 66.38 359 ARG A N 1
ATOM 2778 C CA . ARG A 1 359 ? -0.170 -13.046 7.431 1.00 66.38 359 ARG A CA 1
ATOM 2779 C C . ARG A 1 359 ? 0.248 -14.228 8.306 1.00 66.38 359 ARG A C 1
ATOM 2781 O O . ARG A 1 359 ? 0.137 -15.365 7.862 1.00 66.38 359 ARG A O 1
ATOM 2788 N N . ALA A 1 360 ? 0.668 -13.987 9.547 1.00 71.56 360 ALA A N 1
ATOM 2789 C CA . ALA A 1 360 ? 1.032 -15.059 10.475 1.00 71.56 360 ALA A CA 1
ATOM 2790 C C . ALA A 1 360 ? -0.169 -15.958 10.824 1.00 71.56 360 ALA A C 1
ATOM 2792 O O . ALA A 1 360 ? -0.063 -17.183 10.787 1.00 71.56 360 ALA A O 1
ATOM 2793 N N . GLN A 1 361 ? -1.324 -15.355 11.111 1.00 73.62 361 GLN A N 1
ATOM 2794 C CA . GLN A 1 361 ? -2.571 -16.074 11.373 1.00 73.62 361 GLN A CA 1
ATOM 2795 C C . GLN A 1 361 ? -3.032 -16.864 10.141 1.00 73.62 361 GLN A C 1
ATOM 2797 O O . GLN A 1 361 ? -3.365 -18.043 10.249 1.00 73.62 361 GLN A O 1
ATOM 2802 N N . SER A 1 362 ? -2.982 -16.255 8.955 1.00 74.25 362 SER A N 1
ATOM 2803 C CA . SER A 1 362 ? -3.391 -16.902 7.706 1.00 74.25 362 SER A CA 1
ATOM 2804 C C . SER A 1 362 ? -2.492 -18.080 7.316 1.00 74.25 362 SER A C 1
ATOM 2806 O O . SER A 1 362 ? -3.001 -19.101 6.855 1.00 74.25 362 SER A O 1
ATOM 2808 N N . GLU A 1 363 ? -1.182 -18.005 7.572 1.00 83.88 363 GLU A N 1
ATOM 2809 C CA . GLU A 1 363 ? -0.269 -19.123 7.319 1.00 83.88 363 GLU A CA 1
ATOM 2810 C C . GLU A 1 363 ? -0.479 -20.272 8.312 1.00 83.88 363 GLU A C 1
ATOM 2812 O O . GLU A 1 363 ? -0.393 -21.435 7.921 1.00 83.88 363 GLU A O 1
ATOM 2817 N N . ARG A 1 364 ? -0.851 -19.979 9.567 1.00 84.12 364 ARG A N 1
ATOM 2818 C CA . ARG A 1 364 ? -1.258 -21.012 10.536 1.00 84.12 364 ARG A CA 1
ATOM 2819 C C . ARG A 1 364 ? -2.518 -21.743 10.087 1.00 84.12 364 ARG A C 1
ATOM 2821 O O . ARG A 1 364 ? -2.538 -22.972 10.110 1.00 84.12 364 ARG A O 1
ATOM 2828 N N . VAL A 1 365 ? -3.534 -21.015 9.619 1.00 83.06 365 VAL A N 1
ATOM 2829 C CA . VAL A 1 365 ? -4.740 -21.636 9.047 1.00 83.06 365 VAL A CA 1
ATOM 2830 C C . VAL A 1 365 ? -4.381 -22.470 7.818 1.00 83.06 365 VAL A C 1
ATOM 2832 O O . VAL A 1 365 ? -4.821 -23.610 7.699 1.00 83.06 365 VAL A O 1
ATOM 2835 N N . ALA A 1 366 ? -3.551 -21.942 6.915 1.00 84.56 366 ALA A N 1
ATOM 2836 C CA . ALA A 1 366 ? -3.139 -22.663 5.717 1.00 84.56 366 ALA A CA 1
ATOM 2837 C C . ALA A 1 366 ? -2.378 -23.953 6.059 1.00 84.56 366 ALA A C 1
ATOM 2839 O O . ALA A 1 366 ? -2.678 -25.000 5.489 1.00 84.56 366 ALA A O 1
ATOM 2840 N N . ALA A 1 367 ? -1.445 -23.915 7.013 1.00 85.75 367 ALA A N 1
ATOM 2841 C CA . ALA A 1 367 ? -0.719 -25.092 7.486 1.00 85.75 367 ALA A CA 1
ATOM 2842 C C . ALA A 1 367 ? -1.656 -26.139 8.109 1.00 85.75 367 ALA A C 1
ATOM 2844 O O . ALA A 1 367 ? -1.555 -27.326 7.785 1.00 85.75 367 ALA A O 1
ATOM 2845 N N . TRP A 1 368 ? -2.601 -25.697 8.940 1.00 86.25 368 TRP A N 1
ATOM 2846 C CA . TRP A 1 368 ? -3.601 -26.559 9.567 1.00 86.25 368 TRP A CA 1
ATOM 2847 C C . TRP A 1 368 ? -4.522 -27.231 8.536 1.00 86.25 368 TRP A C 1
ATOM 2849 O O . TRP A 1 368 ? -4.755 -28.443 8.611 1.00 86.25 368 TRP A O 1
ATOM 2859 N N . LEU A 1 369 ? -4.981 -26.477 7.529 1.00 83.69 369 LEU A N 1
ATOM 2860 C CA . LEU A 1 369 ? -5.817 -26.990 6.444 1.00 83.69 369 LEU A CA 1
ATOM 2861 C C . LEU A 1 369 ? -5.043 -27.934 5.513 1.00 83.69 369 LEU A C 1
ATOM 2863 O O . LEU A 1 369 ? -5.572 -28.996 5.191 1.00 83.69 369 LEU A O 1
ATOM 2867 N N . ARG A 1 370 ? -3.793 -27.618 5.125 1.00 85.56 370 ARG A N 1
ATOM 2868 C CA . ARG A 1 370 ? -2.946 -28.459 4.240 1.00 85.56 370 ARG A CA 1
ATOM 2869 C C . ARG A 1 370 ? -2.872 -29.911 4.717 1.00 85.56 370 ARG A C 1
ATOM 2871 O O . ARG A 1 370 ? -2.984 -30.821 3.901 1.00 85.56 370 ARG A O 1
ATOM 2878 N N . LYS A 1 371 ? -2.736 -30.119 6.033 1.00 81.12 371 LYS A N 1
ATOM 2879 C CA . LYS A 1 371 ? -2.664 -31.451 6.662 1.00 81.12 371 LYS A CA 1
ATOM 2880 C C . LYS A 1 371 ? -3.958 -32.265 6.531 1.00 81.12 371 LYS A C 1
ATOM 2882 O O . LYS A 1 371 ? -3.903 -33.484 6.601 1.00 81.12 371 LYS A O 1
ATOM 2887 N N . ARG A 1 372 ? -5.111 -31.605 6.371 1.00 79.50 372 ARG A N 1
ATOM 2888 C CA . ARG A 1 372 ? -6.447 -32.230 6.427 1.00 79.50 372 ARG A CA 1
ATOM 2889 C C . ARG A 1 372 ? -7.160 -32.301 5.080 1.00 79.50 372 ARG A C 1
ATOM 2891 O O . ARG A 1 372 ? -8.004 -33.169 4.889 1.00 79.50 372 ARG A O 1
ATOM 2898 N N . VAL A 1 373 ? -6.836 -31.404 4.148 1.00 76.75 373 VAL A N 1
ATOM 2899 C CA . VAL A 1 373 ? -7.448 -31.374 2.806 1.00 76.75 373 VAL A CA 1
ATOM 2900 C C . VAL A 1 373 ? -6.582 -32.018 1.722 1.00 76.75 373 VAL A C 1
ATOM 2902 O O . VAL A 1 373 ? -6.995 -32.018 0.562 1.00 76.75 373 VAL A O 1
ATOM 2905 N N . GLU A 1 374 ? -5.402 -32.535 2.095 1.00 75.75 374 GLU A N 1
ATOM 2906 C CA . GLU A 1 374 ? -4.432 -33.223 1.221 1.00 75.75 374 GLU A CA 1
ATOM 2907 C C . GLU A 1 374 ? -4.128 -32.449 -0.076 1.00 75.75 374 GLU A C 1
ATOM 2909 O O . GLU A 1 374 ? -3.955 -33.009 -1.158 1.00 75.75 374 GLU A O 1
ATOM 2914 N N . ARG A 1 375 ? -4.100 -31.116 0.018 1.00 75.31 375 ARG A N 1
ATOM 2915 C CA . ARG A 1 375 ? -3.887 -30.206 -1.109 1.00 75.31 375 ARG A CA 1
ATOM 2916 C C . ARG A 1 375 ? -3.173 -28.953 -0.625 1.00 75.31 375 ARG A C 1
ATOM 2918 O O . ARG A 1 375 ? -3.363 -28.524 0.512 1.00 75.31 375 ARG A O 1
ATOM 2925 N N . GLU A 1 376 ? -2.357 -28.354 -1.487 1.00 82.50 376 GLU A N 1
ATOM 2926 C CA . GLU A 1 376 ? -1.690 -27.093 -1.163 1.00 82.50 376 GLU A CA 1
ATOM 2927 C C . GLU A 1 376 ? -2.738 -26.005 -0.873 1.00 82.50 376 GLU A C 1
ATOM 2929 O O . GLU A 1 376 ? -3.660 -25.808 -1.666 1.00 82.50 376 GLU A O 1
ATOM 2934 N N . VAL A 1 377 ? -2.593 -25.303 0.255 1.00 82.94 377 VAL A N 1
ATOM 2935 C CA . VAL A 1 377 ? -3.419 -24.147 0.638 1.00 82.94 377 VAL A CA 1
ATOM 2936 C C . VAL A 1 377 ? -2.527 -22.914 0.692 1.00 82.94 377 VAL A C 1
ATOM 2938 O O . VAL A 1 377 ? -1.501 -22.935 1.368 1.00 82.94 377 VAL A O 1
ATOM 2941 N N . ARG A 1 378 ? -2.893 -21.842 -0.008 1.00 84.12 378 ARG A N 1
ATOM 2942 C CA . ARG A 1 378 ? -2.182 -20.560 -0.016 1.00 84.12 378 ARG A CA 1
ATOM 2943 C C . ARG A 1 378 ? -3.065 -19.485 0.608 1.00 84.12 378 ARG A C 1
ATOM 2945 O O . ARG A 1 378 ? -4.148 -19.238 0.071 1.00 84.12 378 ARG A O 1
ATOM 2952 N N . PRO A 1 379 ? -2.643 -18.855 1.713 1.00 82.75 379 PRO A N 1
ATOM 2953 C CA . PRO A 1 379 ? -3.383 -17.732 2.248 1.00 82.75 379 PRO A CA 1
ATOM 2954 C C . PRO A 1 379 ? -3.203 -16.495 1.365 1.00 82.75 379 PRO A C 1
ATOM 2956 O O . PRO A 1 379 ? -2.131 -16.263 0.804 1.00 82.75 379 PRO A O 1
ATOM 2959 N N . VAL A 1 380 ? -4.253 -15.692 1.273 1.00 78.12 380 VAL A N 1
ATOM 2960 C CA . VAL A 1 380 ? -4.276 -14.394 0.604 1.00 78.12 380 VAL A CA 1
ATOM 2961 C C . VAL A 1 380 ? -4.876 -13.405 1.594 1.00 78.12 380 VAL A C 1
ATOM 2963 O O . VAL A 1 380 ? -6.006 -13.575 2.047 1.00 78.12 380 VAL A O 1
ATOM 2966 N N . VAL A 1 381 ? -4.096 -12.403 1.984 1.00 75.62 381 VAL A N 1
ATOM 2967 C CA . VAL A 1 381 ? -4.554 -11.347 2.890 1.00 75.62 381 VAL A CA 1
ATOM 2968 C C . VAL A 1 381 ? -4.918 -10.145 2.035 1.00 75.62 381 VAL A C 1
ATOM 2970 O O . VAL A 1 381 ? -4.089 -9.683 1.257 1.00 75.62 381 VAL A O 1
ATOM 2973 N N . PHE A 1 382 ? -6.149 -9.672 2.164 1.00 69.81 382 PHE A N 1
ATOM 2974 C CA . PHE A 1 382 ? -6.648 -8.506 1.438 1.00 69.81 382 PHE A CA 1
ATOM 2975 C C . PHE A 1 382 ? -6.417 -7.231 2.244 1.00 69.81 382 PHE A C 1
ATOM 2977 O O . PHE A 1 382 ? -6.069 -7.311 3.415 1.00 69.81 382 PHE A O 1
ATOM 2984 N N . ALA A 1 383 ? -6.572 -6.060 1.628 1.00 55.66 383 ALA A N 1
ATOM 2985 C CA . ALA A 1 383 ? -6.404 -4.779 2.319 1.00 55.66 383 ALA A CA 1
ATOM 2986 C C . ALA A 1 383 ? -7.625 -4.413 3.180 1.00 55.66 383 ALA A C 1
ATOM 2988 O O . ALA A 1 383 ? -7.485 -3.796 4.234 1.00 55.66 383 ALA A O 1
ATOM 2989 N N . ASP A 1 384 ? -8.814 -4.822 2.741 1.00 64.62 384 ASP A N 1
ATOM 2990 C CA . ASP A 1 384 ? -10.084 -4.531 3.392 1.00 64.62 384 ASP A CA 1
ATOM 2991 C C . ASP A 1 384 ? -11.126 -5.626 3.104 1.00 64.62 384 ASP A C 1
ATOM 2993 O O . ASP A 1 384 ? -10.916 -6.550 2.308 1.00 64.62 384 ASP A O 1
ATOM 2997 N N . TYR A 1 385 ? -12.269 -5.526 3.785 1.00 73.25 385 TYR A N 1
ATOM 2998 C CA . TYR A 1 385 ? -13.369 -6.469 3.624 1.00 73.25 385 TYR A CA 1
ATOM 2999 C C . TYR A 1 385 ? -13.995 -6.427 2.226 1.00 73.25 385 TYR A C 1
ATOM 3001 O O . TYR A 1 385 ? -14.450 -7.466 1.755 1.00 73.25 385 TYR A O 1
ATOM 3009 N N . GLN A 1 386 ? -13.989 -5.279 1.541 1.00 77.94 386 GLN A N 1
ATOM 3010 C CA . GLN A 1 386 ? -14.572 -5.157 0.203 1.00 77.94 386 GLN A CA 1
ATOM 3011 C C . GLN A 1 386 ? -13.734 -5.909 -0.836 1.00 77.94 386 GLN A C 1
ATOM 3013 O O . GLN A 1 386 ? -14.271 -6.663 -1.640 1.00 77.94 386 GLN A O 1
ATOM 3018 N N . SER A 1 387 ? -12.414 -5.785 -0.753 1.00 75.12 387 SER A N 1
ATOM 3019 C CA . SER A 1 387 ? -11.458 -6.513 -1.581 1.00 75.12 387 SER A CA 1
ATOM 3020 C C . SER A 1 387 ? -11.596 -8.024 -1.379 1.00 75.12 387 SER A C 1
ATOM 3022 O O . SER A 1 387 ? -11.553 -8.788 -2.340 1.00 75.12 387 SER A O 1
ATOM 3024 N N . LEU A 1 388 ? -11.832 -8.467 -0.136 1.00 80.94 388 LEU A N 1
ATOM 3025 C CA . LEU A 1 388 ? -12.118 -9.872 0.158 1.00 80.94 388 LEU A CA 1
ATOM 3026 C C . LEU A 1 388 ? -13.442 -10.334 -0.474 1.00 80.94 388 LEU A C 1
ATOM 3028 O O . LEU A 1 388 ? -13.486 -11.428 -1.036 1.00 80.94 388 LEU A O 1
ATOM 3032 N N . VAL A 1 389 ? -14.500 -9.515 -0.388 1.00 83.88 389 VAL A N 1
ATOM 3033 C CA . VAL A 1 389 ? -15.811 -9.771 -1.015 1.00 83.88 389 VAL A CA 1
ATOM 3034 C C . VAL A 1 389 ? -15.674 -9.904 -2.530 1.00 83.88 389 VAL A C 1
ATOM 3036 O O . VAL A 1 389 ? -16.216 -10.849 -3.107 1.00 83.88 389 VAL A O 1
ATOM 3039 N N . ASP A 1 390 ? -14.938 -9.001 -3.173 1.00 79.56 390 ASP A N 1
ATOM 3040 C CA . ASP A 1 390 ? -14.703 -9.024 -4.617 1.00 79.56 390 ASP A CA 1
ATOM 3041 C C . ASP A 1 390 ? -13.930 -10.285 -5.019 1.00 79.56 390 ASP A C 1
ATOM 3043 O O . ASP A 1 390 ? -14.402 -11.070 -5.846 1.00 79.56 390 ASP A O 1
ATOM 3047 N N . ALA A 1 391 ? -12.822 -10.564 -4.333 1.00 79.25 391 ALA A N 1
ATOM 3048 C CA . ALA A 1 391 ? -11.956 -11.698 -4.620 1.00 79.25 391 ALA A CA 1
ATOM 3049 C C . ALA A 1 391 ? -12.655 -13.059 -4.485 1.00 79.25 391 ALA A C 1
ATOM 3051 O O . ALA A 1 391 ? -12.473 -13.942 -5.328 1.00 79.25 391 ALA A O 1
ATOM 3052 N N . ILE A 1 392 ? -13.468 -13.274 -3.443 1.00 91.94 392 ILE A N 1
ATOM 3053 C CA . ILE A 1 392 ? -14.202 -14.542 -3.307 1.00 91.94 392 ILE A CA 1
ATOM 3054 C C . ILE A 1 392 ? -15.344 -14.655 -4.321 1.00 91.94 392 ILE A C 1
ATOM 3056 O O . ILE A 1 392 ? -15.581 -15.740 -4.855 1.00 91.94 392 ILE A O 1
ATOM 3060 N N . SER A 1 393 ? -16.020 -13.548 -4.631 1.00 90.75 393 SER A N 1
ATOM 3061 C CA . SER A 1 393 ? -17.122 -13.529 -5.600 1.00 90.75 393 SER A CA 1
ATOM 3062 C C . SER A 1 393 ? -16.634 -13.811 -7.022 1.00 90.75 393 SER A C 1
ATOM 3064 O O . SER A 1 393 ? -17.293 -14.521 -7.779 1.00 90.75 393 SER A O 1
ATOM 3066 N N . GLU A 1 394 ? -15.455 -13.300 -7.375 1.00 85.62 394 GLU A N 1
ATOM 3067 C CA . GLU A 1 394 ? -14.829 -13.454 -8.696 1.00 85.62 394 GLU A CA 1
ATOM 3068 C C . GLU A 1 394 ? -13.990 -14.736 -8.806 1.00 85.62 394 GLU A C 1
ATOM 3070 O O . GLU A 1 394 ? -13.524 -15.117 -9.881 1.00 85.62 394 GLU A O 1
ATOM 3075 N N . GLY A 1 395 ? -13.844 -15.462 -7.695 1.00 81.06 395 GLY A N 1
ATOM 3076 C CA . GLY A 1 395 ? -13.121 -16.723 -7.636 1.00 81.06 395 GLY A CA 1
ATOM 3077 C C . GLY A 1 395 ? -11.601 -16.568 -7.639 1.00 81.06 395 GLY A C 1
ATOM 3078 O O . GLY A 1 395 ? -10.903 -17.525 -7.985 1.00 81.06 395 GLY A O 1
ATOM 3079 N N . GLU A 1 396 ? -11.078 -15.407 -7.239 1.00 83.44 396 GLU A N 1
ATOM 3080 C CA . GLU A 1 396 ? -9.665 -15.178 -6.915 1.00 83.44 396 GLU A CA 1
ATOM 3081 C C . GLU A 1 396 ? -9.231 -15.883 -5.625 1.00 83.44 396 GLU A C 1
ATOM 3083 O O . GLU A 1 396 ? -8.064 -16.238 -5.473 1.00 83.44 396 GLU A O 1
ATOM 3088 N N . VAL A 1 397 ? -10.161 -16.162 -4.716 1.00 88.62 397 VAL A N 1
ATOM 3089 C CA . VAL A 1 397 ? -9.961 -17.117 -3.619 1.00 88.62 397 VAL A CA 1
ATOM 3090 C C . VAL A 1 397 ? -11.025 -18.199 -3.671 1.00 88.62 397 VAL A C 1
ATOM 3092 O O . VAL A 1 397 ? -12.124 -17.983 -4.174 1.00 88.62 397 VAL A O 1
ATOM 3095 N N . ASP A 1 398 ? -10.689 -19.402 -3.211 1.00 89.94 398 ASP A N 1
ATOM 3096 C CA . ASP A 1 398 ? -11.640 -20.512 -3.177 1.00 89.94 398 ASP A CA 1
ATOM 3097 C C . ASP A 1 398 ? -12.482 -20.480 -1.886 1.00 89.94 398 ASP A C 1
ATOM 3099 O O . ASP A 1 398 ? -13.664 -20.828 -1.936 1.00 89.94 398 ASP A O 1
ATOM 3103 N N . PHE A 1 399 ? -11.903 -19.998 -0.774 1.00 91.00 399 PHE A N 1
ATOM 3104 C CA . PHE A 1 399 ? -12.562 -19.825 0.531 1.00 91.00 399 PHE A CA 1
ATOM 3105 C C . PHE A 1 399 ? -12.179 -18.511 1.195 1.00 91.00 399 PHE A C 1
ATOM 3107 O O . PHE A 1 399 ? -11.086 -18.012 0.938 1.00 91.00 399 PHE A O 1
ATOM 3114 N N . ALA A 1 400 ? -13.018 -18.000 2.094 1.00 91.62 400 ALA A N 1
ATOM 3115 C CA . ALA A 1 400 ? -12.711 -16.808 2.881 1.00 91.62 400 ALA A CA 1
ATOM 3116 C C . ALA A 1 400 ? -13.318 -16.847 4.283 1.00 91.62 400 ALA A C 1
ATOM 3118 O O . ALA A 1 400 ? -14.426 -17.349 4.457 1.00 91.62 400 ALA A O 1
ATOM 3119 N N . TRP A 1 401 ? -12.618 -16.267 5.258 1.00 90.62 401 TRP A N 1
ATOM 3120 C CA . TRP A 1 401 ? -13.209 -15.914 6.549 1.00 90.62 401 TRP A CA 1
ATOM 3121 C C . TRP A 1 401 ? -13.917 -14.565 6.451 1.00 90.62 401 TRP A C 1
ATOM 3123 O O . TRP A 1 401 ? -13.276 -13.562 6.139 1.00 90.62 401 TRP A O 1
ATOM 3133 N N . MET A 1 402 ? -15.225 -14.534 6.695 1.00 90.69 402 MET A N 1
ATOM 3134 C CA . MET A 1 402 ? -16.063 -13.371 6.417 1.00 90.69 402 MET A CA 1
ATOM 3135 C C . MET A 1 402 ? -16.912 -12.979 7.630 1.00 90.69 402 MET A C 1
ATOM 3137 O O . MET A 1 402 ? -17.652 -13.820 8.150 1.00 90.69 402 MET A O 1
ATOM 3141 N N . PRO A 1 403 ? -16.877 -11.697 8.041 1.00 89.94 403 PRO A N 1
ATOM 3142 C CA . PRO A 1 403 ? -17.864 -11.153 8.960 1.00 89.94 403 PRO A CA 1
ATOM 3143 C C . PRO A 1 403 ? -19.270 -11.136 8.342 1.00 89.94 403 PRO A C 1
ATOM 3145 O O . PRO A 1 403 ? -19.406 -11.163 7.113 1.00 89.94 403 PRO A O 1
ATOM 3148 N N . PRO A 1 404 ? -20.326 -11.003 9.163 1.00 91.94 404 PRO A N 1
ATOM 3149 C CA . PRO A 1 404 ? -21.708 -11.151 8.709 1.00 91.94 404 PRO A CA 1
ATOM 3150 C C . PRO A 1 404 ? -22.116 -10.200 7.576 1.00 91.94 404 PRO A C 1
ATOM 3152 O O . PRO A 1 404 ? -22.758 -10.627 6.620 1.00 91.94 404 PRO A O 1
ATOM 3155 N N . VAL A 1 405 ? -21.713 -8.925 7.648 1.00 90.56 405 VAL A N 1
ATOM 3156 C CA . VAL A 1 405 ? -22.037 -7.910 6.625 1.00 90.56 405 VAL A CA 1
ATOM 3157 C C . VAL A 1 405 ? -21.372 -8.255 5.294 1.00 90.56 405 VAL A C 1
ATOM 3159 O O . VAL A 1 405 ? -22.039 -8.323 4.264 1.00 90.56 405 VAL A O 1
ATOM 3162 N N . SER A 1 406 ? -20.071 -8.553 5.323 1.00 90.88 406 SER A N 1
ATOM 3163 C CA . SER A 1 406 ? -19.304 -8.932 4.134 1.00 90.88 406 SER A CA 1
ATOM 3164 C C . SER A 1 406 ? -19.835 -10.216 3.502 1.00 90.88 406 SER A C 1
ATOM 3166 O O . SER A 1 406 ? -19.907 -10.323 2.281 1.00 90.88 406 SER A O 1
ATOM 3168 N N . LEU A 1 407 ? -20.243 -11.193 4.318 1.00 93.50 407 LEU A N 1
ATOM 3169 C CA . LEU A 1 407 ? -20.823 -12.431 3.812 1.00 93.50 407 LEU A CA 1
ATOM 3170 C C . LEU A 1 407 ? -22.141 -12.183 3.074 1.00 93.50 407 LEU A C 1
ATOM 3172 O O . LEU A 1 407 ? -22.334 -12.742 2.000 1.00 93.50 407 LEU A O 1
ATOM 3176 N N . VAL A 1 408 ? -23.034 -11.345 3.613 1.00 94.50 408 VAL A N 1
ATOM 3177 C CA . VAL A 1 408 ? -24.300 -11.010 2.939 1.00 94.50 408 VAL A CA 1
ATOM 3178 C C . VAL A 1 408 ? -24.039 -10.318 1.602 1.00 94.50 408 VAL A C 1
ATOM 3180 O O . VAL A 1 408 ? -24.629 -10.720 0.601 1.00 94.50 408 VAL A O 1
ATOM 3183 N N . GLN A 1 409 ? -23.112 -9.357 1.561 1.00 91.50 409 GLN A N 1
ATOM 3184 C CA . GLN A 1 409 ? -22.706 -8.683 0.318 1.00 91.50 409 GLN A CA 1
ATOM 3185 C C . GLN A 1 409 ? -22.166 -9.675 -0.723 1.00 91.50 409 GLN A C 1
ATOM 3187 O O . GLN A 1 409 ? -22.500 -9.607 -1.903 1.00 91.50 409 GLN A O 1
ATOM 3192 N N . ALA A 1 410 ? -21.344 -10.631 -0.290 1.00 93.25 410 ALA A N 1
ATOM 3193 C CA . ALA A 1 410 ? -20.791 -11.660 -1.160 1.00 93.25 410 ALA A CA 1
ATOM 3194 C C . ALA A 1 410 ? -21.856 -12.674 -1.619 1.00 93.25 410 ALA A C 1
ATOM 3196 O O . ALA A 1 410 ? -21.842 -13.131 -2.766 1.00 93.25 410 ALA A O 1
ATOM 3197 N N . ALA A 1 411 ? -22.811 -13.017 -0.752 1.00 93.75 411 ALA A N 1
ATOM 3198 C CA . ALA A 1 411 ? -23.888 -13.958 -1.049 1.00 93.75 411 ALA A CA 1
ATOM 3199 C C . ALA A 1 411 ? -24.806 -13.452 -2.174 1.00 93.75 411 ALA A C 1
ATOM 3201 O O . ALA A 1 411 ? -25.268 -14.253 -2.988 1.00 93.75 411 ALA A O 1
ATOM 3202 N N . GLU A 1 412 ? -25.001 -12.133 -2.298 1.00 91.19 412 GLU A N 1
ATOM 3203 C CA . GLU A 1 412 ? -25.702 -11.518 -3.440 1.00 91.19 412 GLU A CA 1
ATOM 3204 C C . GLU A 1 412 ? -25.012 -11.800 -4.787 1.00 91.19 412 GLU A C 1
ATOM 3206 O O . GLU A 1 412 ? -25.654 -11.772 -5.837 1.00 91.19 412 GLU A O 1
ATOM 3211 N N . ARG A 1 413 ? -23.717 -12.144 -4.764 1.00 92.69 413 ARG A N 1
ATOM 3212 C CA . ARG A 1 413 ? -22.898 -12.517 -5.929 1.00 92.69 413 ARG A CA 1
ATOM 3213 C C . ARG A 1 413 ? -22.691 -14.034 -6.054 1.00 92.69 413 ARG A C 1
ATOM 3215 O O . ARG A 1 413 ? -21.833 -14.482 -6.811 1.00 92.69 413 ARG A O 1
ATOM 3222 N N . GLY A 1 414 ? -23.487 -14.838 -5.344 1.00 91.75 414 GLY A N 1
ATOM 3223 C CA . GLY A 1 414 ? -23.498 -16.302 -5.453 1.00 91.75 414 GLY A CA 1
ATOM 3224 C C . GLY A 1 414 ? -22.477 -17.033 -4.575 1.00 91.75 414 GLY A C 1
ATOM 3225 O O . GLY A 1 414 ? -22.241 -18.226 -4.785 1.00 91.75 414 GLY A O 1
ATOM 3226 N N . VAL A 1 415 ? -21.851 -16.341 -3.619 1.00 95.62 415 VAL A N 1
ATOM 3227 C CA . VAL A 1 415 ? -20.952 -16.946 -2.623 1.00 95.62 415 VAL A CA 1
ATOM 3228 C C . VAL A 1 415 ? -21.759 -17.806 -1.652 1.00 95.62 415 VAL A C 1
ATOM 3230 O O . VAL A 1 415 ? -22.831 -17.414 -1.191 1.00 95.62 415 VAL A O 1
ATOM 3233 N N . GLY A 1 416 ? -21.249 -19.002 -1.363 1.00 93.94 416 GLY A N 1
ATOM 3234 C CA . GLY A 1 416 ? -21.896 -19.978 -0.489 1.00 93.94 416 GLY A CA 1
ATOM 3235 C C . GLY A 1 416 ? -21.241 -20.077 0.887 1.00 93.94 416 GLY A C 1
ATOM 3236 O O . GLY A 1 416 ? -20.138 -19.581 1.114 1.00 93.94 416 GLY A O 1
ATOM 3237 N N . LEU A 1 417 ? -21.930 -20.742 1.814 1.00 94.62 417 LEU A N 1
ATOM 3238 C CA . LEU A 1 417 ? -21.492 -20.940 3.195 1.00 94.62 417 LEU A CA 1
ATOM 3239 C C . LEU A 1 417 ? -20.860 -22.329 3.363 1.00 94.62 417 LEU A C 1
ATOM 3241 O O . LEU A 1 417 ? -21.422 -23.325 2.914 1.00 94.62 417 LEU A O 1
ATOM 3245 N N . VAL A 1 418 ? -19.704 -22.400 4.026 1.00 92.75 418 VAL A N 1
ATOM 3246 C CA . VAL A 1 418 ? -19.061 -23.666 4.420 1.00 92.75 418 VAL A CA 1
ATOM 3247 C C . VAL A 1 418 ? -19.466 -24.033 5.846 1.00 92.75 418 VAL A C 1
ATOM 3249 O O . VAL A 1 418 ? -19.991 -25.118 6.089 1.00 92.75 418 VAL A O 1
ATOM 3252 N N . ALA A 1 419 ? -19.213 -23.125 6.789 1.00 93.06 419 ALA A N 1
ATOM 3253 C CA . ALA A 1 419 ? -19.507 -23.297 8.207 1.00 93.06 419 ALA A CA 1
ATOM 3254 C C . ALA A 1 419 ? -19.547 -21.935 8.911 1.00 93.06 419 ALA A C 1
ATOM 3256 O O . ALA A 1 419 ? -18.880 -20.994 8.482 1.00 93.06 419 ALA A O 1
ATOM 3257 N N . ILE A 1 420 ? -20.292 -21.851 10.009 1.00 93.94 420 ILE A N 1
ATOM 3258 C CA . ILE A 1 420 ? -20.360 -20.679 10.886 1.00 93.94 420 ILE A CA 1
ATOM 3259 C C . ILE A 1 420 ? -19.575 -20.943 12.170 1.00 93.94 420 ILE A C 1
ATOM 3261 O O . ILE A 1 420 ? -19.576 -22.068 12.678 1.00 93.94 420 ILE A O 1
ATOM 3265 N N . ALA A 1 421 ? -18.902 -19.923 12.697 1.00 92.12 421 ALA A N 1
ATOM 3266 C CA . ALA A 1 421 ? -18.249 -20.029 13.992 1.00 92.12 421 ALA A CA 1
ATOM 3267 C C . ALA A 1 421 ? -19.238 -20.037 15.152 1.00 92.12 421 ALA A C 1
ATOM 3269 O O . ALA A 1 421 ? -20.321 -19.461 15.103 1.00 92.12 421 ALA A O 1
ATOM 3270 N N . GLN A 1 422 ? -18.810 -20.657 16.241 1.00 90.56 422 GLN A N 1
ATOM 3271 C CA . GLN A 1 422 ? -19.471 -20.615 17.528 1.00 90.56 422 GLN A CA 1
ATOM 3272 C C . GLN A 1 422 ? -18.653 -19.779 18.504 1.00 90.56 422 GLN A C 1
ATOM 3274 O O . GLN A 1 422 ? -17.421 -19.860 18.526 1.00 90.56 422 GLN A O 1
ATOM 3279 N N . ARG A 1 423 ? -19.343 -19.018 19.348 1.00 87.38 423 ARG A N 1
ATOM 3280 C CA . ARG A 1 423 ? -18.789 -18.392 20.545 1.00 87.38 423 ARG A CA 1
ATOM 3281 C C . ARG A 1 423 ? -19.495 -19.008 21.745 1.00 87.38 423 ARG A C 1
ATOM 3283 O O . ARG A 1 423 ? -20.712 -18.908 21.858 1.00 87.38 423 ARG A O 1
ATOM 3290 N N . PHE A 1 424 ? -18.741 -19.720 22.581 1.00 83.25 424 PHE A N 1
ATOM 3291 C CA . PHE A 1 424 ? -19.268 -20.462 23.736 1.00 83.25 424 PHE A CA 1
ATOM 3292 C C . PHE A 1 424 ? -20.447 -21.383 23.370 1.00 83.25 424 PHE A C 1
ATOM 3294 O O . PHE A 1 424 ? -21.478 -21.424 24.036 1.00 83.25 424 PHE A O 1
ATOM 3301 N N . GLY A 1 425 ? -20.300 -22.110 22.256 1.00 83.69 425 GLY A N 1
ATOM 3302 C CA . GLY A 1 425 ? -21.297 -23.067 21.763 1.00 83.69 425 GLY A CA 1
ATOM 3303 C C . GLY A 1 425 ? -22.476 -22.455 20.997 1.00 83.69 425 GLY A C 1
ATOM 3304 O O . GLY A 1 425 ? -23.260 -23.200 20.406 1.00 83.69 425 GLY A O 1
ATOM 3305 N N . ARG A 1 426 ? -22.594 -21.122 20.922 1.00 87.62 426 ARG A N 1
ATOM 3306 C CA . ARG A 1 426 ? -23.652 -20.448 20.157 1.00 87.62 426 ARG A CA 1
ATOM 3307 C C . ARG A 1 426 ? -23.145 -19.949 18.800 1.00 87.62 426 ARG A C 1
ATOM 3309 O O . ARG A 1 426 ? -22.088 -19.325 18.758 1.00 87.62 426 ARG A O 1
ATOM 3316 N N . PRO A 1 427 ? -23.883 -20.157 17.692 1.00 91.38 427 PRO A N 1
ATOM 3317 C CA . PRO A 1 427 ? -23.538 -19.615 16.372 1.00 91.38 427 PRO A CA 1
ATOM 3318 C C . PRO A 1 427 ? -23.911 -18.128 16.212 1.00 91.38 427 PRO A C 1
ATOM 3320 O O . PRO A 1 427 ? -23.936 -17.602 15.100 1.00 91.38 427 PRO A O 1
ATOM 3323 N N . THR A 1 428 ? -24.247 -17.461 17.317 1.00 92.62 428 THR A N 1
ATOM 3324 C CA . THR A 1 428 ? -24.677 -16.067 17.372 1.00 92.62 428 THR A CA 1
ATOM 3325 C C . THR A 1 428 ? -24.063 -15.366 18.581 1.00 92.62 428 THR A C 1
ATOM 3327 O O . THR A 1 428 ? -23.657 -16.009 19.548 1.00 92.62 428 THR A O 1
ATOM 3330 N N . TYR A 1 429 ? -24.046 -14.042 18.533 1.00 93.31 429 TYR A N 1
ATOM 3331 C CA . TYR A 1 429 ? -23.684 -13.132 19.617 1.00 93.31 429 TYR A CA 1
ATOM 3332 C C . TYR A 1 429 ? -24.545 -11.868 19.505 1.00 93.31 429 TYR A C 1
ATOM 3334 O O . TYR A 1 429 ? -25.308 -11.749 18.555 1.00 93.31 429 TYR A O 1
ATOM 3342 N N . GLU A 1 430 ? -24.458 -10.915 20.426 1.00 94.31 430 GLU A N 1
ATOM 3343 C CA . GLU A 1 430 ? -25.313 -9.723 20.394 1.00 94.31 430 GLU A CA 1
ATOM 3344 C C . GLU A 1 430 ? -24.502 -8.419 20.412 1.00 94.31 430 GLU A C 1
ATOM 3346 O O . GLU A 1 430 ? -23.360 -8.368 20.881 1.00 94.31 430 GLU A O 1
ATOM 3351 N N . SER A 1 431 ? -25.109 -7.335 19.924 1.00 95.19 431 SER A N 1
ATOM 3352 C CA . SER A 1 431 ? -24.653 -5.977 20.220 1.00 95.19 431 SER A CA 1
ATOM 3353 C C . SER A 1 431 ? -25.244 -5.478 21.518 1.00 95.19 431 SER A C 1
ATOM 3355 O O . SER A 1 431 ? -26.312 -5.904 21.954 1.00 95.19 431 SER A O 1
ATOM 3357 N N . VAL A 1 432 ? -24.594 -4.477 22.091 1.00 95.19 432 VAL A N 1
ATOM 3358 C CA . VAL A 1 432 ? -25.090 -3.794 23.274 1.00 95.19 432 VAL A CA 1
ATOM 3359 C C . VAL A 1 432 ? -24.656 -2.344 23.303 1.00 95.19 432 VAL A C 1
ATOM 3361 O O . VAL A 1 432 ? -23.526 -1.990 22.959 1.00 95.19 432 VAL A O 1
ATOM 3364 N N . ILE A 1 433 ? -25.591 -1.507 23.731 1.00 97.06 433 ILE A N 1
ATOM 3365 C CA . ILE A 1 433 ? -25.360 -0.111 24.067 1.00 97.06 433 ILE A CA 1
ATOM 3366 C C . ILE A 1 433 ? -24.922 -0.075 25.525 1.00 97.06 433 ILE A C 1
ATOM 3368 O O . ILE A 1 433 ? -25.645 -0.558 26.396 1.00 97.06 433 ILE A O 1
ATOM 3372 N N . VAL A 1 434 ? -23.749 0.482 25.791 1.00 95.75 434 VAL A N 1
ATOM 3373 C CA . VAL A 1 434 ? -23.191 0.652 27.129 1.00 95.75 434 VAL A CA 1
ATOM 3374 C C . VAL A 1 434 ? -23.204 2.118 27.534 1.00 95.75 434 VAL A C 1
ATOM 3376 O O . VAL A 1 434 ? -22.963 3.012 26.723 1.00 95.75 434 VAL A O 1
ATOM 3379 N N . VAL A 1 435 ? -23.473 2.351 28.812 1.00 97.25 435 VAL A N 1
ATOM 3380 C CA . VAL A 1 435 ? -23.448 3.665 29.462 1.00 97.25 435 VAL A CA 1
ATOM 3381 C C . VAL A 1 435 ? -22.679 3.551 30.772 1.00 97.25 435 VAL A C 1
ATOM 3383 O O . VAL A 1 435 ? -22.490 2.446 31.288 1.00 97.25 435 VAL A O 1
ATOM 3386 N N . LYS A 1 436 ? -22.242 4.679 31.340 1.00 94.94 436 LYS A N 1
ATOM 3387 C CA . LYS A 1 436 ? -21.685 4.675 32.699 1.00 94.94 436 LYS A CA 1
ATOM 3388 C C . LYS A 1 436 ? -22.679 4.112 33.713 1.00 94.94 436 LYS A C 1
ATOM 3390 O O . LYS A 1 436 ? -23.887 4.303 33.579 1.00 94.94 436 LYS A O 1
ATOM 3395 N N . GLN A 1 437 ? -22.160 3.472 34.754 1.00 93.69 437 GLN A N 1
ATOM 3396 C CA . GLN A 1 437 ? -22.957 2.898 35.835 1.00 93.69 437 GLN A CA 1
ATOM 3397 C C . GLN A 1 437 ? -23.890 3.936 36.476 1.00 93.69 437 GLN A C 1
ATOM 3399 O O . GLN A 1 437 ? -25.061 3.647 36.715 1.00 93.69 437 GLN A O 1
ATOM 3404 N N . ASP A 1 438 ? -23.390 5.155 36.683 1.00 93.06 438 ASP A N 1
ATOM 3405 C CA . ASP A 1 438 ? -24.103 6.307 37.243 1.00 93.06 438 ASP A CA 1
ATOM 3406 C C . ASP A 1 438 ? -24.826 7.168 36.188 1.00 93.06 438 ASP A C 1
ATOM 3408 O O . ASP A 1 438 ? -25.366 8.224 36.517 1.00 93.06 438 ASP A O 1
ATOM 3412 N N . SER A 1 439 ? -24.866 6.727 34.924 1.00 96.12 439 SER A N 1
ATOM 3413 C CA . SER A 1 439 ? -25.541 7.452 33.846 1.00 96.12 439 SER A CA 1
ATOM 3414 C C . SER A 1 439 ? -27.045 7.585 34.117 1.00 96.12 439 SER A C 1
ATOM 3416 O O . SER A 1 439 ? -27.685 6.591 34.496 1.00 96.12 439 SER A O 1
ATOM 3418 N N . PRO A 1 440 ? -27.641 8.769 33.861 1.00 95.12 440 PRO A N 1
ATOM 3419 C CA . PRO A 1 440 ? -29.077 8.971 34.004 1.00 95.12 440 PRO A CA 1
ATOM 3420 C C . PRO A 1 440 ? -29.899 8.211 32.953 1.00 95.12 440 PRO A C 1
ATOM 3422 O O . PRO A 1 440 ? -31.084 8.008 33.187 1.00 95.12 440 PRO A O 1
ATOM 3425 N N . LEU A 1 441 ? -29.295 7.759 31.846 1.00 97.19 441 LEU A N 1
ATOM 3426 C CA . LEU A 1 441 ? -29.979 7.068 30.744 1.00 97.19 441 LEU A CA 1
ATOM 3427 C C . LEU A 1 441 ? -30.502 5.696 31.192 1.00 97.19 441 LEU A C 1
ATOM 3429 O O . LEU A 1 441 ? -29.705 4.815 31.514 1.00 97.19 441 LEU A O 1
ATOM 3433 N N . GLN A 1 442 ? -31.816 5.485 31.224 1.00 95.56 442 GLN A N 1
ATOM 3434 C CA . GLN A 1 442 ? -32.434 4.237 31.690 1.00 95.56 442 GLN A CA 1
ATOM 3435 C C . GLN A 1 442 ? -32.979 3.373 30.556 1.00 95.56 442 GLN A C 1
ATOM 3437 O O . GLN A 1 442 ? -32.998 2.150 30.695 1.00 95.56 442 GLN A O 1
ATOM 3442 N N . SER A 1 443 ? -33.389 3.976 29.441 1.00 96.00 443 SER A N 1
ATOM 3443 C CA . SER A 1 443 ? -33.909 3.250 28.282 1.00 96.00 443 SER A CA 1
ATOM 3444 C C . SER A 1 443 ? -33.327 3.755 26.961 1.00 96.00 443 SER A C 1
ATOM 3446 O O . SER A 1 443 ? -32.570 4.725 26.916 1.00 96.00 443 SER A O 1
ATOM 3448 N N . ILE A 1 444 ? -33.650 3.067 25.863 1.00 95.31 444 ILE A N 1
ATOM 3449 C CA . ILE A 1 444 ? -33.184 3.452 24.525 1.00 95.31 444 ILE A CA 1
ATOM 3450 C C . ILE A 1 444 ? -33.782 4.799 24.083 1.00 95.31 444 ILE A C 1
ATOM 3452 O O . ILE A 1 444 ? -33.145 5.542 23.344 1.00 95.31 444 ILE A O 1
ATOM 3456 N N . GLU A 1 445 ? -34.970 5.158 24.574 1.00 96.38 445 GLU A N 1
ATOM 3457 C CA . GLU A 1 445 ? -35.626 6.438 24.298 1.00 96.38 445 GLU A CA 1
ATOM 3458 C C . GLU A 1 445 ? -34.836 7.631 24.855 1.00 96.38 445 GLU A C 1
ATOM 3460 O O . GLU A 1 445 ? -34.845 8.705 24.246 1.00 96.38 445 GLU A O 1
ATOM 3465 N N . ASP A 1 446 ? -34.103 7.434 25.956 1.00 97.44 446 ASP A N 1
ATOM 3466 C CA . ASP A 1 446 ? -33.268 8.469 26.576 1.00 97.44 446 ASP A CA 1
ATOM 3467 C C . ASP A 1 446 ? -32.054 8.849 25.709 1.00 97.44 446 ASP A C 1
ATOM 3469 O O . ASP A 1 446 ? -31.397 9.854 25.967 1.00 97.44 446 ASP A O 1
ATOM 3473 N N . LEU A 1 447 ? -31.762 8.089 24.645 1.00 97.25 447 LEU A N 1
ATOM 3474 C CA . LEU A 1 447 ? -30.682 8.392 23.703 1.00 97.25 447 LEU A CA 1
ATOM 3475 C C . LEU A 1 447 ? -30.946 9.637 22.839 1.00 97.25 447 LEU A C 1
ATOM 3477 O O . LEU A 1 447 ? -30.022 10.125 22.183 1.00 97.25 447 LEU A O 1
ATOM 3481 N N . ARG A 1 448 ? -32.166 10.188 22.832 1.00 97.62 448 ARG A N 1
ATOM 3482 C CA . ARG A 1 448 ? -32.471 11.405 22.067 1.00 97.62 448 ARG A CA 1
ATOM 3483 C C . ARG A 1 448 ? -31.636 12.596 22.540 1.00 97.62 448 ARG A C 1
ATOM 3485 O O . ARG A 1 448 ? -31.646 12.959 23.710 1.00 97.62 448 ARG A O 1
ATOM 3492 N N . GLY A 1 449 ? -30.947 13.247 21.608 1.00 95.75 449 GLY A N 1
ATOM 3493 C CA . GLY A 1 449 ? -30.097 14.409 21.871 1.00 95.75 449 GLY A CA 1
ATOM 349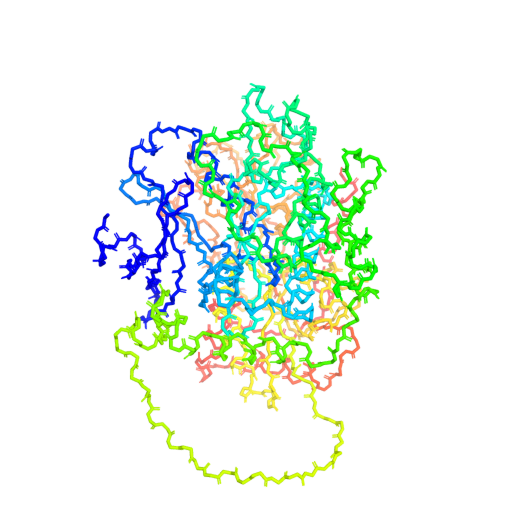4 C C . GLY A 1 449 ? -28.782 14.087 22.592 1.00 95.75 449 GLY A C 1
ATOM 3495 O O . GLY A 1 449 ? -28.065 15.015 22.979 1.00 95.75 449 GLY A O 1
ATOM 3496 N N . THR A 1 450 ? -28.452 12.803 22.757 1.00 97.38 450 THR A N 1
ATOM 3497 C CA . THR A 1 450 ? -27.193 12.342 23.362 1.00 97.38 450 THR A CA 1
ATOM 3498 C C . THR A 1 450 ? -26.063 12.236 22.341 1.00 97.38 450 THR A C 1
ATOM 3500 O O . THR A 1 450 ? -26.278 12.285 21.127 1.00 97.38 450 THR A O 1
ATOM 3503 N N . SER A 1 451 ? -24.841 12.108 22.843 1.00 93.25 451 SER A N 1
ATOM 3504 C CA . SER A 1 451 ? -23.653 11.742 22.079 1.00 93.25 451 SER A CA 1
ATOM 3505 C C . SER A 1 451 ? -23.369 10.242 22.199 1.00 93.25 451 SER A C 1
ATOM 3507 O O . SER A 1 451 ? -23.393 9.684 23.298 1.00 93.25 451 SER A O 1
ATOM 3509 N N . ILE A 1 452 ? -23.074 9.583 21.077 1.00 97.12 452 ILE A N 1
ATOM 3510 C CA . ILE A 1 452 ? -22.786 8.143 21.040 1.00 97.12 452 ILE A CA 1
ATOM 3511 C C . ILE A 1 452 ? -21.470 7.839 20.320 1.00 97.12 452 ILE A C 1
ATOM 3513 O O . ILE A 1 452 ? -21.132 8.471 19.318 1.00 97.12 452 ILE A O 1
ATOM 3517 N N . ALA A 1 453 ? -20.729 6.849 20.820 1.00 92.62 453 ALA A N 1
ATOM 3518 C CA . ALA A 1 453 ? -19.570 6.281 20.138 1.00 92.62 453 ALA A CA 1
ATOM 3519 C C . ALA A 1 453 ? -19.883 4.909 19.516 1.00 92.62 453 ALA A C 1
ATOM 3521 O O . ALA A 1 453 ? -20.216 3.951 20.213 1.00 92.62 453 ALA A O 1
ATOM 3522 N N . PHE A 1 454 ? -19.694 4.812 18.206 1.00 92.00 454 PHE A N 1
ATOM 3523 C CA . PHE A 1 454 ? -19.688 3.584 17.425 1.00 92.00 454 PHE A CA 1
ATOM 3524 C C . PHE A 1 454 ? -18.259 3.084 17.193 1.00 92.00 454 PHE A C 1
ATOM 3526 O O . PHE A 1 454 ? -17.283 3.833 17.314 1.00 92.00 454 PHE A O 1
ATOM 3533 N N . VAL A 1 455 ? -18.124 1.804 16.848 1.00 79.62 455 VAL A N 1
ATOM 3534 C CA . VAL A 1 455 ? -16.814 1.217 16.523 1.00 79.62 455 VAL A CA 1
ATOM 3535 C C . VAL A 1 455 ? -16.389 1.653 15.128 1.00 79.62 455 VAL A C 1
ATOM 3537 O O . VAL A 1 455 ? -15.436 2.410 14.983 1.00 79.62 455 VAL A O 1
ATOM 3540 N N . ASP A 1 456 ? -17.123 1.200 14.117 1.00 76.75 456 ASP A N 1
ATOM 3541 C CA . ASP A 1 456 ? -16.876 1.464 12.702 1.00 76.75 456 ASP A CA 1
ATOM 3542 C C . ASP A 1 456 ? -18.197 1.309 11.932 1.00 76.75 456 ASP A C 1
ATOM 3544 O O . ASP A 1 456 ? -19.048 0.520 12.348 1.00 76.75 456 ASP A O 1
ATOM 3548 N N . ARG A 1 457 ? -18.375 2.040 10.824 1.00 81.25 457 ARG A N 1
ATOM 3549 C CA . ARG A 1 457 ? -19.596 1.990 9.998 1.00 81.25 457 ARG A CA 1
ATOM 3550 C C . ARG A 1 457 ? -19.829 0.623 9.359 1.00 81.25 457 ARG A C 1
ATOM 3552 O O . ARG A 1 457 ? -20.977 0.264 9.124 1.00 81.25 457 ARG A O 1
ATOM 3559 N N . ASP A 1 458 ? -18.771 -0.149 9.148 1.00 72.69 458 ASP A N 1
ATOM 3560 C CA . ASP A 1 458 ? -18.854 -1.482 8.555 1.00 72.69 458 ASP A CA 1
ATOM 3561 C C . ASP A 1 458 ? -19.013 -2.587 9.618 1.00 72.69 458 ASP A C 1
ATOM 3563 O O . ASP A 1 458 ? -19.101 -3.777 9.305 1.00 72.69 458 ASP A O 1
ATOM 3567 N N . SER A 1 459 ? -19.073 -2.220 10.904 1.00 83.38 459 SER A N 1
ATOM 3568 C CA . SER A 1 459 ? -19.210 -3.177 11.999 1.00 83.38 459 SER A CA 1
ATOM 3569 C C . SER A 1 459 ? -20.656 -3.650 12.162 1.00 83.38 459 SER A C 1
ATOM 3571 O O . SER A 1 459 ? -21.554 -2.856 12.450 1.00 83.38 459 SER A O 1
ATOM 3573 N N . ALA A 1 460 ? -20.875 -4.970 12.078 1.00 90.44 460 ALA A N 1
ATOM 3574 C CA . ALA A 1 460 ? -22.170 -5.576 12.393 1.00 90.44 460 ALA A CA 1
ATOM 3575 C C . ALA A 1 460 ? -22.602 -5.220 13.823 1.00 90.44 460 ALA A C 1
ATOM 3577 O O . ALA A 1 460 ? -23.699 -4.704 14.043 1.00 90.44 460 ALA A O 1
ATOM 3578 N N . SER A 1 461 ? -21.704 -5.455 14.785 1.00 89.06 461 SER A N 1
ATOM 3579 C CA . SER A 1 461 ? -22.021 -5.304 16.198 1.00 89.06 461 SER A CA 1
ATOM 3580 C C . SER A 1 461 ? -21.754 -3.908 16.758 1.00 89.06 461 SER A C 1
ATOM 3582 O O . SER A 1 461 ? -22.433 -3.455 17.679 1.00 89.06 461 SER A O 1
ATOM 3584 N N . GLY A 1 462 ? -20.772 -3.211 16.199 1.00 87.31 462 GLY A N 1
ATOM 3585 C CA . GLY A 1 462 ? -20.374 -1.872 16.609 1.00 87.31 462 GLY A CA 1
ATOM 3586 C C . GLY A 1 462 ? -21.065 -0.740 15.851 1.00 87.31 462 GLY A C 1
ATOM 3587 O O . GLY A 1 462 ? -20.719 0.411 16.102 1.00 87.31 462 GLY A O 1
ATOM 3588 N N . TYR A 1 463 ? -21.978 -1.041 14.921 1.00 93.75 463 TYR A N 1
ATOM 3589 C CA . TYR A 1 463 ? -22.819 -0.044 14.256 1.00 93.75 463 TYR A CA 1
ATOM 3590 C C . TYR A 1 463 ? -24.158 -0.621 13.781 1.00 93.75 463 TYR A C 1
ATOM 3592 O O . TYR A 1 463 ? -25.182 -0.279 14.366 1.00 93.75 463 TYR A O 1
ATOM 3600 N N . LEU A 1 464 ? -24.167 -1.507 12.774 1.00 95.12 464 LEU A N 1
ATOM 3601 C CA . LEU A 1 464 ? -25.370 -1.874 12.005 1.00 95.12 464 LEU A CA 1
ATOM 3602 C C . LEU A 1 464 ? -26.568 -2.271 12.879 1.00 95.12 464 LEU A C 1
ATOM 3604 O O . LEU A 1 464 ? -27.648 -1.710 12.720 1.00 95.12 464 LEU A O 1
ATOM 3608 N N . PHE A 1 465 ? -26.390 -3.221 13.800 1.00 96.44 465 PHE A N 1
ATOM 3609 C CA . PHE A 1 465 ? -27.502 -3.741 14.604 1.00 96.44 465 PHE A CA 1
ATOM 3610 C C . PHE A 1 465 ? -28.004 -2.743 15.648 1.00 96.44 465 PHE A C 1
ATOM 3612 O O . PHE A 1 465 ? -29.194 -2.723 15.954 1.00 96.44 465 PHE A O 1
ATOM 3619 N N . VAL A 1 466 ? -27.125 -1.886 16.177 1.00 96.25 466 VAL A N 1
ATOM 3620 C CA . VAL A 1 466 ? -27.544 -0.817 17.091 1.00 96.25 466 VAL A CA 1
ATOM 3621 C C . VAL A 1 466 ? -28.242 0.298 16.323 1.00 96.25 466 VAL A C 1
ATOM 3623 O O . VAL A 1 466 ? -29.291 0.761 16.757 1.00 96.25 466 VAL A O 1
ATOM 3626 N N . ALA A 1 467 ? -27.695 0.712 15.181 1.00 95.12 467 ALA A N 1
ATOM 3627 C CA . ALA A 1 467 ? -28.297 1.729 14.330 1.00 95.12 467 ALA A CA 1
ATOM 3628 C C . ALA A 1 467 ? -29.688 1.289 13.845 1.00 95.12 467 ALA A C 1
ATOM 3630 O O . ALA A 1 467 ? -30.633 2.065 13.955 1.00 95.12 467 ALA A O 1
ATOM 3631 N N . ASP A 1 468 ? -29.837 0.031 13.416 1.00 95.94 468 ASP A N 1
ATOM 3632 C CA . ASP A 1 468 ? -31.128 -0.557 13.038 1.00 95.94 468 ASP A CA 1
ATOM 3633 C C . ASP A 1 468 ? -32.096 -0.656 14.227 1.00 95.94 468 ASP A C 1
ATOM 3635 O O . ASP A 1 468 ? -33.286 -0.382 14.082 1.00 95.94 468 ASP A O 1
ATOM 3639 N N . LEU A 1 469 ? -31.617 -1.012 15.424 1.00 96.00 469 LEU A N 1
ATOM 3640 C CA . LEU A 1 469 ? -32.449 -1.021 16.631 1.00 96.00 469 LEU A CA 1
ATOM 3641 C C . LEU A 1 469 ? -32.965 0.386 16.970 1.00 96.00 469 LEU A C 1
ATOM 3643 O O . LEU A 1 469 ? -34.164 0.570 17.167 1.00 96.00 469 LEU A O 1
ATOM 3647 N N . VAL A 1 470 ? -32.074 1.380 16.997 1.00 96.44 470 VAL A N 1
ATOM 3648 C CA . VAL A 1 470 ? -32.418 2.782 17.278 1.00 96.44 470 VAL A CA 1
ATOM 3649 C C . VAL A 1 470 ? -33.384 3.315 16.224 1.00 96.44 470 VAL A C 1
ATOM 3651 O O . VAL A 1 470 ? -34.387 3.930 16.577 1.00 96.44 470 VAL A O 1
ATOM 3654 N N . ALA A 1 471 ? -33.141 3.009 14.951 1.00 95.31 471 ALA A N 1
ATOM 3655 C CA . ALA A 1 471 ? -34.028 3.348 13.848 1.00 95.31 471 ALA A CA 1
ATOM 3656 C C . ALA A 1 471 ? -35.449 2.792 14.021 1.00 95.31 471 ALA A C 1
ATOM 3658 O O . ALA A 1 471 ? -36.422 3.500 13.760 1.00 95.31 471 ALA A O 1
ATOM 3659 N N . ARG A 1 472 ? -35.571 1.534 14.466 1.00 94.50 472 ARG A N 1
ATOM 3660 C CA . ARG A 1 472 ? -36.859 0.853 14.669 1.00 94.50 472 ARG A CA 1
ATOM 3661 C C . ARG A 1 472 ? -37.610 1.344 15.905 1.00 94.50 472 ARG A C 1
ATOM 3663 O O . ARG A 1 472 ? -38.827 1.490 15.841 1.00 94.50 472 ARG A O 1
ATOM 3670 N N . GLU A 1 473 ? -36.912 1.547 17.021 1.00 95.81 473 GLU A N 1
ATOM 3671 C CA . GLU A 1 473 ? -37.541 1.815 18.324 1.00 95.81 473 GLU A CA 1
ATOM 3672 C C . GLU A 1 473 ? -37.656 3.317 18.640 1.00 95.81 473 GLU A C 1
ATOM 3674 O O . GLU A 1 473 ? -38.584 3.731 19.332 1.00 95.81 473 GLU A O 1
ATOM 3679 N N . VAL A 1 474 ? -36.754 4.155 18.114 1.00 95.75 474 VAL A N 1
ATOM 3680 C CA . VAL A 1 474 ? -36.649 5.579 18.482 1.00 95.75 474 VAL A CA 1
ATOM 3681 C C . VAL A 1 474 ? -36.795 6.498 17.264 1.00 95.75 474 VAL A C 1
ATOM 3683 O O . VAL A 1 474 ? -37.577 7.452 17.297 1.00 95.75 474 VAL A O 1
ATOM 3686 N N . GLY A 1 475 ? -36.062 6.247 16.185 1.00 94.69 475 GLY A N 1
ATOM 3687 C CA . GLY A 1 475 ? -36.069 7.060 14.966 1.00 94.69 475 GLY A CA 1
ATOM 3688 C C . GLY A 1 475 ? -34.707 7.077 14.266 1.00 94.69 475 GLY A C 1
ATOM 3689 O O . GLY A 1 475 ? -33.764 6.460 14.766 1.00 94.69 475 GLY A O 1
ATOM 3690 N N . PRO A 1 476 ? -34.577 7.776 13.122 1.00 94.75 476 PRO A N 1
ATOM 3691 C CA . PRO A 1 476 ? -33.340 7.801 12.341 1.00 94.75 476 PRO A CA 1
ATOM 3692 C C . PRO A 1 476 ? -32.129 8.188 13.208 1.00 94.75 476 PRO A C 1
ATOM 3694 O O . PRO A 1 476 ? -32.197 9.212 13.889 1.00 94.75 476 PRO A O 1
ATOM 3697 N N . PRO A 1 477 ? -31.016 7.425 13.207 1.00 93.25 477 PRO A N 1
ATOM 3698 C CA . PRO A 1 477 ? -29.868 7.705 14.077 1.00 93.25 477 PRO A CA 1
ATOM 3699 C C . PRO A 1 477 ? -29.330 9.139 13.965 1.00 93.25 477 PRO A C 1
ATOM 3701 O O . PRO A 1 477 ? -28.986 9.746 14.979 1.00 93.25 477 PRO A O 1
ATOM 3704 N N . ASP A 1 478 ? -29.331 9.708 12.758 1.00 92.19 478 ASP A N 1
ATOM 3705 C CA . ASP A 1 478 ? -28.889 11.085 12.490 1.00 92.19 478 ASP A CA 1
ATOM 3706 C C . ASP A 1 478 ? -29.818 12.158 13.088 1.00 92.19 478 ASP A C 1
ATOM 3708 O O . ASP A 1 478 ? -29.396 13.293 13.293 1.00 92.19 478 ASP A O 1
ATOM 3712 N N . GLU A 1 479 ? -31.064 11.802 13.409 1.00 94.56 479 GLU A N 1
ATOM 3713 C CA . GLU A 1 479 ? -32.024 12.666 14.106 1.00 94.56 479 GLU A CA 1
ATOM 3714 C C . GLU A 1 479 ? -32.077 12.382 15.614 1.00 94.56 479 GLU A C 1
ATOM 3716 O O . GLU A 1 479 ? -32.401 13.264 16.412 1.00 94.56 479 GLU A O 1
ATOM 3721 N N . VAL A 1 480 ? -31.788 11.141 16.019 1.00 95.88 480 VAL A N 1
ATOM 3722 C CA . VAL A 1 480 ? -31.807 10.724 17.424 1.00 95.88 480 VAL A CA 1
ATOM 3723 C C . VAL A 1 480 ? -30.589 11.260 18.163 1.00 95.88 480 VAL A C 1
ATOM 3725 O O . VAL A 1 480 ? -30.746 11.817 19.247 1.00 95.88 480 VAL A O 1
ATOM 3728 N N . PHE A 1 481 ? -29.389 11.118 17.608 1.00 96.50 481 PHE A N 1
ATOM 3729 C CA . PHE A 1 481 ? -28.159 11.513 18.290 1.00 96.50 481 PHE A CA 1
ATOM 3730 C C . PHE A 1 481 ? -27.773 12.951 17.958 1.00 96.50 481 PHE A C 1
ATOM 3732 O O . PHE A 1 481 ? -27.762 13.351 16.798 1.00 96.50 481 PHE A O 1
ATOM 3739 N N . ARG A 1 482 ? -27.369 13.721 18.975 1.00 96.00 482 ARG A N 1
ATOM 3740 C CA . ARG A 1 482 ? -26.768 15.046 18.760 1.00 96.00 482 ARG A CA 1
ATOM 3741 C C . ARG A 1 482 ? -25.408 14.918 18.076 1.00 96.00 482 ARG A C 1
ATOM 3743 O O . ARG A 1 482 ? -25.068 15.739 17.232 1.00 96.00 482 ARG A O 1
ATOM 3750 N N . GLU A 1 483 ? -24.631 13.907 18.463 1.00 87.62 483 GLU A N 1
ATOM 3751 C CA . GLU A 1 483 ? -23.297 13.638 17.926 1.00 87.62 483 GLU A CA 1
ATOM 3752 C C . GLU A 1 483 ? -23.045 12.132 17.825 1.00 87.62 483 GLU A C 1
ATOM 3754 O O . GLU A 1 483 ? -23.370 11.376 18.741 1.00 87.62 483 GLU A O 1
ATOM 3759 N N . GLN A 1 484 ? -22.412 11.708 16.733 1.00 93.62 484 GLN A N 1
ATOM 3760 C CA . GLN A 1 484 ? -21.989 10.326 16.513 1.00 93.62 484 GLN A CA 1
ATOM 3761 C C . GLN A 1 484 ? -20.481 10.290 16.252 1.00 93.62 484 GLN A C 1
ATOM 3763 O O . GLN A 1 484 ? -19.982 10.969 15.353 1.00 93.62 484 GLN A O 1
ATOM 3768 N N . HIS A 1 485 ? -19.758 9.477 17.018 1.00 80.31 485 HIS A N 1
ATOM 3769 C CA . HIS A 1 485 ? -18.299 9.356 16.968 1.00 80.31 485 HIS A CA 1
ATOM 3770 C C . HIS A 1 485 ? -17.899 7.938 16.556 1.00 80.31 485 HIS A C 1
ATOM 3772 O O . HIS A 1 485 ? -18.485 6.984 17.049 1.00 80.31 485 HIS A O 1
ATOM 3778 N N . PHE A 1 486 ? -16.889 7.770 15.700 1.00 86.06 486 PHE A N 1
ATOM 3779 C CA . PHE A 1 486 ? -16.395 6.450 15.275 1.00 86.06 486 PHE A CA 1
ATOM 3780 C C . PHE A 1 486 ? -14.971 6.244 15.797 1.00 86.06 486 PHE A C 1
ATOM 3782 O O . PHE A 1 486 ? -14.051 6.938 15.371 1.00 86.06 486 PHE A O 1
ATOM 3789 N N . GLN A 1 487 ? -14.804 5.328 16.755 1.00 70.25 487 GLN A N 1
ATOM 3790 C CA . GLN A 1 487 ? -13.579 5.196 17.563 1.00 70.25 487 GLN A CA 1
ATOM 3791 C C . GLN A 1 487 ? -12.620 4.092 17.079 1.00 70.25 487 GLN A C 1
ATOM 3793 O O . GLN A 1 487 ? -11.555 3.885 17.661 1.00 70.25 487 GLN A O 1
ATOM 3798 N N . GLY A 1 488 ? -13.000 3.332 16.052 1.00 60.47 488 GLY A N 1
ATOM 3799 C CA . GLY A 1 488 ? -12.185 2.298 15.408 1.00 60.47 488 GLY A CA 1
ATOM 3800 C C . GLY A 1 488 ? -12.032 0.986 16.185 1.00 60.47 488 GLY A C 1
ATOM 3801 O O . GLY A 1 488 ? -11.666 -0.026 15.596 1.00 60.47 488 GLY A O 1
ATOM 3802 N N . SER A 1 489 ? -12.314 0.944 17.494 1.00 75.12 489 SER A N 1
ATOM 3803 C CA . SER A 1 489 ? -12.273 -0.303 18.275 1.00 75.12 489 SER A CA 1
ATOM 3804 C C . SER A 1 489 ? -13.281 -0.334 19.424 1.00 75.12 489 SER A C 1
ATOM 3806 O O . SER A 1 489 ? -13.584 0.694 20.031 1.00 75.12 489 SER A O 1
ATOM 3808 N N . HIS A 1 490 ? -13.744 -1.539 19.781 1.00 81.31 490 HIS A N 1
ATOM 3809 C CA . HIS A 1 490 ? -14.619 -1.774 20.938 1.00 81.31 490 HIS A CA 1
ATOM 3810 C C . HIS A 1 490 ? -14.035 -1.200 22.238 1.00 81.31 490 HIS A C 1
ATOM 3812 O O . HIS A 1 490 ? -14.757 -0.582 23.019 1.00 81.31 490 HIS A O 1
ATOM 3818 N N . LYS A 1 491 ? -12.717 -1.334 22.440 1.00 80.69 491 LYS A N 1
ATOM 3819 C CA . LYS A 1 491 ? -12.025 -0.772 23.605 1.00 80.69 491 LYS A CA 1
ATOM 3820 C C . LYS A 1 491 ? -12.101 0.756 23.629 1.00 80.69 491 LYS A C 1
ATOM 3822 O O . LYS A 1 491 ? -12.455 1.326 24.656 1.00 80.69 491 LYS A O 1
ATOM 3827 N N . ALA A 1 492 ? -11.798 1.415 22.509 1.00 71.31 492 ALA A N 1
ATOM 3828 C CA . ALA A 1 492 ? -11.814 2.876 22.424 1.00 71.31 492 ALA A CA 1
ATOM 3829 C C . ALA A 1 492 ? -13.223 3.457 22.630 1.00 71.31 492 ALA A C 1
ATOM 3831 O O . ALA A 1 492 ? -13.375 4.497 23.275 1.00 71.31 492 ALA A O 1
ATOM 3832 N N . VAL A 1 493 ? -14.261 2.757 22.156 1.00 81.88 493 VAL A N 1
ATOM 3833 C CA . VAL A 1 493 ? -15.658 3.092 22.464 1.00 81.88 493 VAL A CA 1
ATOM 3834 C C . VAL A 1 493 ? -15.912 3.039 23.972 1.00 81.88 493 VAL A C 1
ATOM 3836 O O . VAL A 1 493 ? -16.361 4.029 24.548 1.00 81.88 493 VAL A O 1
ATOM 3839 N N . CYS A 1 494 ? -15.573 1.925 24.630 1.00 86.06 494 CYS A N 1
ATOM 3840 C CA . CYS A 1 494 ? -15.795 1.761 26.071 1.00 86.06 494 CYS A CA 1
ATOM 3841 C C . CYS A 1 494 ? -15.007 2.794 26.898 1.00 86.06 494 CYS A C 1
ATOM 3843 O O . CYS A 1 494 ? -15.556 3.395 27.822 1.00 86.06 494 CYS A O 1
ATOM 3845 N N . ASP A 1 495 ? -13.752 3.068 26.526 1.00 80.19 495 ASP A N 1
ATOM 3846 C CA . ASP A 1 495 ? -12.922 4.099 27.161 1.00 80.19 495 ASP A CA 1
ATOM 3847 C C . ASP A 1 495 ? -13.540 5.501 27.023 1.00 80.19 495 ASP A C 1
ATOM 3849 O O . ASP A 1 495 ? -13.464 6.300 27.957 1.00 80.19 495 ASP A O 1
ATOM 3853 N N . SER A 1 496 ? -14.168 5.809 25.886 1.00 81.62 496 SER A N 1
ATOM 3854 C CA . SER A 1 496 ? -14.804 7.113 25.645 1.00 81.62 496 SER A CA 1
ATOM 3855 C C . SER A 1 496 ? -16.019 7.327 26.548 1.00 81.62 496 SER A C 1
ATOM 3857 O O . SER A 1 496 ? -16.167 8.402 27.136 1.00 81.62 496 SER A O 1
ATOM 3859 N N . VAL A 1 497 ? -16.838 6.284 26.728 1.00 89.94 497 VAL A N 1
ATOM 3860 C CA . VAL A 1 497 ? -17.970 6.302 27.668 1.00 89.94 497 VAL A CA 1
ATOM 3861 C C . VAL A 1 497 ? -17.458 6.460 29.096 1.00 89.94 497 VAL A C 1
ATOM 3863 O O . VAL A 1 497 ? -17.904 7.355 29.804 1.00 89.94 497 VAL A O 1
ATOM 3866 N N . LEU A 1 498 ? -16.456 5.678 29.516 1.00 86.12 498 LEU A N 1
ATOM 3867 C CA . LEU A 1 498 ? -15.859 5.777 30.857 1.00 86.12 498 LEU A CA 1
ATOM 3868 C C . LEU A 1 498 ? -15.268 7.159 31.162 1.00 86.12 498 LEU A C 1
ATOM 3870 O O . LEU A 1 498 ? -15.371 7.661 32.285 1.00 86.12 498 LEU A O 1
ATOM 3874 N N . ARG A 1 499 ? -14.650 7.799 30.169 1.00 83.19 499 ARG A N 1
ATOM 3875 C CA . ARG A 1 499 ? -14.086 9.148 30.308 1.00 83.19 499 ARG A CA 1
ATOM 3876 C C . ARG A 1 499 ? -15.157 10.239 30.307 1.00 83.19 499 ARG A C 1
ATOM 3878 O O . ARG A 1 499 ? -14.855 11.359 30.705 1.00 83.19 499 ARG A O 1
ATOM 3885 N N . GLY A 1 500 ? -16.398 9.911 29.941 1.00 83.12 500 GLY A N 1
ATOM 3886 C CA . GLY A 1 500 ? -17.489 10.875 29.791 1.00 83.12 500 GLY A CA 1
ATOM 3887 C C . GLY A 1 500 ? -17.309 11.784 28.577 1.00 83.12 500 GLY A C 1
ATOM 3888 O O . GLY A 1 500 ? -17.769 12.918 28.597 1.00 83.12 500 GLY A O 1
ATOM 3889 N N . TRP A 1 501 ? -16.586 11.320 27.553 1.00 84.38 501 TRP A N 1
ATOM 3890 C CA . TRP A 1 501 ? -16.465 12.031 26.275 1.00 84.38 501 TRP A CA 1
ATOM 3891 C C . TRP A 1 501 ? -17.718 11.883 25.419 1.00 84.38 501 TRP A C 1
ATOM 3893 O O . TRP A 1 501 ? -18.014 12.757 24.613 1.00 84.38 501 TRP A O 1
ATOM 3903 N N . VAL A 1 502 ? -18.430 10.774 25.609 1.00 91.19 502 VAL A N 1
ATOM 3904 C CA . VAL A 1 502 ? -19.740 10.497 25.026 1.00 91.19 502 VAL A CA 1
ATOM 3905 C C . VAL A 1 502 ? -20.670 9.952 26.106 1.00 91.19 502 VAL A C 1
ATOM 3907 O O . VAL A 1 502 ? -20.203 9.406 27.111 1.00 91.19 502 VAL A O 1
ATOM 3910 N N . ASP A 1 503 ? -21.974 10.075 25.888 1.00 96.12 503 ASP A N 1
ATOM 3911 C CA . ASP A 1 503 ? -23.001 9.632 26.836 1.00 96.12 503 ASP A CA 1
ATOM 3912 C C . ASP A 1 503 ? -23.225 8.109 26.773 1.00 96.12 503 ASP A C 1
ATOM 3914 O O . ASP A 1 503 ? -23.477 7.466 27.798 1.00 96.12 503 ASP A O 1
ATOM 3918 N N . ALA A 1 504 ? -23.101 7.526 25.576 1.00 97.56 504 ALA A N 1
ATOM 3919 C CA . ALA A 1 504 ? -23.278 6.099 25.313 1.00 97.56 504 ALA A CA 1
ATOM 3920 C C . ALA A 1 504 ? -22.249 5.563 24.303 1.00 97.56 504 ALA A C 1
ATOM 3922 O O . ALA A 1 504 ? -21.619 6.313 23.556 1.00 97.56 504 ALA A O 1
ATOM 3923 N N . GLY A 1 505 ? -22.081 4.244 24.252 1.00 95.88 505 GLY A N 1
ATOM 3924 C CA . GLY A 1 505 ? -21.209 3.586 23.282 1.00 95.88 505 GLY A CA 1
ATOM 3925 C C . GLY A 1 505 ? -21.727 2.216 22.874 1.00 95.88 505 GLY A C 1
ATOM 3926 O O . GLY A 1 505 ? -22.503 1.606 23.599 1.00 95.88 505 GLY A O 1
ATOM 3927 N N . THR A 1 506 ? -21.310 1.715 21.716 1.00 96.31 506 THR A N 1
ATOM 3928 C CA . THR A 1 506 ? -21.737 0.404 21.205 1.00 96.31 506 THR A CA 1
ATOM 3929 C C . THR A 1 506 ? -20.620 -0.624 21.222 1.00 96.31 506 THR A C 1
ATOM 3931 O O . THR A 1 506 ? -19.504 -0.363 20.767 1.00 96.31 506 THR A O 1
ATOM 3934 N N . THR A 1 507 ? -20.927 -1.832 21.668 1.00 92.69 507 THR A N 1
ATOM 3935 C CA . THR A 1 507 ? -19.982 -2.945 21.652 1.00 92.69 507 THR A CA 1
ATOM 3936 C C . THR A 1 507 ? -20.715 -4.282 21.537 1.00 92.69 507 THR A C 1
ATOM 3938 O O . THR A 1 507 ? -21.900 -4.299 21.212 1.00 92.69 507 THR A O 1
ATOM 3941 N N . TYR A 1 508 ? -20.024 -5.401 21.745 1.00 92.00 508 TYR A N 1
ATOM 3942 C CA . TYR A 1 508 ? -20.613 -6.738 21.679 1.00 92.00 508 TYR A CA 1
ATOM 3943 C C . TYR A 1 508 ? -20.721 -7.394 23.057 1.00 92.00 508 TYR A C 1
ATOM 3945 O O . TYR A 1 508 ? -19.962 -7.082 23.980 1.00 92.00 508 TYR A O 1
ATOM 3953 N N . VAL A 1 509 ? -21.629 -8.356 23.155 1.00 91.50 509 VAL A N 1
ATOM 3954 C CA . VAL A 1 509 ? -21.782 -9.272 24.282 1.00 91.50 509 VAL A CA 1
ATOM 3955 C C . VAL A 1 509 ? -21.984 -10.688 23.754 1.00 91.50 509 VAL A C 1
ATOM 3957 O O . VAL A 1 509 ? -22.484 -10.890 22.648 1.00 91.50 509 VAL A O 1
ATOM 3960 N N . VAL A 1 510 ? -21.535 -11.671 24.522 1.00 87.19 510 VAL A N 1
ATOM 3961 C CA . VAL A 1 510 ? -21.741 -13.086 24.248 1.00 87.19 510 VAL A CA 1
ATOM 3962 C C . VAL A 1 510 ? -22.330 -13.731 25.486 1.00 87.19 510 VAL A C 1
ATOM 3964 O O . VAL A 1 510 ? -21.758 -13.652 26.578 1.00 87.19 510 VAL A O 1
ATOM 3967 N N . HIS A 1 511 ? -23.461 -14.394 25.286 1.00 84.56 511 HIS A N 1
ATOM 3968 C CA . HIS A 1 511 ? -24.097 -15.208 26.304 1.00 84.56 511 HIS A CA 1
ATOM 3969 C C . HIS A 1 511 ? -23.737 -16.685 26.122 1.00 84.56 511 HIS A C 1
ATOM 3971 O O . HIS A 1 511 ? -23.631 -17.170 24.993 1.00 84.56 511 HIS A O 1
ATOM 3977 N N . ASP A 1 512 ? -23.583 -17.416 27.223 1.00 80.00 512 ASP A N 1
ATOM 3978 C CA . ASP A 1 512 ? -23.531 -18.877 27.180 1.00 80.00 512 ASP A CA 1
ATOM 3979 C C . ASP A 1 512 ? -24.911 -19.479 26.884 1.00 80.00 512 ASP A C 1
ATOM 3981 O O . ASP A 1 512 ? -25.912 -18.780 26.731 1.00 80.00 512 ASP A O 1
ATOM 3985 N N . THR A 1 513 ? -25.001 -20.806 26.794 1.00 77.00 513 THR A N 1
ATOM 3986 C CA . THR A 1 513 ? -26.270 -21.516 26.572 1.00 77.00 513 THR A CA 1
ATOM 3987 C C . THR A 1 513 ? -27.330 -21.245 27.642 1.00 77.00 513 THR A C 1
ATOM 3989 O O . THR A 1 513 ? -28.509 -21.328 27.312 1.00 77.00 513 THR A O 1
ATOM 3992 N N . GLU A 1 514 ? -26.946 -20.844 28.852 1.00 80.38 514 GLU A N 1
ATOM 3993 C CA . GLU A 1 514 ? -27.850 -20.548 29.972 1.00 80.38 514 GLU A CA 1
ATOM 3994 C C . GLU A 1 514 ? -28.321 -19.082 29.997 1.00 80.38 514 GLU A C 1
ATOM 3996 O O . GLU A 1 514 ? -29.246 -18.743 30.731 1.00 80.38 514 GLU A O 1
ATOM 4001 N N . GLY A 1 515 ? -27.757 -18.223 29.140 1.00 75.12 515 GLY A N 1
ATOM 4002 C CA . GLY A 1 515 ? -28.118 -16.808 29.040 1.00 75.12 515 GLY A CA 1
ATOM 4003 C C . GLY A 1 515 ? -27.286 -15.893 29.939 1.00 75.12 515 GLY A C 1
ATOM 4004 O O . GLY A 1 515 ? -27.640 -14.728 30.106 1.00 75.12 515 GLY A O 1
ATOM 4005 N N . THR A 1 516 ? -26.182 -16.387 30.499 1.00 80.56 516 THR A N 1
ATOM 4006 C CA . THR A 1 516 ? -25.246 -15.588 31.298 1.00 80.56 516 THR A CA 1
ATOM 4007 C C . THR A 1 516 ? -24.236 -14.904 30.386 1.00 80.56 516 THR A C 1
ATOM 4009 O O . THR A 1 516 ? -23.724 -15.526 29.457 1.00 80.56 516 THR A O 1
ATOM 4012 N N . ILE A 1 517 ? -23.915 -13.631 30.645 1.00 82.81 517 ILE A N 1
ATOM 4013 C CA . ILE A 1 517 ? -22.831 -12.933 29.939 1.00 82.81 517 ILE A CA 1
ATOM 4014 C C . ILE A 1 517 ? -21.501 -13.585 30.323 1.00 82.81 517 ILE A C 1
ATOM 4016 O O . ILE A 1 517 ? -21.065 -13.473 31.467 1.00 82.81 517 ILE A O 1
ATOM 4020 N N . VAL A 1 518 ? -20.855 -14.237 29.358 1.00 81.50 518 VAL A N 1
ATOM 4021 C CA . VAL A 1 518 ? -19.561 -14.916 29.549 1.00 81.50 518 VAL A CA 1
ATOM 4022 C C . VAL A 1 518 ? -18.399 -14.194 28.881 1.00 81.50 518 VAL A C 1
ATOM 4024 O O . VAL A 1 518 ? -17.249 -14.448 29.223 1.00 81.50 518 VAL A O 1
ATOM 4027 N N . HIS A 1 519 ? -18.686 -13.296 27.938 1.00 80.62 519 HIS A N 1
ATOM 4028 C CA . HIS A 1 519 ? -17.687 -12.472 27.263 1.00 80.62 519 HIS A CA 1
ATOM 4029 C C . HIS A 1 519 ? -18.351 -11.179 26.784 1.00 80.62 519 HIS A C 1
ATOM 4031 O O . HIS A 1 519 ? -19.488 -11.196 26.309 1.00 80.62 519 HIS A O 1
ATOM 4037 N N . SER A 1 520 ? -17.671 -10.041 26.877 1.00 79.38 520 SER A N 1
ATOM 4038 C CA . SER A 1 520 ? -18.163 -8.780 26.330 1.00 79.38 520 SER A CA 1
ATOM 4039 C C . SER A 1 520 ? -17.040 -7.793 26.030 1.00 79.38 520 SER A C 1
ATOM 4041 O O . SER A 1 520 ? -15.997 -7.761 26.680 1.00 79.38 520 SER A O 1
ATOM 4043 N N . GLY A 1 521 ? -17.271 -6.902 25.066 1.00 66.44 521 GLY A N 1
ATOM 4044 C CA . GLY A 1 521 ? -16.263 -5.921 24.677 1.00 66.44 521 GLY A CA 1
ATOM 4045 C C . GLY A 1 521 ? -15.917 -4.886 25.757 1.00 66.44 521 GLY A C 1
ATOM 4046 O O . GLY A 1 521 ? -14.983 -4.122 25.548 1.00 66.44 521 GLY A O 1
ATOM 4047 N N . TRP A 1 522 ? -16.625 -4.837 26.892 1.00 76.62 522 TRP A N 1
ATOM 4048 C CA . TRP A 1 522 ? -16.271 -3.976 28.029 1.00 76.62 522 TRP A CA 1
ATOM 4049 C C . TRP A 1 522 ? -15.905 -4.744 29.298 1.00 76.62 522 TRP A C 1
ATOM 4051 O O . TRP A 1 522 ? -15.350 -4.142 30.203 1.00 76.62 522 TRP A O 1
ATOM 4061 N N . ILE A 1 523 ? -16.188 -6.041 29.399 1.00 75.81 523 ILE A N 1
ATOM 4062 C CA . ILE A 1 523 ? -15.689 -6.854 30.516 1.00 75.81 523 ILE A CA 1
ATOM 4063 C C . ILE A 1 523 ? -14.241 -7.256 30.241 1.00 75.81 523 ILE A C 1
ATOM 4065 O O . ILE A 1 523 ? -13.393 -7.144 31.120 1.00 75.81 523 ILE A O 1
ATOM 4069 N N . ASP A 1 524 ? -13.941 -7.628 28.997 1.00 72.62 524 ASP A N 1
ATOM 4070 C CA . ASP A 1 524 ? -12.652 -8.236 28.660 1.00 72.62 524 ASP A CA 1
ATOM 4071 C C . ASP A 1 524 ? -11.588 -7.218 28.229 1.00 72.62 524 ASP A C 1
ATOM 4073 O O . ASP A 1 524 ? -10.396 -7.518 28.233 1.00 72.62 524 ASP A O 1
ATOM 4077 N N . LEU A 1 525 ? -12.001 -6.009 27.828 1.00 66.38 525 LEU A N 1
ATOM 4078 C CA . LEU A 1 525 ? -11.106 -5.029 27.194 1.00 66.38 525 LEU A CA 1
ATOM 4079 C C . LEU A 1 525 ? -10.731 -3.835 28.085 1.00 66.38 525 LEU A C 1
ATOM 4081 O O . LEU A 1 525 ? -9.871 -3.045 27.685 1.00 66.38 525 LEU A O 1
ATOM 4085 N N . ILE A 1 526 ? -11.358 -3.665 29.255 1.00 70.81 526 ILE A N 1
ATOM 4086 C CA . ILE A 1 526 ? -11.110 -2.524 30.152 1.00 70.81 526 ILE A CA 1
ATOM 4087 C C . ILE A 1 526 ? -11.039 -2.954 31.627 1.00 70.81 526 ILE A C 1
ATOM 4089 O O . ILE A 1 526 ? -11.863 -3.713 32.121 1.00 70.81 526 ILE A O 1
ATOM 4093 N N . GLU A 1 527 ? -10.073 -2.406 32.370 1.00 68.75 527 GLU A N 1
ATOM 4094 C CA . GLU A 1 527 ? -9.844 -2.740 33.790 1.00 68.75 527 GLU A CA 1
ATOM 4095 C C . GLU A 1 527 ? -10.973 -2.260 34.722 1.00 68.75 527 GLU A C 1
ATOM 4097 O O . GLU A 1 527 ? -11.150 -2.780 35.820 1.00 68.75 527 GLU A O 1
ATOM 4102 N N . ARG A 1 528 ? -11.755 -1.265 34.285 1.00 73.00 528 ARG A N 1
ATOM 4103 C CA . ARG A 1 528 ? -12.854 -0.643 35.043 1.00 73.00 528 ARG A CA 1
ATOM 4104 C C . ARG A 1 528 ? -14.235 -1.050 34.516 1.00 73.00 528 ARG A C 1
ATOM 4106 O O . ARG A 1 528 ? -15.149 -0.234 34.469 1.00 73.00 528 ARG A O 1
ATOM 4113 N N . ALA A 1 529 ? -14.389 -2.308 34.105 1.00 72.56 529 ALA A N 1
ATOM 4114 C CA . ALA A 1 529 ? -15.630 -2.835 33.530 1.00 72.56 529 ALA A CA 1
ATOM 4115 C C . ALA A 1 529 ? -16.882 -2.596 34.399 1.00 72.56 529 ALA A C 1
ATOM 4117 O O . ALA A 1 529 ? -17.949 -2.318 33.861 1.00 72.56 529 ALA A O 1
ATOM 4118 N N . GLY A 1 530 ? -16.745 -2.658 35.732 1.00 78.38 530 GLY A N 1
ATOM 4119 C CA . GLY A 1 530 ? -17.842 -2.438 36.687 1.00 78.38 530 GLY A CA 1
ATOM 4120 C C . GLY A 1 530 ? -18.397 -1.008 36.725 1.00 78.38 530 GLY A C 1
ATOM 4121 O O . GLY A 1 530 ? -19.442 -0.780 37.329 1.00 78.38 530 GLY A O 1
ATOM 4122 N N . ASP A 1 531 ? -17.729 -0.062 36.060 1.00 86.69 531 ASP A N 1
ATOM 4123 C CA . ASP A 1 531 ? -18.182 1.324 35.928 1.00 86.69 531 ASP A CA 1
ATOM 4124 C C . ASP A 1 531 ? -19.043 1.547 34.670 1.00 86.69 531 ASP A C 1
ATOM 4126 O O . ASP A 1 531 ? -19.480 2.673 34.418 1.00 86.69 531 ASP A O 1
ATOM 4130 N N . LEU A 1 532 ? -19.301 0.497 33.880 1.00 92.12 532 LEU A N 1
ATOM 4131 C CA . LEU A 1 532 ? -20.234 0.502 32.754 1.00 92.12 532 LEU A CA 1
ATOM 4132 C C . LEU A 1 532 ? -21.356 -0.520 32.968 1.00 92.12 532 LEU A C 1
ATOM 4134 O O . LEU A 1 532 ? -21.140 -1.607 33.501 1.00 92.12 532 LEU A O 1
ATOM 4138 N N . ARG A 1 533 ? -22.539 -0.212 32.434 1.00 92.56 533 ARG A N 1
ATOM 4139 C CA . ARG A 1 533 ? -23.662 -1.152 32.326 1.00 92.56 533 ARG A CA 1
ATOM 4140 C C . ARG A 1 533 ? -24.242 -1.184 30.926 1.00 92.56 533 ARG A C 1
ATOM 4142 O O . ARG A 1 533 ? -24.200 -0.194 30.195 1.00 92.56 533 ARG A O 1
ATOM 4149 N N . ALA A 1 534 ? -24.852 -2.316 30.597 1.00 93.50 534 ALA A N 1
ATOM 4150 C CA . ALA A 1 534 ? -25.707 -2.438 29.431 1.00 93.50 534 ALA A CA 1
ATOM 4151 C C . ALA A 1 534 ? -26.966 -1.575 29.616 1.00 93.50 534 ALA A C 1
ATOM 4153 O O . ALA A 1 534 ? -27.674 -1.693 30.615 1.00 93.50 534 ALA A O 1
ATOM 4154 N N . LEU A 1 535 ? -27.238 -0.716 28.640 1.00 95.94 535 LEU A N 1
ATOM 4155 C CA . LEU A 1 535 ? -28.504 -0.010 28.485 1.00 95.94 535 LEU A CA 1
ATOM 4156 C C . LEU A 1 535 ? -29.500 -0.876 27.706 1.00 95.94 535 LEU A C 1
ATOM 4158 O O . LEU A 1 535 ? -30.653 -1.015 28.100 1.00 95.94 535 LEU A O 1
ATOM 4162 N N . ARG A 1 536 ? -29.048 -1.474 26.596 1.00 95.44 536 ARG A N 1
ATOM 4163 C CA . ARG A 1 536 ? -29.891 -2.271 25.697 1.00 95.44 536 ARG A CA 1
ATOM 4164 C C . ARG A 1 536 ? -29.048 -3.254 24.894 1.00 95.44 536 ARG A C 1
ATOM 4166 O O . ARG A 1 536 ? -28.025 -2.859 24.344 1.00 95.44 536 ARG A O 1
ATOM 4173 N N . VAL A 1 537 ? -29.499 -4.503 24.812 1.00 94.50 537 VAL A N 1
ATOM 4174 C CA . VAL A 1 537 ? -28.919 -5.565 23.973 1.00 94.50 537 VAL A CA 1
ATOM 4175 C C . VAL A 1 537 ? -29.795 -5.736 22.728 1.00 94.50 537 VAL A C 1
ATOM 4177 O O . VAL A 1 537 ? -31.017 -5.612 22.830 1.00 94.50 537 VAL A O 1
ATOM 4180 N N . THR A 1 538 ? -29.189 -5.962 21.562 1.00 94.31 538 THR A N 1
ATOM 4181 C CA . THR A 1 538 ? -29.911 -6.150 20.291 1.00 94.31 538 THR A CA 1
ATOM 4182 C C . THR A 1 538 ? -30.401 -7.585 20.109 1.00 94.31 538 THR A C 1
ATOM 4184 O O . THR A 1 538 ? -30.063 -8.482 20.879 1.00 94.31 538 THR A O 1
ATOM 4187 N N . ASP A 1 539 ? -31.139 -7.812 19.021 1.00 89.69 539 ASP A N 1
ATOM 4188 C CA . ASP A 1 539 ? -31.386 -9.155 18.496 1.00 89.69 539 ASP A CA 1
ATOM 4189 C C . ASP A 1 539 ? -30.055 -9.889 18.183 1.00 89.69 539 ASP A C 1
ATOM 4191 O O . ASP A 1 539 ? -29.048 -9.224 17.890 1.00 89.69 539 ASP A O 1
ATOM 4195 N N . PRO A 1 540 ? -30.034 -11.239 18.215 1.00 92.56 540 PRO A N 1
ATOM 4196 C CA . PRO A 1 540 ? -28.846 -12.027 17.903 1.00 92.56 540 PRO A CA 1
ATOM 4197 C C . PRO A 1 540 ? -28.301 -11.795 16.492 1.00 92.56 540 PRO A C 1
ATOM 4199 O O . PRO A 1 540 ? -29.019 -11.825 15.493 1.00 92.56 540 PRO A O 1
ATOM 4202 N N . ILE A 1 541 ? -26.985 -11.640 16.429 1.00 94.69 541 ILE A N 1
ATOM 4203 C CA . ILE A 1 541 ? -26.161 -11.491 15.238 1.00 94.69 541 ILE A CA 1
ATOM 4204 C C . ILE A 1 541 ? -25.498 -12.842 14.965 1.00 94.69 541 ILE A C 1
ATOM 4206 O O . ILE A 1 541 ? -24.827 -13.376 15.850 1.00 94.69 541 ILE A O 1
ATOM 4210 N N . PRO A 1 542 ? -25.633 -13.410 13.759 1.00 94.81 542 PRO A N 1
ATOM 4211 C CA . PRO A 1 542 ? -24.849 -14.571 13.357 1.00 94.81 542 PRO A CA 1
ATOM 4212 C C . PRO A 1 542 ? -23.350 -14.288 13.484 1.00 94.81 542 PRO A C 1
ATOM 4214 O O . PRO A 1 542 ? -22.891 -13.194 13.163 1.00 94.81 542 PRO A O 1
ATOM 4217 N N . CYS A 1 543 ? -22.580 -15.266 13.948 1.00 93.69 543 CYS A N 1
ATOM 4218 C CA . CYS A 1 543 ? -21.126 -15.162 14.013 1.00 93.69 543 CYS A CA 1
ATOM 4219 C C . CYS A 1 543 ? -20.487 -15.043 12.619 1.00 93.69 543 CYS A C 1
ATOM 4221 O O . CYS A 1 543 ? -21.123 -15.262 11.588 1.00 93.69 543 CYS A O 1
ATOM 4223 N N . ASP A 1 544 ? -19.196 -14.729 12.594 1.00 92.12 544 ASP A N 1
ATOM 4224 C CA . ASP A 1 544 ? -18.359 -14.833 11.401 1.00 92.12 544 ASP A CA 1
ATOM 4225 C C . ASP A 1 544 ? -18.381 -16.265 10.831 1.00 92.12 544 ASP A C 1
ATOM 4227 O O . ASP A 1 544 ? -18.652 -17.246 11.536 1.00 92.12 544 ASP A O 1
ATOM 4231 N N . ALA A 1 545 ? -18.088 -16.398 9.541 1.00 93.25 545 ALA A N 1
ATOM 4232 C CA . ALA A 1 545 ? -18.186 -17.672 8.845 1.00 93.25 545 ALA A CA 1
ATOM 4233 C C . ALA A 1 545 ? -17.057 -17.918 7.853 1.00 93.25 545 ALA A C 1
ATOM 4235 O O . ALA A 1 545 ? -16.435 -17.003 7.316 1.00 93.25 545 ALA A O 1
ATOM 4236 N N . LEU A 1 546 ? -16.861 -19.200 7.554 1.00 93.19 546 LEU A N 1
ATOM 4237 C CA . LEU A 1 546 ? -16.080 -19.649 6.417 1.00 93.19 546 LEU A CA 1
ATOM 4238 C C . LEU A 1 546 ? -17.003 -19.759 5.197 1.00 93.19 546 LEU A C 1
ATOM 4240 O O . LEU A 1 546 ? -17.962 -20.531 5.196 1.00 93.19 546 LEU A O 1
ATOM 4244 N N . ALA A 1 547 ? -16.697 -18.997 4.156 1.00 95.19 547 ALA A N 1
ATOM 4245 C CA . ALA A 1 547 ? -17.439 -18.936 2.904 1.00 95.19 547 ALA A CA 1
ATOM 4246 C C . ALA A 1 547 ? -16.662 -19.588 1.757 1.00 95.19 547 ALA A C 1
ATOM 4248 O O . ALA A 1 547 ? -15.446 -19.772 1.848 1.00 95.19 547 ALA A O 1
ATOM 4249 N N . HIS A 1 548 ? -17.353 -19.913 0.664 1.00 94.94 548 HIS A N 1
ATOM 4250 C CA . HIS A 1 548 ? -16.743 -20.429 -0.558 1.00 94.94 548 HIS A CA 1
ATOM 4251 C C . HIS A 1 548 ? -17.227 -19.700 -1.812 1.00 94.94 548 HIS A C 1
ATOM 4253 O O . HIS A 1 548 ? -18.387 -19.297 -1.916 1.00 94.94 548 HIS A O 1
ATOM 4259 N N . ARG A 1 549 ? -16.348 -19.594 -2.811 1.00 95.12 549 ARG A N 1
ATOM 4260 C CA . ARG A 1 549 ? -16.674 -18.951 -4.092 1.00 95.12 549 ARG A CA 1
ATOM 4261 C C . ARG A 1 549 ? -17.823 -19.647 -4.845 1.00 95.12 549 ARG A C 1
ATOM 4263 O O . ARG A 1 549 ? -18.040 -20.854 -4.648 1.00 95.12 549 ARG A O 1
ATOM 4270 N N . PRO A 1 550 ? -18.486 -18.956 -5.790 1.00 91.38 550 PRO A N 1
ATOM 4271 C CA . PRO A 1 550 ? -19.464 -19.576 -6.678 1.00 91.38 550 PRO A CA 1
ATOM 4272 C C . PRO A 1 550 ? -18.848 -20.718 -7.504 1.00 91.38 550 PRO A C 1
ATOM 4274 O O . PRO A 1 550 ? -17.685 -20.663 -7.922 1.00 91.38 550 PRO A O 1
ATOM 4277 N N . GLY A 1 551 ? -19.629 -21.775 -7.748 1.00 85.38 551 GLY A N 1
ATOM 4278 C CA . GLY A 1 551 ? -19.231 -22.891 -8.619 1.00 85.38 551 GLY A CA 1
ATOM 4279 C C . GLY A 1 551 ? -18.048 -23.722 -8.107 1.00 85.38 551 GLY A C 1
ATOM 4280 O O . GLY A 1 551 ? -17.350 -24.368 -8.891 1.00 85.38 551 GLY A O 1
ATOM 4281 N N . LEU A 1 552 ? -17.756 -23.677 -6.807 1.00 85.19 552 LEU A N 1
ATOM 4282 C CA . LEU A 1 552 ? -16.769 -24.560 -6.202 1.00 85.19 552 LEU A CA 1
ATOM 4283 C C . LEU A 1 552 ? -17.328 -25.989 -6.076 1.00 85.19 552 LEU A C 1
ATOM 4285 O O . LEU A 1 552 ? -18.489 -26.182 -5.728 1.00 85.19 552 LEU A O 1
ATOM 4289 N N . ALA A 1 553 ? -16.495 -26.999 -6.345 1.00 80.75 553 ALA A N 1
ATOM 4290 C CA . ALA A 1 553 ? -16.903 -28.401 -6.281 1.00 80.75 553 ALA A CA 1
ATOM 4291 C C . ALA A 1 553 ? -17.418 -28.785 -4.879 1.00 80.75 553 ALA A C 1
ATOM 4293 O O . ALA A 1 553 ? -16.684 -28.659 -3.894 1.00 80.75 553 ALA A O 1
ATOM 4294 N N . SER A 1 554 ? -18.641 -29.322 -4.808 1.00 79.00 554 SER A N 1
ATOM 4295 C CA . SER A 1 554 ? -19.321 -29.700 -3.557 1.00 79.00 554 SER A CA 1
ATOM 4296 C C . SER A 1 554 ? -18.486 -30.636 -2.683 1.00 79.00 554 SER A C 1
ATOM 4298 O O . SER A 1 554 ? -18.366 -30.410 -1.486 1.00 79.00 554 SER A O 1
ATOM 4300 N N . GLY A 1 555 ? -17.793 -31.608 -3.283 1.00 80.75 555 GLY A N 1
ATOM 4301 C CA . GLY A 1 555 ? -16.920 -32.522 -2.540 1.00 80.75 555 GLY A CA 1
ATOM 4302 C C . GLY A 1 555 ? -15.752 -31.837 -1.813 1.00 80.75 555 GLY A C 1
ATOM 4303 O O . GLY A 1 555 ? -15.278 -32.358 -0.808 1.00 80.75 555 GLY A O 1
ATOM 4304 N N . LEU A 1 556 ? -15.277 -30.675 -2.283 1.00 82.75 556 LEU A N 1
ATOM 4305 C CA . LEU A 1 556 ? -14.268 -29.893 -1.559 1.00 82.75 556 LEU A CA 1
ATOM 4306 C C . LEU A 1 556 ? -14.900 -29.063 -0.433 1.00 82.75 556 LEU A C 1
ATOM 4308 O O . LEU A 1 556 ? -14.325 -28.999 0.652 1.00 82.75 556 LEU A O 1
ATOM 4312 N N . VAL A 1 557 ? -16.081 -28.481 -0.673 1.00 87.56 557 VAL A N 1
ATOM 4313 C CA . VAL A 1 557 ? -16.867 -27.775 0.355 1.00 87.56 557 VAL A CA 1
ATOM 4314 C C . VAL A 1 557 ? -17.181 -28.714 1.518 1.00 87.56 557 VAL A C 1
ATOM 4316 O O . VAL A 1 557 ? -16.933 -28.370 2.670 1.00 87.56 557 VAL A O 1
ATOM 4319 N N . ASP A 1 558 ? -17.634 -29.935 1.223 1.00 85.62 558 ASP A N 1
ATOM 4320 C CA . ASP A 1 558 ? -17.972 -30.932 2.235 1.00 85.62 558 ASP A CA 1
ATOM 4321 C C . ASP A 1 558 ? -16.771 -31.350 3.081 1.00 85.62 558 ASP A C 1
ATOM 4323 O O . ASP A 1 558 ? -16.894 -31.451 4.305 1.00 85.62 558 ASP A O 1
ATOM 4327 N N . ARG A 1 559 ? -15.610 -31.562 2.442 1.00 84.38 559 ARG A N 1
ATOM 4328 C CA . ARG A 1 559 ? -14.362 -31.877 3.148 1.00 84.38 559 ARG A CA 1
ATOM 4329 C C . ARG A 1 559 ? -13.954 -30.754 4.088 1.00 84.38 559 ARG A C 1
ATOM 4331 O O . ARG A 1 559 ? -13.630 -31.040 5.231 1.00 84.38 559 ARG A O 1
ATOM 4338 N N . LEU A 1 560 ? -14.017 -29.500 3.647 1.00 85.94 560 LEU A N 1
ATOM 4339 C CA . LEU A 1 560 ? -13.663 -28.359 4.494 1.00 85.94 560 LEU A CA 1
ATOM 4340 C C . LEU A 1 560 ? -14.637 -28.156 5.643 1.00 85.94 560 LEU A C 1
ATOM 4342 O O . LEU A 1 560 ? -14.199 -27.971 6.772 1.00 85.94 560 LEU A O 1
ATOM 4346 N N . ALA A 1 561 ? -15.939 -28.254 5.377 1.00 87.25 561 ALA A N 1
ATOM 4347 C CA . ALA A 1 561 ? -16.952 -28.184 6.421 1.00 87.25 561 ALA A CA 1
ATOM 4348 C C . ALA A 1 561 ? -16.741 -29.279 7.475 1.00 87.25 561 ALA A C 1
ATOM 4350 O O . ALA A 1 561 ? -16.881 -29.017 8.662 1.00 87.25 561 ALA A O 1
ATOM 4351 N N . LYS A 1 562 ? -16.356 -30.490 7.050 1.00 85.44 562 LYS A N 1
ATOM 4352 C CA . LYS A 1 562 ? -15.984 -31.575 7.961 1.00 85.44 562 LYS A CA 1
ATOM 4353 C C . LYS A 1 562 ? -14.700 -31.249 8.736 1.00 85.44 562 LYS A C 1
ATOM 4355 O O . LYS A 1 562 ? -14.685 -31.360 9.950 1.00 85.44 562 LYS A O 1
ATOM 4360 N N . THR A 1 563 ? -13.652 -30.778 8.056 1.00 84.50 563 THR A N 1
ATOM 4361 C CA . THR A 1 563 ? -12.372 -30.387 8.670 1.00 84.50 563 THR A CA 1
ATOM 4362 C C . THR A 1 563 ? -12.538 -29.379 9.804 1.00 84.50 563 THR A C 1
ATOM 4364 O O . THR A 1 563 ? -11.884 -29.527 10.831 1.00 84.50 563 THR A O 1
ATOM 4367 N N . VAL A 1 564 ? -13.387 -28.365 9.626 1.00 84.56 564 VAL A N 1
ATOM 4368 C CA . VAL A 1 564 ? -13.588 -27.332 10.653 1.00 84.56 564 VAL A CA 1
ATOM 4369 C C . VAL A 1 564 ? -14.595 -27.734 11.734 1.00 84.56 564 VAL A C 1
ATOM 4371 O O . VAL A 1 564 ? -14.512 -27.214 12.842 1.00 84.56 564 VAL A O 1
ATOM 4374 N N . ALA A 1 565 ? -15.520 -28.653 11.436 1.00 83.62 565 ALA A N 1
ATOM 4375 C CA . ALA A 1 565 ? -16.506 -29.147 12.399 1.00 83.62 565 ALA A CA 1
ATOM 4376 C C . ALA A 1 565 ? -15.972 -30.272 13.301 1.00 83.62 565 ALA A C 1
ATOM 4378 O O . ALA A 1 565 ? -16.390 -30.377 14.449 1.00 83.62 565 ALA A O 1
ATOM 4379 N N . ASP A 1 566 ? -15.031 -31.082 12.809 1.00 83.38 566 ASP A N 1
ATOM 4380 C CA . ASP A 1 566 ? -14.472 -32.235 13.531 1.00 83.38 566 ASP A CA 1
ATOM 4381 C C . ASP A 1 566 ? -13.333 -31.844 14.502 1.00 83.38 566 ASP A C 1
ATOM 4383 O O . ASP A 1 566 ? -12.605 -32.710 14.987 1.00 83.38 566 ASP A O 1
ATOM 4387 N N . VAL A 1 567 ? -13.145 -30.549 14.791 1.00 81.75 567 VAL A N 1
ATOM 4388 C CA . VAL A 1 567 ? -12.157 -30.086 15.781 1.00 81.75 567 VAL A CA 1
ATOM 4389 C C . VAL A 1 567 ? -12.634 -30.468 17.179 1.00 81.75 567 VAL A C 1
ATOM 4391 O O . VAL A 1 567 ? -13.482 -29.800 17.769 1.00 81.75 567 VAL A O 1
ATOM 4394 N N . ASP A 1 568 ? -12.079 -31.554 17.708 1.00 76.25 568 ASP A N 1
ATOM 4395 C CA . ASP A 1 568 ? -12.420 -32.095 19.019 1.00 76.25 568 ASP A CA 1
ATOM 4396 C C . ASP A 1 568 ? -11.362 -31.775 20.095 1.00 76.25 568 ASP A C 1
ATOM 4398 O O . ASP A 1 568 ? -10.406 -31.023 19.889 1.00 76.25 568 ASP A O 1
ATOM 4402 N N . ALA A 1 569 ? -11.540 -32.341 21.293 1.00 68.31 569 ALA A N 1
ATOM 4403 C CA . ALA A 1 569 ? -10.632 -32.129 22.419 1.00 68.31 569 ALA A CA 1
ATOM 4404 C C . ALA A 1 569 ? -9.200 -32.646 22.171 1.00 68.31 569 ALA A C 1
ATOM 4406 O O . ALA A 1 569 ? -8.277 -32.210 22.859 1.00 68.31 569 ALA A O 1
ATOM 4407 N N . THR A 1 570 ? -9.003 -33.557 21.216 1.00 72.12 570 THR A N 1
ATOM 4408 C CA . THR A 1 570 ? -7.696 -34.130 20.866 1.00 72.12 570 THR A CA 1
ATOM 4409 C C . THR A 1 570 ? -6.962 -33.321 19.792 1.00 72.12 570 THR A C 1
ATOM 4411 O O . THR A 1 570 ? -5.740 -33.417 19.688 1.00 72.12 570 THR A O 1
ATOM 4414 N N . ASP A 1 571 ? -7.665 -32.452 19.058 1.00 80.94 571 ASP A N 1
ATOM 4415 C CA . ASP A 1 571 ? -7.094 -31.553 18.050 1.00 80.94 571 ASP A CA 1
ATOM 4416 C C . ASP A 1 571 ? -6.621 -30.221 18.663 1.00 80.94 571 ASP A C 1
ATOM 4418 O O . ASP A 1 571 ? -7.257 -29.174 18.537 1.00 80.94 571 ASP A O 1
ATOM 4422 N N . GLU A 1 572 ? -5.493 -30.249 19.376 1.00 83.19 572 GLU A N 1
ATOM 4423 C CA . GLU A 1 572 ? -4.905 -29.053 20.001 1.00 83.19 572 GLU A CA 1
ATOM 4424 C C . GLU A 1 572 ? -4.536 -27.963 18.976 1.00 83.19 572 GLU A C 1
ATOM 4426 O O . GLU A 1 572 ? -4.795 -26.783 19.210 1.00 83.19 572 GLU A O 1
ATOM 4431 N N . GLU A 1 573 ? -4.011 -28.353 17.808 1.00 84.25 573 GLU A N 1
ATOM 4432 C CA . GLU A 1 573 ? -3.660 -27.423 16.725 1.00 84.25 573 GLU A CA 1
ATOM 4433 C C . GLU A 1 573 ? -4.908 -26.733 16.153 1.00 84.25 573 GLU A C 1
ATOM 4435 O O . GLU A 1 573 ? -4.921 -25.512 15.996 1.00 84.25 573 GLU A O 1
ATOM 4440 N N . GLY A 1 574 ? -5.972 -27.496 15.882 1.00 84.56 574 GLY A N 1
ATOM 4441 C CA . GLY A 1 574 ? -7.246 -26.969 15.399 1.00 84.56 574 GLY A CA 1
ATOM 4442 C C . GLY A 1 574 ? -7.922 -26.061 16.414 1.00 84.56 574 GLY A C 1
ATOM 4443 O O . GLY A 1 574 ? -8.339 -24.963 16.053 1.00 84.56 574 GLY A O 1
ATOM 4444 N N . ARG A 1 575 ? -7.950 -26.445 17.696 1.00 86.00 575 ARG A N 1
ATOM 4445 C CA . ARG A 1 575 ? -8.482 -25.586 18.767 1.00 86.00 575 ARG A CA 1
ATOM 4446 C C . ARG A 1 575 ? -7.705 -24.276 18.885 1.00 86.00 575 ARG A C 1
ATOM 4448 O O . ARG A 1 575 ? -8.328 -23.227 19.023 1.00 86.00 575 ARG A O 1
ATOM 4455 N N . GLY A 1 576 ? -6.377 -24.318 18.761 1.00 84.94 576 GLY A N 1
ATOM 4456 C CA . GLY A 1 576 ? -5.539 -23.119 18.724 1.00 84.94 576 GLY A CA 1
ATOM 4457 C C . GLY A 1 576 ? -5.868 -22.210 17.536 1.00 84.94 576 GLY A C 1
ATOM 4458 O O . GLY A 1 576 ? -6.016 -21.004 17.707 1.00 84.94 576 GLY A O 1
ATOM 4459 N N . VAL A 1 577 ? -6.053 -22.773 16.336 1.00 85.81 577 VAL A N 1
ATOM 4460 C CA . VAL A 1 577 ? -6.461 -22.000 15.149 1.00 85.81 577 VAL A CA 1
ATOM 4461 C C . VAL A 1 577 ? -7.853 -21.387 15.329 1.00 85.81 577 VAL A C 1
ATOM 4463 O O . VAL A 1 577 ? -8.019 -20.188 15.096 1.00 85.81 577 VAL A O 1
ATOM 4466 N N . LEU A 1 578 ? -8.842 -22.167 15.775 1.00 84.19 578 LEU A N 1
ATOM 4467 C CA . LEU A 1 578 ? -10.199 -21.667 16.000 1.00 84.19 578 LEU A CA 1
ATOM 4468 C C . LEU A 1 578 ? -10.224 -20.544 17.049 1.00 84.19 578 LEU A C 1
ATOM 4470 O O . LEU A 1 578 ? -10.829 -19.500 16.807 1.00 84.19 578 LEU A O 1
ATOM 4474 N N . ALA A 1 579 ? -9.524 -20.705 18.172 1.00 81.31 579 ALA A N 1
ATOM 4475 C CA . ALA A 1 579 ? -9.522 -19.719 19.249 1.00 81.31 579 ALA A CA 1
ATOM 4476 C C . ALA A 1 579 ? -8.730 -18.445 18.901 1.00 81.31 579 ALA A C 1
ATOM 4478 O O . ALA A 1 579 ? -9.205 -17.335 19.138 1.00 81.31 579 ALA A O 1
ATOM 4479 N N . GLU A 1 580 ? -7.527 -18.583 18.337 1.00 74.81 580 GLU A N 1
ATOM 4480 C CA . GLU A 1 580 ? -6.594 -17.459 18.167 1.00 74.81 580 GLU A CA 1
ATOM 4481 C C . GLU A 1 580 ? -6.746 -16.719 16.834 1.00 74.81 580 GLU A C 1
ATOM 4483 O O . GLU A 1 580 ? -6.360 -15.552 16.739 1.00 74.81 580 GLU A O 1
ATOM 4488 N N . VAL A 1 581 ? -7.259 -17.389 15.797 1.00 73.44 581 VAL A N 1
ATOM 4489 C CA . VAL A 1 581 ? -7.447 -16.788 14.465 1.00 73.44 581 VAL A CA 1
ATOM 4490 C C . VAL A 1 581 ? -8.909 -16.453 14.214 1.00 73.44 581 VAL A C 1
ATOM 4492 O O . VAL A 1 581 ? -9.216 -15.367 13.735 1.00 73.44 581 VAL A O 1
ATOM 4495 N N . PHE A 1 582 ? -9.810 -17.373 14.551 1.00 77.06 582 PHE A N 1
ATOM 4496 C CA . PHE A 1 582 ? -11.239 -17.221 14.279 1.00 77.06 582 PHE A CA 1
ATOM 4497 C C . PHE A 1 582 ? -12.044 -16.723 15.481 1.00 77.06 582 PHE A C 1
ATOM 4499 O O . PHE A 1 582 ? -13.253 -16.528 15.360 1.00 77.06 582 PHE A O 1
ATOM 4506 N N . HIS A 1 583 ? -11.396 -16.511 16.635 1.00 77.50 583 HIS A N 1
ATOM 4507 C CA . HIS A 1 583 ? -12.050 -16.118 17.888 1.00 77.50 583 HIS A CA 1
ATOM 4508 C C . HIS A 1 583 ? -13.289 -16.976 18.188 1.00 77.50 583 HIS A C 1
ATOM 4510 O O . HIS A 1 583 ? -14.357 -16.475 18.548 1.00 77.50 583 HIS A O 1
ATOM 4516 N N . SER A 1 584 ? -13.145 -18.284 17.975 1.00 83.44 584 SER A N 1
ATOM 4517 C CA . SER A 1 584 ? -14.235 -19.245 17.959 1.00 83.44 584 SER A CA 1
ATOM 4518 C C . SER A 1 584 ? -13.942 -20.454 18.844 1.00 83.44 584 SER A C 1
ATOM 4520 O O . SER A 1 584 ? -12.824 -20.960 18.889 1.00 83.44 584 SER A O 1
ATOM 4522 N N . SER A 1 585 ? -14.975 -20.947 19.530 1.00 84.75 585 SER A N 1
ATOM 4523 C CA . SER A 1 585 ? -14.931 -22.183 20.319 1.00 84.75 585 SER A CA 1
ATOM 4524 C C . SER A 1 585 ? -15.175 -23.453 19.493 1.00 84.75 585 SER A C 1
ATOM 4526 O O . SER A 1 585 ? -15.094 -24.546 20.039 1.00 84.75 585 SER A O 1
ATOM 4528 N N . GLY A 1 586 ? -15.548 -23.325 18.217 1.00 88.31 586 GLY A N 1
ATOM 4529 C CA . GLY A 1 586 ? -15.987 -24.436 17.368 1.00 88.31 586 GLY A CA 1
ATOM 4530 C C . GLY A 1 586 ? -16.677 -23.926 16.106 1.00 88.31 586 GLY A C 1
ATOM 4531 O O . GLY A 1 586 ? -17.149 -22.795 16.087 1.00 88.31 586 GLY A O 1
ATOM 4532 N N . MET A 1 587 ? -16.765 -24.728 15.048 1.00 90.50 587 MET A N 1
ATOM 4533 C CA . MET A 1 587 ? -17.520 -24.359 13.846 1.00 90.50 587 MET A CA 1
ATOM 4534 C C . MET A 1 587 ? -18.585 -25.402 13.533 1.00 90.50 587 MET A C 1
ATOM 4536 O O . MET A 1 587 ? -18.365 -26.597 13.703 1.00 90.50 587 MET A O 1
ATOM 4540 N N . VAL A 1 588 ? -19.738 -24.959 13.037 1.00 90.56 588 VAL A N 1
ATOM 4541 C CA . VAL A 1 588 ? -20.847 -25.847 12.665 1.00 90.56 588 VAL A CA 1
ATOM 4542 C C . VAL A 1 588 ? -21.336 -25.546 11.259 1.00 90.56 588 VAL A C 1
ATOM 4544 O O . VAL A 1 588 ? -21.264 -24.414 10.781 1.00 90.56 588 VAL A O 1
ATOM 4547 N N . ARG A 1 589 ? -21.861 -26.564 10.572 1.00 89.38 589 ARG A N 1
ATOM 4548 C CA . ARG A 1 589 ? -22.578 -26.342 9.313 1.00 89.38 589 ARG A CA 1
ATOM 4549 C C . ARG A 1 589 ? -23.826 -25.509 9.591 1.00 89.38 589 ARG A C 1
ATOM 4551 O O . ARG A 1 589 ? -24.559 -25.782 10.539 1.00 89.38 589 ARG A O 1
ATOM 4558 N N . ALA A 1 590 ? -24.074 -24.529 8.736 1.00 86.88 590 ALA A N 1
ATOM 4559 C CA . ALA A 1 590 ? -25.257 -23.689 8.800 1.00 86.88 590 ALA A CA 1
ATOM 4560 C C . ALA A 1 590 ? -25.786 -23.403 7.395 1.00 86.88 590 ALA A C 1
ATOM 4562 O O . ALA A 1 590 ? -25.102 -23.607 6.392 1.00 86.88 590 ALA A O 1
ATOM 4563 N N . ASP A 1 591 ? -27.031 -22.949 7.349 1.00 88.94 591 ASP A N 1
ATOM 4564 C CA . ASP A 1 591 ? -27.712 -22.504 6.141 1.00 88.94 591 ASP A CA 1
ATOM 4565 C C . ASP A 1 591 ? -27.601 -20.979 6.034 1.00 88.94 591 ASP A C 1
ATOM 4567 O O . ASP A 1 591 ? -27.678 -20.285 7.049 1.00 88.94 591 ASP A O 1
ATOM 4571 N N . MET A 1 592 ? -27.449 -20.449 4.815 1.00 92.31 592 MET A N 1
ATOM 4572 C CA . MET A 1 592 ? -27.291 -19.008 4.582 1.00 92.31 592 MET A CA 1
ATOM 4573 C C . MET A 1 592 ? -28.469 -18.177 5.126 1.00 92.31 592 MET A C 1
ATOM 4575 O O . MET A 1 592 ? -28.281 -17.005 5.446 1.00 92.31 592 MET A O 1
ATOM 4579 N N . ARG A 1 593 ? -29.655 -18.780 5.310 1.00 92.44 593 ARG A N 1
ATOM 4580 C CA . ARG A 1 593 ? -30.823 -18.146 5.948 1.00 92.44 593 ARG A CA 1
ATOM 4581 C C . ARG A 1 593 ? -30.552 -17.619 7.356 1.00 92.44 593 ARG A C 1
ATOM 4583 O O . ARG A 1 593 ? -31.235 -16.705 7.801 1.00 92.44 593 ARG A O 1
ATOM 4590 N N . ILE A 1 594 ? -29.540 -18.137 8.061 1.00 93.31 594 ILE A N 1
ATOM 4591 C CA . ILE A 1 594 ? -29.157 -17.583 9.369 1.00 93.31 594 ILE A CA 1
ATOM 4592 C C . ILE A 1 594 ? -28.742 -16.104 9.265 1.00 93.31 594 ILE A C 1
ATOM 4594 O O . ILE A 1 594 ? -28.949 -15.352 10.208 1.00 93.31 594 ILE A O 1
ATOM 4598 N N . TYR A 1 595 ? -28.239 -15.661 8.105 1.00 95.31 595 TYR A N 1
ATOM 4599 C CA . TYR A 1 595 ? -27.853 -14.272 7.832 1.00 95.31 595 TYR A CA 1
ATOM 4600 C C . TYR A 1 595 ? -28.995 -13.401 7.286 1.00 95.31 595 TYR A C 1
ATOM 4602 O O . TYR A 1 595 ? -28.764 -12.232 6.970 1.00 95.31 595 TYR A O 1
ATOM 4610 N N . ASP A 1 596 ? -30.230 -13.908 7.204 1.00 94.12 596 ASP A N 1
ATOM 4611 C CA . ASP A 1 596 ? -31.380 -13.119 6.741 1.00 94.12 596 ASP A CA 1
ATOM 4612 C C . ASP A 1 596 ? -31.609 -11.892 7.635 1.00 94.12 596 ASP A C 1
ATOM 4614 O O . ASP A 1 596 ? -31.843 -10.799 7.124 1.00 94.12 596 ASP A O 1
ATOM 4618 N N . VAL A 1 597 ? -31.398 -12.029 8.949 1.00 94.44 597 VAL A N 1
ATOM 4619 C CA . VAL A 1 597 ? -31.475 -10.912 9.910 1.00 94.44 597 VAL A CA 1
ATOM 4620 C C . VAL A 1 597 ? -30.492 -9.781 9.585 1.00 94.44 597 VAL A C 1
ATOM 4622 O O . VAL A 1 597 ? -30.819 -8.607 9.743 1.00 94.44 597 VAL A O 1
ATOM 4625 N N . VAL A 1 598 ? -29.305 -10.118 9.068 1.00 94.75 598 VAL A N 1
ATOM 4626 C CA . VAL A 1 598 ? -28.290 -9.139 8.651 1.00 94.75 598 VAL A CA 1
ATOM 4627 C C . VAL A 1 598 ? -28.725 -8.460 7.354 1.00 94.75 598 VAL A C 1
ATOM 4629 O O . VAL A 1 598 ? -28.665 -7.236 7.256 1.00 94.75 598 VAL A O 1
ATOM 4632 N N . ARG A 1 599 ? -29.223 -9.234 6.377 1.00 94.12 599 ARG A N 1
ATOM 4633 C CA . ARG A 1 599 ? -29.735 -8.700 5.104 1.00 94.12 599 ARG A CA 1
ATOM 4634 C C . ARG A 1 599 ? -30.890 -7.728 5.330 1.00 94.12 599 ARG A C 1
ATOM 4636 O O . ARG A 1 599 ? -30.939 -6.664 4.719 1.00 94.12 599 ARG A O 1
ATOM 4643 N N . GLU A 1 600 ? -31.802 -8.077 6.227 1.00 93.94 600 GLU A N 1
ATOM 4644 C CA . GLU A 1 600 ? -32.927 -7.225 6.587 1.00 93.94 600 GLU A CA 1
ATOM 4645 C C . GLU A 1 600 ? -32.484 -5.921 7.260 1.00 93.94 600 GLU A C 1
ATOM 4647 O O . GLU A 1 600 ? -32.977 -4.856 6.883 1.00 93.94 600 GLU A O 1
ATOM 4652 N N . ALA A 1 601 ? -31.542 -5.985 8.209 1.00 93.81 601 ALA A N 1
ATOM 4653 C CA . ALA A 1 601 ? -30.988 -4.800 8.862 1.00 93.81 601 ALA A CA 1
ATOM 4654 C C . ALA A 1 601 ? -30.282 -3.875 7.855 1.00 93.81 601 ALA A C 1
ATOM 4656 O O . ALA A 1 601 ? -30.541 -2.672 7.830 1.00 93.81 601 ALA A O 1
ATOM 4657 N N . MET A 1 602 ? -29.456 -4.430 6.959 1.00 93.06 602 MET A N 1
ATOM 4658 C CA . MET A 1 602 ? -28.795 -3.662 5.893 1.00 93.06 602 MET A CA 1
ATOM 4659 C C . MET A 1 602 ? -29.806 -2.976 4.966 1.00 93.06 602 MET A C 1
ATOM 4661 O O . MET A 1 602 ? -29.660 -1.796 4.640 1.00 93.06 602 MET A O 1
ATOM 4665 N N . HIS A 1 603 ? -30.857 -3.695 4.559 1.00 91.50 603 HIS A N 1
ATOM 4666 C CA . HIS A 1 603 ? -31.893 -3.154 3.677 1.00 91.50 603 HIS A CA 1
ATOM 4667 C C . HIS A 1 603 ? -32.680 -2.017 4.327 1.00 91.50 603 HIS A C 1
ATOM 4669 O O . HIS A 1 603 ? -33.001 -1.033 3.661 1.00 91.50 603 HIS A O 1
ATOM 4675 N N . ARG A 1 604 ? -32.992 -2.131 5.623 1.00 89.81 604 ARG A N 1
ATOM 4676 C CA . ARG A 1 604 ? -33.652 -1.055 6.376 1.00 89.81 604 ARG A CA 1
ATOM 4677 C C . ARG A 1 604 ? -32.752 0.169 6.488 1.00 89.81 604 ARG A C 1
ATOM 4679 O O . ARG A 1 604 ? -33.188 1.250 6.111 1.00 89.81 604 ARG A O 1
ATOM 4686 N N . MET A 1 605 ? -31.499 -0.013 6.895 1.00 90.44 605 MET A N 1
ATOM 4687 C CA . MET A 1 605 ? -30.537 1.083 7.049 1.00 90.44 605 MET A CA 1
ATOM 4688 C C . MET A 1 605 ? -30.164 1.780 5.738 1.00 90.44 605 MET A C 1
ATOM 4690 O O . MET A 1 605 ? -29.714 2.911 5.770 1.00 90.44 605 MET A O 1
ATOM 4694 N N . THR A 1 606 ? -30.363 1.144 4.581 1.00 85.94 606 THR A N 1
ATOM 4695 C CA . THR A 1 606 ? -30.158 1.797 3.272 1.00 85.94 606 THR A CA 1
ATOM 4696 C C . THR A 1 606 ? -31.325 2.724 2.888 1.00 85.94 606 THR A C 1
ATOM 4698 O O . THR A 1 606 ? -31.186 3.566 2.004 1.00 85.94 606 THR A O 1
ATOM 4701 N N . LYS A 1 607 ? -32.504 2.550 3.504 1.00 77.50 607 LYS A N 1
ATOM 4702 C CA . LYS A 1 607 ? -33.723 3.334 3.220 1.00 77.50 607 LYS A CA 1
ATOM 4703 C C . LYS A 1 607 ? -33.924 4.528 4.150 1.00 77.50 607 LYS A C 1
ATOM 4705 O O . LYS A 1 607 ? -34.807 5.342 3.877 1.00 77.50 607 LYS A O 1
ATOM 4710 N N . ILE A 1 608 ? -33.185 4.549 5.251 1.00 72.50 608 ILE A N 1
ATOM 4711 C CA . ILE A 1 608 ? -33.160 5.596 6.273 1.00 72.50 608 ILE A CA 1
ATOM 4712 C C . ILE A 1 608 ? -31.965 6.477 5.952 1.00 72.50 608 ILE A C 1
ATOM 4714 O O . ILE A 1 608 ? -32.157 7.709 5.937 1.00 72.50 608 ILE A O 1
#

Radius of gyration: 28.23 Å; Cα contacts (8 Å, |Δi|>4): 1136; chains: 1; bounding box: 72×68×70 Å

Nearest PDB structures (foldseek):
  6x8w-assembly1_A  TM=8.375E-01  e=8.012E-19  Chrysiogenes arsenatis
  6x6b-assembly1_A  TM=8.386E-01  e=2.962E-18  Chrysiogenes arsenatis
  5jvb-assembly1_A  TM=7.796E-01  e=1.281E-17  Trichodesmium erythraeum IMS101
  5lv1-assembly3_B  TM=7.918E-01  e=6.470E-16  Prochlorococcus marinus str. MIT 9301
  3f5p-assembly2_B  TM=7.499E-01  e=1.740E-12  Homo sapiens

pLDDT: mean 80.56, std 16.63, range [23.05, 97.62]

Foldseek 3Di:
DDQQDDFPQWHFHAFPDADPFATKTWTWGADPPRDTDTKIKGKGDPVCLPPPVSVVLVVVQLVLQCLDDDQAAWHWADWDDGPSITMTIIHDALFAFQLLVLLLCLVVVNADDLLLLLVLLLSLLVSLQCQCCDADPPRHGQQKEQQAQARRQWGQHLQLGTYGHDSSQIHHLPPQQPQPDQTYQQLLAAPCSLRSHRDHSLSNLLSSLVRSLCSRLSPSCSRVPVPCRNVNHLDDDDQCCVRPVPQQPLNSVLSCQSNPNDSVSHDDGSVVSSVSSCVRPPDDPCSSVVNSVVRNVQQPDPVNCVVSNHSDDPPNSDPPPDPPDDDDDDDDDDDDDDDDDDDAAEEEEECLPGDVLQQVLQVLVQVLVCVQLVGHYHYDYDDHLVRRLVCQLVVVHFKYWHFLLSVVSSVVSVWFFLWAFADQNHQWWWKFKKAFPPAPQQALQSLAAWEEEFADCSDPRRPLQVQLVCCVPHRHPVRRYVYYHHQNALLSRLVCRVVVVTGIGMWIFGAHPVRDTPDISLVPRDPPSVRMDTNDIGDIDGHIGMIGYHPPDVVSSNSVSCSQQVCDPVNPSSCCSCCVPVVGNGIHDDGSVSSVVVVVSVVVNVVD

Sequence (608 aa):
METGRQLGRYQLLRLLGFGGMGEVYLASSKGAAGFEKLVTVKILRKQISHNTERVSDLMREAFIGVRLDHENIVQVFDLGEHEGTYFLVMEYMRGFSLREVISFTAEHREPLGFRPIAHAIRCMADALDYLHRVRGPHRKPLGLIHRDVSPSNILLGAEGRIKLSDFGVAGMAQDATRAGTVIGKPRYLPPEARHGEPATQTWDLYALGVVLHSALSGDADVEQSGNAGVSMIGARLKPLAETRPECPRLLVELVERATARDPAARLTDAATFRQLLDAAVPRQADDADFWRSWLQELYTRDPFVTRFGVLPHVEDLVPGLEPQASSPSPVAYVETVVVDAVRPIRFGLSPALGVTAARAQSERVAAWLRKRVEREVRPVVFADYQSLVDAISEGEVDFAWMPPVSLVQAAERGVGLVAIAQRFGRPTYESVIVVKQDSPLQSIEDLRGTSIAFVDRDSASGYLFVADLVAREVGPPDEVFREQHFQGSHKAVCDSVLRGWVDAGTTYVVHDTEGTIVHSGWIDLIERAGDLRALRVTDPIPCDALAHRPGLASGLVDRLAKTVADVDATDEEGRGVLAEVFHSSGMVRADMRIYDVVREAMHRMTKI

Mean predicted aligned error: 17.59 Å